Protein AF-0000000087189402 (afdb_homodimer)

Solvent-accessible surface area (backbone atoms only — not comparable to full-atom values): 21999 Å² total; per-residue (Å²): 135,84,79,73,78,76,74,74,74,78,78,78,78,77,74,70,71,68,73,74,71,81,68,75,75,51,53,47,55,53,36,47,57,57,47,69,74,46,87,52,44,74,29,71,68,47,44,51,51,18,17,53,48,29,49,52,46,42,52,52,40,40,77,72,75,40,62,74,81,38,75,30,37,55,31,40,39,52,18,22,41,45,44,48,47,46,58,25,44,47,44,85,64,70,46,48,69,68,56,44,48,52,43,51,49,48,27,51,51,42,30,42,74,71,70,48,48,75,36,88,49,64,51,89,78,36,55,20,30,48,49,42,92,94,29,58,53,33,70,95,82,49,66,23,20,41,23,38,35,62,54,47,63,41,34,38,33,38,30,50,41,44,82,87,50,72,75,36,47,36,33,28,54,95,43,70,71,23,26,44,45,51,28,50,52,50,54,26,31,34,65,61,75,32,84,61,85,81,63,128,135,82,80,75,78,76,74,75,74,81,81,75,80,77,72,70,70,68,72,76,69,82,69,75,76,49,52,47,54,53,36,48,57,58,47,70,75,46,86,53,44,72,28,71,66,47,43,50,50,17,18,52,47,30,50,53,45,41,53,52,41,40,76,72,75,37,60,74,81,39,76,31,38,56,32,40,39,51,18,23,41,45,43,47,48,47,58,25,45,47,43,88,65,68,47,49,68,67,56,47,49,51,42,50,49,47,27,50,51,42,32,42,74,71,69,46,48,74,37,89,49,58,52,88,80,36,55,20,30,48,48,43,92,94,29,58,52,33,69,95,81,50,67,23,20,41,23,38,35,63,52,48,63,40,34,37,33,39,28,49,42,44,86,86,50,70,75,36,46,36,32,30,55,95,44,68,69,22,26,45,44,51,28,50,51,51,53,27,31,34,66,61,76,34,84,61,88,82,64,128

pLDDT: mean 86.89, std 19.0, range [22.75, 98.81]

Radius of gyration: 32.33 Å; Cα contacts (8 Å, |Δi|>4): 629; chains: 2; bounding box: 41×106×124 Å

Sequence (400 aa):
MALGLMTMDPAHPDQEEAPMATTEPSSADRVRKVFAGYTGLYAPSVIAEAAQLLDALLDTAEQHGYGRQDEAAGWLVTAAAEAVSSKCRSTSGKRSYDEVNALTSTLTRELTARGLTLAPSAGRGAVAVEPVAGGPSWGLSGRAGLAVSLYTDGGWDITVNQLQSRVHAVHAPVTAEGAKEVADIVHGILHGMIADPFRRMALGLMTMDPAHPDQEEAPMATTEPSSADRVRKVFAGYTGLYAPSVIAEAAQLLDALLDTAEQHGYGRQDEAAGWLVTAAAEAVSSKCRSTSGKRSYDEVNALTSTLTRELTARGLTLAPSAGRGAVAVEPVAGGPSWGLSGRAGLAVSLYTDGGWDITVNQLQSRVHAVHAPVTAEGAKEVADIVHGILHGMIADPFRR

Foldseek 3Di:
DDPPPPPPPDDDPDPPPPPPPPPPDQLLRLLVVVCVPPLAAEFPVLSVQLSVQLVVVQVVVVVVPDHCPDPVSNVSSVVSNCVSLVVQWAQPQQADPVLQVVLQVLLLVLLVVLVWAWDDALDPAKTATWADVPFFADDPVSTWAKIWHDHRRTHIWMFTRDDDTDIHGYRFHSDSVRSNRVSVVSSCRSHVNDDPSRDD/DPPPPPPPPDDDPPPPPPPPPPPPDQLLRLLVVVCVPPLAAEFPVLSVQLSVQLVVVQVVVVVVPDHCPDPVSNVSSVVSNCVSLVVQWAQPQQADPVLQVVLQVLLLVLLVVLVWAWDDAQDPAKTATWADVPFFADDPVSTWAKIWHDHRRTHIWMFTRHPDTDIHGYRFHSDSVRSNRVSVVSSCRSHVNDDPSRDD

Organism: Streptomyces mobaraensis (NCBI:txid35621)

Structure (mmCIF, N/CA/C/O backbone):
data_AF-0000000087189402-model_v1
#
loop_
_entity.id
_entity.type
_entity.pdbx_description
1 polymer 'Uncharacterized protein'
#
loop_
_atom_site.group_PDB
_atom_site.id
_atom_site.type_symbol
_atom_site.label_atom_id
_atom_site.label_alt_id
_atom_site.label_comp_id
_atom_site.label_asym_id
_atom_site.label_entity_id
_atom_site.label_seq_id
_atom_site.pdbx_PDB_ins_code
_atom_site.Cartn_x
_atom_site.Cartn_y
_atom_site.Cartn_z
_atom_site.occupancy
_atom_site.B_iso_or_equiv
_atom_site.auth_seq_id
_atom_site.auth_comp_id
_atom_site.auth_asym_id
_atom_site.auth_atom_id
_atom_site.pdbx_PDB_model_num
ATOM 1 N N . MET A 1 1 ? 0.135 -53.594 62.844 1 28.19 1 MET A N 1
ATOM 2 C CA . MET A 1 1 ? 0.333 -53.438 61.406 1 28.19 1 MET A CA 1
ATOM 3 C C . MET A 1 1 ? 0.039 -52.031 60.938 1 28.19 1 MET A C 1
ATOM 5 O O . MET A 1 1 ? -1.084 -51.531 61.094 1 28.19 1 MET A O 1
ATOM 9 N N . ALA A 1 2 ? 1.068 -51.062 61.125 1 28.23 2 ALA A N 1
ATOM 10 C CA . ALA A 1 2 ? 1.154 -49.625 61.031 1 28.23 2 ALA A CA 1
ATOM 11 C C . ALA A 1 2 ? 0.812 -49.156 59.594 1 28.23 2 ALA A C 1
ATOM 13 O O . ALA A 1 2 ? 1.384 -49.625 58.625 1 28.23 2 ALA A O 1
ATOM 14 N N . LEU A 1 3 ? -0.455 -48.781 59.344 1 33.41 3 LEU A N 1
ATOM 15 C CA . LEU A 1 3 ? -1.047 -48.156 58.156 1 33.41 3 LEU A CA 1
ATOM 16 C C . LEU A 1 3 ? -0.261 -46.938 57.75 1 33.41 3 LEU A C 1
ATOM 18 O O . LEU A 1 3 ? -0.252 -45.938 58.469 1 33.41 3 LEU A O 1
ATOM 22 N N . GLY A 1 4 ? 0.983 -47.156 57.25 1 30.94 4 GLY A N 1
ATOM 23 C CA . GLY A 1 4 ? 1.806 -46.031 56.781 1 30.94 4 GLY A CA 1
ATOM 24 C C . GLY A 1 4 ? 1.097 -45.156 55.781 1 30.94 4 GLY A C 1
ATOM 25 O O . GLY A 1 4 ? 0.56 -45.625 54.781 1 30.94 4 GLY A O 1
ATOM 26 N N . LEU A 1 5 ? 0.485 -44.031 56.281 1 33.09 5 LEU A N 1
ATOM 27 C CA . LEU A 1 5 ? -0.165 -42.969 55.531 1 33.09 5 LEU A CA 1
ATOM 28 C C . LEU A 1 5 ? 0.751 -42.438 54.406 1 33.09 5 LEU A C 1
ATOM 30 O O . LEU A 1 5 ? 1.82 -41.906 54.688 1 33.09 5 LEU A O 1
ATOM 34 N N . MET A 1 6 ? 0.867 -43.188 53.312 1 33.69 6 MET A N 1
ATOM 35 C CA . MET A 1 6 ? 1.593 -42.688 52.156 1 33.69 6 MET A CA 1
ATOM 36 C C . MET A 1 6 ? 1.094 -41.312 51.75 1 33.69 6 MET A C 1
ATOM 38 O O . MET A 1 6 ? -0.103 -41.094 51.531 1 33.69 6 MET A O 1
ATOM 42 N N . THR A 1 7 ? 1.618 -40.25 52.438 1 34.56 7 THR A N 1
ATOM 43 C CA . THR A 1 7 ? 1.385 -38.844 52.062 1 34.56 7 THR A CA 1
ATOM 44 C C . THR A 1 7 ? 1.59 -38.656 50.562 1 34.56 7 THR A C 1
ATOM 46 O O . THR A 1 7 ? 2.641 -39 50.031 1 34.56 7 THR A O 1
ATOM 49 N N . MET A 1 8 ? 0.456 -38.719 49.812 1 33.03 8 MET A N 1
ATOM 50 C CA . MET A 1 8 ? 0.4 -38.375 48.406 1 33.03 8 MET A CA 1
ATOM 51 C C . MET A 1 8 ? 1.066 -37.031 48.125 1 33.03 8 MET A C 1
ATOM 53 O O . MET A 1 8 ? 0.733 -36.031 48.75 1 33.03 8 MET A O 1
ATOM 57 N N . ASP A 1 9 ? 2.365 -37.062 47.812 1 35.59 9 ASP A N 1
ATOM 58 C CA . ASP A 1 9 ? 3.074 -35.875 47.375 1 35.59 9 ASP A CA 1
ATOM 59 C C . ASP A 1 9 ? 2.26 -35.125 46.312 1 35.59 9 ASP A C 1
ATOM 61 O O . ASP A 1 9 ? 1.713 -35.75 45.406 1 35.59 9 ASP A O 1
ATOM 65 N N . PRO A 1 10 ? 1.638 -33.969 46.719 1 33.56 10 PRO A N 1
ATOM 66 C CA . PRO A 1 10 ? 0.857 -33.188 45.75 1 33.56 10 PRO A CA 1
ATOM 67 C C . PRO A 1 10 ? 1.509 -33.094 44.375 1 33.56 10 PRO A C 1
ATOM 69 O O . PRO A 1 10 ? 2.717 -33.312 44.25 1 33.56 10 PRO A O 1
ATOM 72 N N . ALA A 1 11 ? 0.591 -33.156 43.344 1 33.31 11 ALA A N 1
ATOM 73 C CA . ALA A 1 11 ? 0.676 -33.062 41.875 1 33.31 11 ALA A CA 1
ATOM 74 C C . ALA A 1 11 ? 1.735 -32.062 41.438 1 33.31 11 ALA A C 1
ATOM 76 O O . ALA A 1 11 ? 2.105 -31.172 42.219 1 33.31 11 ALA A O 1
ATOM 77 N N . HIS A 1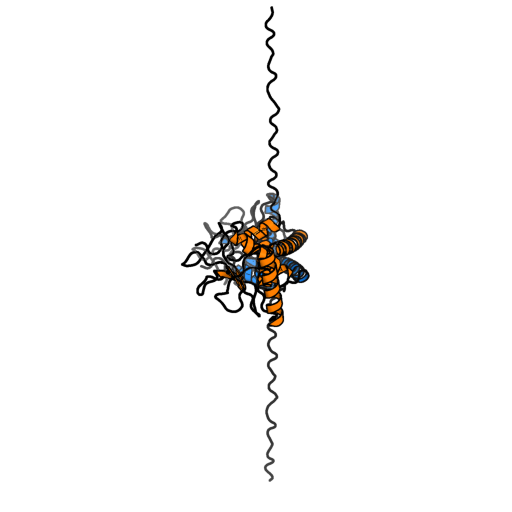 12 ? 2.457 -32.406 40.406 1 38.06 12 HIS A N 1
ATOM 78 C CA . HIS A 1 12 ? 3.438 -31.766 39.531 1 38.06 12 HIS A CA 1
ATOM 79 C C . HIS A 1 12 ? 3.096 -30.297 39.312 1 38.06 12 HIS A C 1
ATOM 81 O O . HIS A 1 12 ? 1.924 -29.938 39.156 1 38.06 12 HIS A O 1
ATOM 87 N N . PRO A 1 13 ? 3.998 -29.344 39.656 1 36.56 13 PRO A N 1
ATOM 88 C CA . PRO A 1 13 ? 3.814 -27.938 39.312 1 36.56 13 PRO A CA 1
ATOM 89 C C . PRO A 1 13 ? 3.176 -27.734 37.969 1 36.56 13 PRO A C 1
ATOM 91 O O . PRO A 1 13 ? 3.25 -28.625 37.094 1 36.56 13 PRO A O 1
ATOM 94 N N . ASP A 1 14 ? 2.082 -26.938 37.844 1 37.03 14 ASP A N 1
ATOM 95 C CA . ASP A 1 14 ? 1.449 -26.359 36.656 1 37.03 14 ASP A CA 1
ATOM 96 C C . ASP A 1 14 ? 2.488 -26.016 35.594 1 37.03 14 ASP A C 1
ATOM 98 O O . ASP A 1 14 ? 3.391 -25.219 35.812 1 37.03 14 ASP A O 1
ATOM 102 N N . GLN A 1 15 ? 2.996 -26.984 34.781 1 36.47 15 GLN A N 1
ATOM 103 C CA . GLN A 1 15 ? 3.693 -26.562 33.594 1 36.47 15 GLN A CA 1
ATOM 104 C C . GLN A 1 15 ? 3.066 -25.281 33.031 1 36.47 15 GLN A C 1
ATOM 106 O O . GLN A 1 15 ? 1.913 -25.297 32.594 1 36.47 15 GLN A O 1
ATOM 111 N N . GLU A 1 16 ? 3.338 -24.125 33.656 1 39.31 16 GLU A N 1
ATOM 112 C CA . GLU A 1 16 ? 2.975 -22.891 32.969 1 39.31 16 GLU A CA 1
ATOM 113 C C . GLU A 1 16 ? 3.029 -23.078 31.438 1 39.31 16 GLU A C 1
ATOM 115 O O . GLU A 1 16 ? 4.062 -23.469 30.891 1 39.31 16 GLU A O 1
ATOM 120 N N . GLU A 1 17 ? 1.955 -23.484 30.781 1 42.62 17 GLU A N 1
ATOM 121 C CA . GLU A 1 17 ? 1.866 -23.422 29.328 1 42.62 17 GLU A CA 1
ATOM 122 C C . GLU A 1 17 ? 2.717 -22.281 28.781 1 42.62 17 GLU A C 1
ATOM 124 O O . GLU A 1 17 ? 2.551 -21.125 29.172 1 42.62 17 GLU A O 1
ATOM 129 N N . ALA A 1 18 ? 3.965 -22.531 28.516 1 42.81 18 ALA A N 1
ATOM 130 C CA . ALA A 1 18 ? 4.738 -21.516 27.797 1 42.81 18 ALA A CA 1
ATOM 131 C C . ALA A 1 18 ? 3.852 -20.719 26.844 1 42.81 18 ALA A C 1
ATOM 133 O O . ALA A 1 18 ? 2.984 -21.266 26.172 1 42.81 18 ALA A O 1
ATOM 134 N N . PRO A 1 19 ? 3.492 -19.469 27.203 1 43.38 19 PRO A N 1
ATOM 135 C CA . PRO A 1 19 ? 2.672 -18.719 26.25 1 43.38 19 PRO A CA 1
ATOM 136 C C . PRO A 1 19 ? 2.99 -19.078 24.797 1 43.38 19 PRO A C 1
ATOM 138 O O . PRO A 1 19 ? 4.16 -19.25 24.438 1 43.38 19 PRO A O 1
ATOM 141 N N . MET A 1 20 ? 2.344 -19.969 24.141 1 42.5 20 MET A N 1
ATOM 142 C CA . MET A 1 20 ? 2.518 -20.109 22.703 1 42.5 20 MET A CA 1
ATOM 143 C C . MET A 1 20 ? 3.02 -18.812 22.078 1 42.5 20 MET A C 1
ATOM 145 O O . MET A 1 20 ? 2.391 -17.766 22.234 1 42.5 20 MET A O 1
ATOM 149 N N . ALA A 1 21 ? 4.203 -18.422 22.125 1 45.31 21 ALA A N 1
ATOM 150 C CA . ALA A 1 21 ? 4.828 -17.266 21.484 1 45.31 21 ALA A CA 1
ATOM 151 C C . ALA A 1 21 ? 4.148 -16.938 20.156 1 45.31 21 ALA A C 1
ATOM 153 O O . ALA A 1 21 ? 4.133 -17.766 19.234 1 45.31 21 ALA A O 1
ATOM 154 N N . THR A 1 22 ? 2.986 -16.453 20.109 1 54.69 22 THR A N 1
ATOM 155 C CA . THR A 1 22 ? 2.34 -15.984 18.891 1 54.69 22 THR A CA 1
ATOM 156 C C . THR A 1 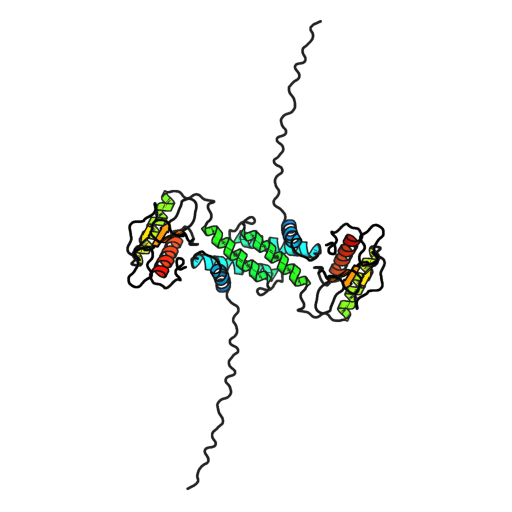22 ? 3.375 -15.477 17.891 1 54.69 22 THR A C 1
ATOM 158 O O . THR A 1 22 ? 3.969 -14.414 18.094 1 54.69 22 THR A O 1
ATOM 161 N N . THR A 1 23 ? 4.316 -16.297 17.375 1 68.69 23 THR A N 1
ATOM 162 C CA . THR A 1 23 ? 5.379 -15.977 16.422 1 68.69 23 THR A CA 1
ATOM 163 C C . THR A 1 23 ? 4.852 -15.086 15.305 1 68.69 23 THR A C 1
ATOM 165 O O . THR A 1 23 ? 3.771 -15.328 14.758 1 68.69 23 THR A O 1
ATOM 168 N N . GLU A 1 24 ? 5.223 -13.938 15.164 1 78.19 24 GLU A N 1
ATOM 169 C CA . GLU A 1 24 ? 4.891 -12.992 14.094 1 78.19 24 GLU A CA 1
ATOM 170 C C . GLU A 1 24 ? 4.922 -13.664 12.727 1 78.19 24 GLU A C 1
ATOM 172 O O . GLU A 1 24 ? 5.84 -14.43 12.43 1 78.19 24 GLU A O 1
ATOM 177 N N . PRO A 1 25 ? 3.889 -13.656 12.039 1 88.44 25 PRO A N 1
ATOM 178 C CA . PRO A 1 25 ? 3.854 -14.273 10.711 1 88.44 25 PRO A CA 1
ATOM 179 C C . PRO A 1 25 ? 5.051 -13.883 9.844 1 88.44 25 PRO A C 1
ATOM 181 O O . PRO A 1 25 ? 5.5 -12.734 9.891 1 88.44 25 PRO A O 1
ATOM 184 N N . SER A 1 26 ? 5.609 -14.844 9.164 1 93.44 26 SER A N 1
ATOM 185 C CA . SER A 1 26 ? 6.684 -14.578 8.211 1 93.44 26 SER A CA 1
ATOM 186 C C . SER A 1 26 ? 6.199 -13.719 7.051 1 93.44 26 SER A C 1
ATOM 188 O O . SER A 1 26 ? 4.992 -13.562 6.848 1 93.44 26 SER A O 1
ATOM 190 N N . SER A 1 27 ? 7.105 -13.133 6.309 1 95.81 27 SER A N 1
ATOM 191 C CA . SER A 1 27 ? 6.746 -12.359 5.125 1 95.81 27 SER A CA 1
ATOM 192 C C . SER A 1 27 ? 5.996 -13.211 4.109 1 95.81 27 SER A C 1
ATOM 194 O O . SER A 1 27 ? 5.055 -12.742 3.469 1 95.81 27 SER A O 1
ATOM 196 N N . ALA A 1 28 ? 6.406 -14.445 3.957 1 97.31 28 ALA A N 1
ATOM 197 C CA . ALA A 1 28 ? 5.723 -15.352 3.041 1 97.31 28 ALA A CA 1
ATOM 198 C C . ALA A 1 28 ? 4.277 -15.578 3.473 1 97.31 28 ALA A C 1
ATOM 200 O O . ALA A 1 28 ? 3.371 -15.617 2.635 1 97.31 28 ALA A O 1
ATOM 201 N N . ASP A 1 29 ? 4.086 -15.734 4.781 1 96.56 29 ASP A N 1
ATOM 202 C CA . ASP A 1 29 ? 2.736 -15.914 5.305 1 96.56 29 ASP A CA 1
ATOM 203 C C . ASP A 1 29 ? 1.868 -14.688 5.012 1 96.56 29 ASP A C 1
ATOM 205 O O . ASP A 1 29 ? 0.706 -14.828 4.625 1 96.56 29 ASP A O 1
ATOM 209 N N . ARG A 1 30 ? 2.432 -13.531 5.195 1 96.19 30 ARG A N 1
ATOM 210 C CA . ARG A 1 30 ? 1.704 -12.289 4.941 1 96.19 30 ARG A CA 1
ATOM 211 C C . ARG A 1 30 ? 1.326 -12.164 3.471 1 96.19 30 ARG A C 1
ATOM 213 O O . ARG A 1 30 ? 0.205 -11.773 3.143 1 96.19 30 ARG A O 1
ATOM 220 N N . VAL A 1 31 ? 2.223 -12.547 2.609 1 97.38 31 VAL A N 1
ATOM 221 C CA . VAL A 1 31 ? 1.983 -12.484 1.171 1 97.38 31 VAL A CA 1
ATOM 222 C C . VAL A 1 31 ? 0.897 -13.484 0.783 1 97.38 31 VAL A C 1
ATOM 224 O O . VAL A 1 31 ? -0.01 -13.156 0.015 1 97.38 31 VAL A O 1
ATOM 227 N N . ARG A 1 32 ? 0.965 -14.656 1.379 1 97.25 32 ARG A N 1
ATOM 228 C CA . ARG A 1 32 ? -0.038 -15.68 1.094 1 97.25 32 ARG A CA 1
ATOM 229 C C . ARG A 1 32 ? -1.433 -15.195 1.479 1 97.25 32 ARG A C 1
ATOM 231 O O . ARG A 1 32 ? -2.404 -15.461 0.766 1 97.25 32 ARG A O 1
ATOM 238 N N . LYS A 1 33 ? -1.461 -14.555 2.566 1 95.94 33 LYS A N 1
ATOM 239 C CA . LYS A 1 33 ? -2.752 -14.047 3.021 1 95.94 33 LYS A CA 1
ATOM 240 C C . LYS A 1 33 ? -3.338 -13.055 2.02 1 95.94 33 LYS A C 1
ATOM 242 O O . LYS A 1 33 ? -4.543 -13.078 1.749 1 95.94 33 LYS A O 1
ATOM 247 N N . VAL A 1 34 ? -2.539 -12.195 1.463 1 96.19 34 VAL A N 1
ATOM 248 C CA . VAL A 1 34 ? -2.992 -11.234 0.462 1 96.19 34 VAL A CA 1
ATOM 249 C C . VAL A 1 34 ? -3.486 -11.977 -0.779 1 96.19 34 VAL A C 1
ATOM 251 O O . VAL A 1 34 ? -4.582 -11.711 -1.274 1 96.19 34 VAL A O 1
ATOM 254 N N . PHE A 1 35 ? -2.742 -12.914 -1.236 1 96.31 35 PHE A N 1
ATOM 255 C CA . PHE A 1 35 ? -3.076 -13.641 -2.457 1 96.31 35 PHE A CA 1
ATOM 256 C C . PHE A 1 35 ? -4.336 -14.477 -2.266 1 96.31 35 PHE A C 1
ATOM 258 O O . PHE A 1 35 ? -5.086 -14.703 -3.217 1 96.31 35 PHE A O 1
ATOM 265 N N . ALA A 1 36 ? -4.531 -14.938 -1.068 1 94.56 36 ALA A N 1
ATOM 266 C CA . ALA A 1 36 ? -5.73 -15.719 -0.772 1 94.56 36 ALA A CA 1
ATOM 267 C C . ALA A 1 36 ? -6.996 -14.914 -1.054 1 94.56 36 ALA A C 1
ATOM 269 O O . ALA A 1 36 ? -8.062 -15.484 -1.29 1 94.56 36 ALA A O 1
ATOM 270 N N . GLY A 1 37 ? -6.832 -13.633 -1.003 1 92.38 37 GLY A N 1
ATOM 271 C CA . GLY A 1 37 ? -7.977 -12.781 -1.287 1 92.38 37 GLY A CA 1
ATOM 272 C C . GLY A 1 37 ? -8.141 -12.469 -2.764 1 92.38 37 GLY A C 1
ATOM 273 O O . GLY A 1 37 ? -9.109 -11.828 -3.166 1 92.38 37 GLY A O 1
ATOM 274 N N . TYR A 1 38 ? -7.219 -12.922 -3.582 1 91.69 38 TYR A N 1
ATOM 275 C CA . TYR A 1 38 ? -7.254 -12.68 -5.02 1 91.69 38 TYR A CA 1
ATOM 276 C C . TYR A 1 38 ? -7.777 -13.898 -5.77 1 91.69 38 TYR A C 1
ATOM 278 O O . TYR A 1 38 ? -7.867 -14.984 -5.203 1 91.69 38 TYR A O 1
ATOM 286 N N . THR A 1 39 ? -8.156 -13.742 -6.977 1 89.12 39 THR A N 1
ATOM 287 C CA . THR A 1 39 ? -8.789 -14.812 -7.742 1 89.12 39 THR A CA 1
ATOM 288 C C . THR A 1 39 ? -7.738 -15.656 -8.469 1 89.12 39 THR A C 1
ATOM 290 O O . THR A 1 39 ? -8.008 -16.781 -8.859 1 89.12 39 THR A O 1
ATOM 293 N N . GLY A 1 40 ? -6.547 -15.32 -8.484 1 94.44 40 GLY A N 1
ATOM 294 C CA . GLY A 1 40 ? -5.543 -16.031 -9.25 1 94.44 40 GLY A CA 1
ATOM 295 C C . GLY A 1 40 ? -4.824 -17.094 -8.453 1 94.44 40 GLY A C 1
ATOM 296 O O . GLY A 1 40 ? -5.086 -17.266 -7.258 1 94.44 40 GLY A O 1
ATOM 297 N N . LEU A 1 41 ? -4.152 -17.969 -9.172 1 97.5 41 LEU A N 1
ATOM 298 C CA . LEU A 1 41 ? -3.258 -18.953 -8.57 1 97.5 41 LEU A CA 1
ATOM 299 C C . LEU A 1 41 ? -1.815 -18.453 -8.578 1 97.5 41 LEU A C 1
ATOM 301 O O . LEU A 1 41 ? -1.374 -17.828 -9.555 1 97.5 41 LEU A O 1
ATOM 305 N N . TYR A 1 42 ? -1.133 -18.75 -7.512 1 97.94 42 TYR A N 1
ATOM 306 C CA . TYR A 1 42 ? 0.195 -18.172 -7.359 1 97.94 42 TYR A CA 1
ATOM 307 C C . TYR A 1 42 ? 1.237 -19.25 -7.09 1 97.94 42 TYR A C 1
ATOM 309 O O . TYR A 1 42 ? 1.125 -20 -6.117 1 97.94 42 TYR A O 1
ATOM 317 N N . ALA A 1 43 ? 2.234 -19.25 -7.934 1 98.25 43 ALA A N 1
ATOM 318 C CA . ALA A 1 43 ? 3.326 -20.203 -7.789 1 98.25 43 ALA A CA 1
ATOM 319 C C . ALA A 1 43 ? 4.16 -19.906 -6.547 1 98.25 43 ALA A C 1
ATOM 321 O O . ALA A 1 43 ? 4.293 -18.75 -6.145 1 98.25 43 ALA A O 1
ATOM 322 N N . PRO A 1 44 ? 4.785 -20.953 -6 1 97.44 44 PRO A N 1
ATOM 323 C CA . PRO A 1 44 ? 5.625 -20.766 -4.816 1 97.44 44 PRO A CA 1
ATOM 324 C C . PRO A 1 44 ? 6.746 -19.75 -5.043 1 97.44 44 PRO A C 1
ATOM 326 O O . PRO A 1 44 ? 7.078 -18.969 -4.141 1 97.44 44 PRO A O 1
ATOM 329 N N . SER A 1 45 ? 7.305 -19.703 -6.219 1 98 45 SER A N 1
ATOM 330 C CA . SER A 1 45 ? 8.398 -18.766 -6.48 1 98 45 SER A CA 1
ATOM 331 C C . SER A 1 45 ? 7.918 -17.328 -6.457 1 98 45 SER A C 1
ATOM 333 O O . SER A 1 45 ? 8.672 -16.422 -6.098 1 98 45 SER A O 1
ATOM 335 N N . VAL A 1 46 ? 6.684 -17.109 -6.887 1 98 46 VAL A N 1
ATOM 336 C CA . VAL A 1 46 ? 6.102 -15.773 -6.855 1 98 46 VAL A CA 1
ATOM 337 C C . VAL A 1 46 ? 5.922 -15.32 -5.41 1 98 46 VAL A C 1
ATOM 339 O O . VAL A 1 46 ? 6.242 -14.18 -5.062 1 98 46 VAL A O 1
ATOM 342 N N . ILE A 1 47 ? 5.469 -16.219 -4.559 1 98.31 47 ILE A N 1
ATOM 343 C CA . ILE A 1 47 ? 5.293 -15.922 -3.139 1 98.31 47 ILE A CA 1
ATOM 344 C C . ILE A 1 47 ? 6.648 -15.625 -2.5 1 98.31 47 ILE A C 1
ATOM 346 O O . ILE A 1 47 ? 6.789 -14.664 -1.747 1 98.31 47 ILE A O 1
ATOM 350 N N . ALA A 1 48 ? 7.609 -16.391 -2.871 1 98.31 48 ALA A N 1
ATOM 351 C CA . ALA A 1 48 ? 8.945 -16.219 -2.316 1 98.31 48 ALA A CA 1
ATOM 352 C C . ALA A 1 48 ? 9.555 -14.891 -2.736 1 98.31 48 ALA A C 1
ATOM 354 O O . ALA A 1 48 ? 10.156 -14.188 -1.92 1 98.31 48 ALA A O 1
ATOM 355 N N . GLU A 1 49 ? 9.375 -14.594 -3.99 1 98.06 49 GLU A N 1
ATOM 356 C CA . GLU A 1 49 ? 9.922 -13.336 -4.484 1 98.06 49 GLU A CA 1
ATOM 357 C C . GLU A 1 49 ? 9.227 -12.141 -3.832 1 98.06 49 GLU A C 1
ATOM 359 O O . GLU A 1 49 ? 9.883 -11.172 -3.445 1 98.06 49 GLU A O 1
ATOM 364 N N . ALA A 1 50 ? 7.934 -12.211 -3.721 1 98.12 50 ALA A N 1
ATOM 365 C CA . ALA A 1 50 ? 7.184 -11.141 -3.064 1 98.12 50 ALA A CA 1
ATOM 366 C C . ALA A 1 50 ? 7.609 -10.984 -1.608 1 98.12 50 ALA A C 1
ATOM 368 O O . ALA A 1 50 ? 7.719 -9.867 -1.104 1 98.12 50 ALA A O 1
ATOM 369 N N . ALA A 1 51 ? 7.852 -12.102 -0.948 1 98.31 51 ALA A N 1
ATOM 370 C CA . ALA A 1 51 ? 8.297 -12.086 0.443 1 98.31 51 ALA A CA 1
ATOM 371 C C . ALA A 1 51 ? 9.656 -11.406 0.572 1 98.31 51 ALA A C 1
ATOM 373 O O . ALA A 1 51 ? 9.891 -10.633 1.504 1 98.31 51 ALA A O 1
ATOM 374 N N . GLN A 1 52 ? 10.523 -11.734 -0.356 1 98.31 52 GLN A N 1
ATOM 375 C CA . GLN A 1 52 ? 11.844 -11.117 -0.352 1 98.31 52 GLN A CA 1
ATOM 376 C C . GLN A 1 52 ? 11.75 -9.602 -0.543 1 98.31 52 GLN A C 1
ATOM 378 O O . GLN A 1 52 ? 12.422 -8.836 0.149 1 98.31 52 GLN A O 1
ATOM 383 N N . LEU A 1 53 ? 10.93 -9.219 -1.461 1 97.56 53 LEU A N 1
ATOM 384 C CA . LEU A 1 53 ? 10.711 -7.789 -1.678 1 97.56 53 LEU A CA 1
ATOM 385 C C . LEU A 1 53 ? 10.109 -7.137 -0.438 1 97.56 53 LEU A C 1
ATOM 387 O O . LEU A 1 53 ? 10.531 -6.047 -0.039 1 97.56 53 LEU A O 1
ATOM 391 N N . LEU A 1 54 ? 9.125 -7.809 0.153 1 97.38 54 LEU A N 1
ATOM 392 C CA . LEU A 1 54 ? 8.508 -7.293 1.367 1 97.38 54 LEU A CA 1
ATOM 393 C C . LEU A 1 54 ? 9.547 -7.098 2.467 1 97.38 54 LEU A C 1
ATOM 395 O O . LEU A 1 54 ? 9.57 -6.051 3.123 1 97.38 54 LEU A O 1
ATOM 399 N N . ASP A 1 55 ? 10.414 -8.07 2.637 1 97.25 55 ASP A N 1
ATOM 400 C CA . ASP A 1 55 ? 11.453 -7.957 3.652 1 97.25 55 ASP A CA 1
ATOM 401 C C . ASP A 1 55 ? 12.336 -6.734 3.406 1 97.25 55 ASP A C 1
ATOM 403 O O . ASP A 1 55 ? 12.648 -5.988 4.34 1 97.25 55 ASP A O 1
ATOM 407 N N . ALA A 1 56 ? 12.672 -6.562 2.195 1 97.69 56 ALA A N 1
ATOM 408 C CA . ALA A 1 56 ? 13.516 -5.422 1.848 1 97.69 56 ALA A CA 1
ATOM 409 C C . ALA A 1 56 ? 12.797 -4.105 2.119 1 97.69 56 ALA A C 1
ATOM 411 O O . ALA A 1 56 ? 13.391 -3.158 2.639 1 97.69 56 ALA A O 1
ATOM 412 N N . LEU A 1 57 ? 11.555 -4.039 1.798 1 97.12 57 LEU A N 1
ATOM 413 C CA . LEU A 1 57 ? 10.758 -2.838 2.021 1 97.12 57 LEU A CA 1
ATOM 414 C C . LEU A 1 57 ? 10.586 -2.57 3.514 1 97.12 57 LEU A C 1
ATOM 416 O O . LEU A 1 57 ? 10.688 -1.424 3.957 1 97.12 57 LEU A O 1
ATOM 420 N N . LEU A 1 58 ? 10.344 -3.629 4.234 1 96.62 58 LEU A N 1
ATOM 421 C CA . LEU A 1 58 ? 10.195 -3.5 5.68 1 96.62 58 LEU A CA 1
ATOM 422 C C . LEU A 1 58 ? 11.5 -3.039 6.32 1 96.62 58 LEU A C 1
ATOM 424 O O . LEU A 1 58 ? 11.484 -2.203 7.227 1 96.62 58 LEU A O 1
ATOM 428 N N . ASP A 1 59 ? 12.602 -3.617 5.883 1 96.88 59 ASP A N 1
ATOM 429 C CA . ASP A 1 59 ? 13.906 -3.184 6.375 1 96.88 59 ASP A CA 1
ATOM 430 C C . ASP A 1 59 ? 14.125 -1.696 6.113 1 96.88 59 ASP A C 1
ATOM 432 O O . ASP A 1 59 ? 14.625 -0.975 6.977 1 96.88 59 ASP A O 1
ATOM 436 N N . THR A 1 60 ? 13.758 -1.284 4.934 1 96.81 60 THR A N 1
ATOM 437 C CA . THR A 1 60 ? 13.891 0.119 4.562 1 96.81 60 THR A CA 1
ATOM 438 C C . THR A 1 60 ? 13.039 1.003 5.465 1 96.81 60 THR A C 1
ATOM 440 O O . THR A 1 60 ? 13.5 2.037 5.953 1 96.81 60 THR A O 1
ATOM 443 N N . ALA A 1 61 ? 11.781 0.638 5.68 1 96.5 61 ALA A N 1
ATOM 444 C CA . ALA A 1 61 ? 10.898 1.392 6.566 1 96.5 61 ALA A CA 1
ATOM 445 C C . ALA A 1 61 ? 11.477 1.471 7.977 1 96.5 61 ALA A C 1
ATOM 447 O O . ALA A 1 61 ? 11.461 2.533 8.602 1 96.5 61 ALA A O 1
ATOM 448 N N . GLU A 1 62 ? 12.016 0.345 8.43 1 95.12 62 GLU A N 1
ATOM 449 C CA . GLU A 1 62 ? 12.594 0.289 9.773 1 95.12 62 GLU A CA 1
ATOM 450 C C . GLU A 1 62 ? 13.781 1.233 9.898 1 95.12 62 GLU A C 1
ATOM 452 O O . GLU A 1 62 ? 13.961 1.883 10.93 1 95.12 62 GLU A O 1
ATOM 457 N N . GLN A 1 63 ? 14.586 1.262 8.906 1 96 63 GLN A N 1
ATOM 458 C CA . GLN A 1 63 ? 15.734 2.166 8.891 1 96 63 GLN A CA 1
ATOM 459 C C . GLN A 1 63 ? 15.289 3.621 8.992 1 96 63 GLN A C 1
ATOM 461 O O . GLN A 1 63 ? 16.062 4.48 9.43 1 96 63 GLN A O 1
ATOM 466 N N . HIS A 1 64 ? 14.062 3.826 8.641 1 95 64 HIS A N 1
ATOM 467 C CA . HIS A 1 64 ? 13.531 5.184 8.68 1 95 64 HIS A CA 1
ATOM 468 C C . HIS A 1 64 ? 12.648 5.395 9.906 1 95 64 HIS A C 1
ATOM 470 O O . HIS A 1 64 ? 11.938 6.402 10 1 95 64 HIS A O 1
ATOM 476 N N . GLY A 1 65 ? 12.578 4.391 10.836 1 91.62 65 GLY A N 1
ATOM 477 C CA . GLY A 1 65 ? 11.953 4.57 12.133 1 91.62 65 GLY A CA 1
ATOM 478 C C . GLY A 1 65 ? 10.547 4.004 12.211 1 91.62 65 GLY A C 1
ATOM 479 O O . GLY A 1 65 ? 9.797 4.301 13.141 1 91.62 65 GLY A O 1
ATOM 480 N N . TYR A 1 66 ? 10.156 3.191 11.219 1 91.94 66 TYR A N 1
ATOM 481 C CA . TYR A 1 66 ? 8.797 2.654 11.211 1 91.94 66 TYR A CA 1
ATOM 482 C C . TYR A 1 66 ? 8.805 1.145 11.422 1 91.94 66 TYR A C 1
ATOM 484 O O . TYR A 1 66 ? 9.562 0.425 10.766 1 91.94 66 TYR A O 1
ATOM 492 N N . GLY A 1 67 ? 7.949 0.745 12.305 1 85.44 67 GLY A N 1
ATOM 493 C CA . GLY A 1 67 ? 7.945 -0.642 12.742 1 85.44 67 GLY A CA 1
ATOM 494 C C . GLY A 1 67 ? 7.367 -1.594 11.719 1 85.44 67 GLY A C 1
ATOM 495 O O . GLY A 1 67 ? 6.469 -1.223 10.953 1 85.44 67 GLY A O 1
ATOM 496 N N . ARG A 1 68 ? 7.711 -2.803 11.781 1 83.12 68 ARG A N 1
ATOM 497 C CA . ARG A 1 68 ? 7.312 -3.854 10.852 1 83.12 68 ARG A CA 1
ATOM 498 C C . ARG A 1 68 ? 5.871 -4.285 11.094 1 83.12 68 ARG A C 1
ATOM 500 O O . ARG A 1 68 ? 5.258 -4.926 10.242 1 83.12 68 ARG A O 1
ATOM 507 N N . GLN A 1 69 ? 5.352 -3.916 12.281 1 78.06 69 GLN A N 1
ATOM 508 C CA . GLN A 1 69 ? 4.008 -4.355 12.641 1 78.06 69 GLN A CA 1
ATOM 509 C C . GLN A 1 69 ? 3.014 -3.197 12.57 1 78.06 69 GLN A C 1
ATOM 511 O O . GLN A 1 69 ? 1.827 -3.373 12.852 1 78.06 69 GLN A O 1
ATOM 516 N N . ASP A 1 70 ? 3.508 -2.148 12.07 1 78.62 70 ASP A N 1
ATOM 517 C CA . ASP A 1 70 ? 2.627 -0.991 11.938 1 78.62 70 ASP A CA 1
ATOM 518 C C . ASP A 1 70 ? 1.571 -1.225 10.859 1 78.62 70 ASP A C 1
ATOM 520 O O . ASP A 1 70 ? 1.753 -2.066 9.977 1 78.62 70 ASP A O 1
ATOM 524 N N . GLU A 1 71 ? 0.483 -0.621 10.969 1 75.25 71 GLU A N 1
ATOM 525 C CA . GLU A 1 71 ? -0.605 -0.716 10 1 75.25 71 GLU A CA 1
ATOM 526 C C . GLU A 1 71 ? -0.102 -0.481 8.578 1 75.25 71 GLU A C 1
ATOM 528 O O . GLU A 1 71 ? -0.555 -1.137 7.637 1 75.25 71 GLU A O 1
ATOM 533 N N . ALA A 1 72 ? 0.877 0.394 8.508 1 77.38 72 ALA A N 1
ATOM 534 C CA . ALA A 1 72 ? 1.46 0.729 7.215 1 77.38 72 ALA A CA 1
ATOM 535 C C . ALA A 1 72 ? 2.119 -0.492 6.578 1 77.38 72 ALA A C 1
ATOM 537 O O . ALA A 1 72 ? 2.176 -0.605 5.352 1 77.38 72 ALA A O 1
ATOM 538 N N . ALA A 1 73 ? 2.463 -1.411 7.395 1 86.38 73 ALA A N 1
ATOM 539 C CA . ALA A 1 73 ? 3.102 -2.629 6.898 1 86.38 73 ALA A CA 1
ATOM 540 C C . ALA A 1 73 ? 2.154 -3.416 6 1 86.38 73 ALA A C 1
ATOM 542 O O . ALA A 1 73 ? 2.594 -4.086 5.059 1 86.38 73 ALA A O 1
ATOM 543 N N . GLY A 1 74 ? 0.885 -3.213 6.281 1 91 74 GLY A N 1
ATOM 544 C CA . GLY A 1 74 ? -0.093 -3.879 5.438 1 91 74 GLY A CA 1
ATOM 545 C C . GLY A 1 74 ? -0.041 -3.426 3.99 1 91 74 GLY A C 1
ATOM 546 O O . GLY A 1 74 ? -0.173 -4.238 3.074 1 91 74 GLY A O 1
ATOM 547 N N . TRP A 1 75 ? 0.166 -2.18 3.793 1 94.38 75 TRP A N 1
ATOM 548 C CA . TRP A 1 75 ? 0.264 -1.631 2.445 1 94.38 75 TRP A CA 1
ATOM 549 C C . TRP A 1 75 ? 1.53 -2.121 1.749 1 94.38 75 TRP A C 1
ATOM 551 O O . TRP A 1 75 ? 1.537 -2.326 0.533 1 94.38 75 TRP A O 1
ATOM 561 N N . LEU A 1 76 ? 2.59 -2.312 2.514 1 96.88 76 LEU A N 1
ATOM 562 C CA . LEU A 1 76 ? 3.836 -2.805 1.936 1 96.88 76 LEU A CA 1
ATOM 563 C C . LEU A 1 76 ? 3.68 -4.242 1.452 1 96.88 76 LEU A C 1
ATOM 565 O O . LEU A 1 76 ? 4.25 -4.621 0.425 1 96.88 76 LEU A O 1
ATOM 569 N N . VAL A 1 77 ? 2.9 -5.039 2.205 1 96.88 77 VAL A N 1
ATOM 570 C CA . VAL A 1 77 ? 2.639 -6.414 1.796 1 96.88 77 VAL A CA 1
ATOM 571 C C . VAL A 1 77 ? 1.924 -6.426 0.447 1 96.88 77 VAL A C 1
ATOM 573 O O . VAL A 1 77 ? 2.328 -7.141 -0.471 1 96.88 77 VAL A O 1
ATOM 576 N N . THR A 1 78 ? 0.936 -5.574 0.373 1 96.25 78 THR A N 1
ATOM 577 C CA . THR A 1 78 ? 0.153 -5.488 -0.855 1 96.25 78 THR A CA 1
ATOM 578 C C . THR A 1 78 ? 1.019 -5.004 -2.016 1 96.25 78 THR A C 1
ATOM 580 O O . THR A 1 78 ? 0.936 -5.535 -3.123 1 96.25 78 THR A O 1
ATOM 583 N N . ALA A 1 79 ? 1.883 -4.047 -1.745 1 96 79 ALA A N 1
ATOM 584 C CA . ALA A 1 79 ? 2.77 -3.518 -2.779 1 96 79 ALA A CA 1
ATOM 585 C C . ALA A 1 79 ? 3.68 -4.613 -3.334 1 96 79 ALA A C 1
ATOM 587 O O . ALA A 1 79 ? 3.818 -4.754 -4.551 1 96 79 ALA A O 1
ATOM 588 N N . ALA A 1 80 ? 4.246 -5.348 -2.461 1 97.25 80 ALA A N 1
ATOM 589 C CA . ALA A 1 80 ? 5.152 -6.418 -2.871 1 97.25 80 ALA A CA 1
ATOM 590 C C . ALA A 1 80 ? 4.414 -7.488 -3.67 1 97.25 80 ALA A C 1
ATOM 592 O O . ALA A 1 80 ? 4.875 -7.91 -4.73 1 97.25 80 ALA A O 1
ATOM 593 N N . ALA A 1 81 ? 3.248 -7.879 -3.129 1 96.94 81 ALA A N 1
ATOM 594 C CA . ALA A 1 81 ? 2.449 -8.914 -3.781 1 96.94 81 ALA A CA 1
ATOM 595 C C . ALA A 1 81 ? 2.039 -8.484 -5.188 1 96.94 81 ALA A C 1
ATOM 597 O O . ALA A 1 81 ? 2.211 -9.234 -6.148 1 96.94 81 ALA A O 1
ATOM 598 N N . GLU A 1 82 ? 1.577 -7.289 -5.328 1 95.12 82 GLU A N 1
ATOM 599 C CA . GLU A 1 82 ? 1.092 -6.793 -6.609 1 95.12 82 GLU A CA 1
ATOM 600 C C . GLU A 1 82 ? 2.242 -6.574 -7.59 1 95.12 82 GLU A C 1
ATOM 602 O O . GLU A 1 82 ? 2.111 -6.859 -8.781 1 95.12 82 GLU A O 1
ATOM 607 N N . ALA A 1 83 ? 3.344 -6.074 -7.07 1 94.75 83 ALA A N 1
ATOM 608 C CA . ALA A 1 83 ? 4.496 -5.848 -7.941 1 94.75 83 ALA A CA 1
ATOM 609 C C . ALA A 1 83 ? 4.953 -7.145 -8.602 1 94.75 83 ALA A C 1
ATOM 611 O O . ALA A 1 83 ? 5.105 -7.207 -9.82 1 94.75 83 ALA A O 1
ATOM 612 N N . VAL A 1 84 ? 5.02 -8.156 -7.805 1 95.56 84 VAL A N 1
ATOM 613 C CA . VAL A 1 84 ? 5.594 -9.406 -8.297 1 95.56 84 VAL A CA 1
ATOM 614 C C . VAL A 1 84 ? 4.574 -10.133 -9.172 1 95.56 84 VAL A C 1
ATOM 616 O O . VAL A 1 84 ? 4.922 -10.664 -10.227 1 95.56 84 VAL A O 1
ATOM 619 N N . SER A 1 85 ? 3.346 -10.148 -8.719 1 94.12 85 SER A N 1
ATOM 620 C CA . SER A 1 85 ? 2.336 -10.859 -9.492 1 94.12 85 SER A CA 1
ATOM 621 C C . SER A 1 85 ? 2.094 -10.188 -10.836 1 94.12 85 SER A C 1
ATOM 623 O O . SER A 1 85 ? 1.885 -10.859 -11.844 1 94.12 85 SER A O 1
ATOM 625 N N . SER A 1 86 ? 2.199 -8.867 -10.883 1 91.31 86 SER A N 1
ATOM 626 C CA . SER A 1 86 ? 1.994 -8.148 -12.141 1 91.31 86 SER A CA 1
ATOM 627 C C . SER A 1 86 ? 3.115 -8.438 -13.133 1 91.31 86 SER A C 1
ATOM 629 O O . SER A 1 86 ? 2.889 -8.461 -14.344 1 91.31 86 SER A O 1
ATOM 631 N N . LYS A 1 87 ? 4.223 -8.602 -12.594 1 89.69 87 LYS A N 1
ATOM 632 C CA . LYS A 1 87 ? 5.367 -8.93 -13.438 1 89.69 87 LYS A CA 1
ATOM 633 C C . LYS A 1 87 ? 5.125 -10.219 -14.219 1 89.69 87 LYS A C 1
ATOM 635 O O . LYS A 1 87 ? 5.535 -10.344 -15.375 1 89.69 87 LYS A O 1
ATOM 640 N N . CYS A 1 88 ? 4.422 -11.094 -13.633 1 90.81 88 CYS A N 1
ATOM 641 C CA . CYS A 1 88 ? 4.152 -12.398 -14.242 1 90.81 88 CYS A CA 1
ATOM 642 C C . CYS A 1 88 ? 3.182 -12.258 -15.406 1 90.81 88 CYS A C 1
ATOM 644 O O . CYS A 1 88 ? 3.08 -13.164 -16.234 1 90.81 88 CYS A O 1
ATOM 646 N N . ARG A 1 89 ? 2.514 -11.148 -15.422 1 87.06 89 ARG A N 1
ATOM 647 C CA . ARG A 1 89 ? 1.488 -10.953 -16.438 1 87.06 89 ARG A CA 1
ATOM 648 C C . ARG A 1 89 ? 1.932 -9.922 -17.484 1 87.06 89 ARG A C 1
ATOM 650 O O . ARG A 1 89 ? 1.184 -9.609 -18.406 1 87.06 89 ARG A O 1
ATOM 657 N N . SER A 1 90 ? 3.127 -9.406 -17.203 1 78.75 90 SER A N 1
ATOM 658 C CA . SER A 1 90 ? 3.594 -8.305 -18.047 1 78.75 90 SER A CA 1
ATOM 659 C C . SER A 1 90 ? 3.645 -8.703 -19.516 1 78.75 90 SER A C 1
ATOM 661 O O . SER A 1 90 ? 4.078 -9.812 -19.844 1 78.75 90 SER A O 1
ATOM 663 N N . THR A 1 91 ? 3.121 -7.668 -20.312 1 68.88 91 THR A N 1
ATOM 664 C CA . THR A 1 91 ? 3.07 -7.871 -21.766 1 68.88 91 THR A CA 1
ATOM 665 C C . THR A 1 91 ? 4.195 -7.113 -22.453 1 68.88 91 THR A C 1
ATOM 667 O O . THR A 1 91 ? 4.242 -7.047 -23.688 1 68.88 91 THR A O 1
ATOM 670 N N . SER A 1 92 ? 4.922 -6.352 -21.672 1 64.94 92 SER A N 1
ATOM 671 C CA . SER A 1 92 ? 5.906 -5.445 -22.25 1 64.94 92 SER A CA 1
ATOM 672 C C . SER A 1 92 ? 6.812 -6.168 -23.25 1 64.94 92 SER A C 1
ATOM 674 O O . SER A 1 92 ? 7.258 -5.578 -24.234 1 64.94 92 SER A O 1
ATOM 676 N N . GLY A 1 93 ? 7.109 -7.344 -23.062 1 64.94 93 GLY A N 1
ATOM 677 C CA . GLY A 1 93 ? 7.938 -8.062 -24.016 1 64.94 93 GLY A CA 1
ATOM 678 C C . GLY A 1 93 ? 7.195 -9.172 -24.734 1 64.94 93 GLY A C 1
ATOM 679 O O . GLY A 1 93 ? 6.879 -10.203 -24.141 1 64.94 93 GLY A O 1
ATOM 680 N N . LYS A 1 94 ? 6.648 -8.719 -25.984 1 80.5 94 LYS A N 1
ATOM 681 C CA . LYS A 1 94 ? 5.996 -9.781 -26.75 1 80.5 94 LYS A CA 1
ATOM 682 C C . LYS A 1 94 ? 6.965 -10.93 -27.031 1 80.5 94 LYS A C 1
ATOM 684 O O . LYS A 1 94 ? 8.102 -10.703 -27.453 1 80.5 94 LYS A O 1
ATOM 689 N N . ARG A 1 95 ? 6.562 -12.062 -26.578 1 88.75 95 ARG A N 1
ATOM 690 C CA . ARG A 1 95 ? 7.309 -13.297 -26.828 1 88.75 95 ARG A CA 1
ATOM 691 C C . ARG A 1 95 ? 7.094 -13.797 -28.25 1 88.75 95 ARG A C 1
ATOM 693 O O . ARG A 1 95 ? 6.027 -13.586 -28.828 1 88.75 95 ARG A O 1
ATOM 700 N N . SER A 1 96 ? 8.133 -14.328 -28.781 1 93.12 96 SER A N 1
ATOM 701 C CA . SER A 1 96 ? 7.984 -14.953 -30.094 1 93.12 96 SER A CA 1
ATOM 702 C C . SER A 1 96 ? 7.172 -16.25 -30 1 93.12 96 SER A C 1
ATOM 704 O O . SER A 1 96 ? 7.07 -16.844 -28.922 1 93.12 96 SER A O 1
ATOM 706 N N . TYR A 1 97 ? 6.691 -16.578 -31.141 1 92.25 97 TYR A N 1
ATOM 707 C CA . TYR A 1 97 ? 5.957 -17.828 -31.203 1 92.25 97 TYR A CA 1
ATOM 708 C C . TYR A 1 97 ? 6.859 -19 -30.844 1 92.25 97 TYR A C 1
ATOM 710 O O . TYR A 1 97 ? 6.422 -19.953 -30.188 1 92.25 97 TYR A O 1
ATOM 718 N N . ASP A 1 98 ? 8.078 -18.875 -31.203 1 95.06 98 ASP A N 1
ATOM 719 C CA . ASP A 1 98 ? 9.031 -19.953 -30.906 1 95.06 98 ASP A CA 1
ATOM 720 C C . ASP A 1 98 ? 9.242 -20.078 -29.406 1 95.06 98 ASP A C 1
ATOM 722 O O . ASP A 1 98 ? 9.344 -21.203 -28.875 1 95.06 98 ASP A O 1
ATOM 726 N N . GLU A 1 99 ? 9.266 -18.984 -28.766 1 94.5 99 GLU A N 1
ATOM 727 C CA . GLU A 1 99 ? 9.422 -18.984 -27.312 1 94.5 99 GLU A CA 1
ATOM 728 C C . GLU A 1 99 ? 8.203 -19.594 -26.625 1 94.5 99 GLU A C 1
ATOM 730 O O . GLU A 1 99 ? 8.352 -20.406 -25.703 1 94.5 99 GLU A O 1
ATOM 735 N N . VAL A 1 100 ? 7.082 -19.25 -27.094 1 95.19 100 VAL A N 1
ATOM 736 C CA . VAL A 1 100 ? 5.844 -19.781 -26.531 1 95.19 100 VAL A CA 1
ATOM 737 C C . VAL A 1 100 ? 5.777 -21.281 -26.75 1 95.19 100 VAL A C 1
ATOM 739 O O . VAL A 1 100 ? 5.434 -22.047 -25.844 1 95.19 100 VAL A O 1
ATOM 742 N N . ASN A 1 101 ? 6.176 -21.672 -27.891 1 95.88 101 ASN A N 1
ATOM 743 C CA . ASN A 1 101 ? 6.172 -23.094 -28.219 1 95.88 101 ASN A CA 1
ATOM 744 C C . ASN A 1 101 ? 7.137 -23.875 -27.328 1 95.88 101 ASN A C 1
ATOM 746 O O . ASN A 1 101 ? 6.816 -24.984 -26.891 1 95.88 101 ASN A O 1
ATOM 750 N N . ALA A 1 102 ? 8.234 -23.281 -27.141 1 97.25 102 ALA A N 1
ATOM 751 C CA . ALA A 1 102 ? 9.219 -23.938 -26.297 1 97.25 102 ALA A CA 1
ATOM 752 C C . ALA A 1 102 ? 8.695 -24.109 -24.875 1 97.25 102 ALA A C 1
ATOM 754 O O . ALA A 1 102 ? 8.859 -25.172 -24.266 1 97.25 102 ALA A O 1
ATOM 755 N N . LEU A 1 103 ? 8.047 -23.094 -24.391 1 97.12 103 LEU A N 1
ATOM 756 C CA . LEU A 1 103 ? 7.523 -23.125 -23.031 1 97.12 103 LEU A CA 1
ATOM 757 C C . LEU A 1 103 ? 6.344 -24.094 -22.906 1 97.12 103 LEU A C 1
ATOM 759 O O . LEU A 1 103 ? 6.223 -24.812 -21.922 1 97.12 103 LEU A O 1
ATOM 763 N N . THR A 1 104 ? 5.562 -24.141 -23.906 1 97.12 104 THR A N 1
ATOM 764 C CA . THR A 1 104 ? 4.43 -25.062 -23.891 1 97.12 104 THR A CA 1
ATOM 765 C C . THR A 1 104 ? 4.91 -26.5 -24 1 97.12 104 THR A C 1
ATOM 767 O O . THR A 1 104 ? 4.32 -27.406 -23.406 1 97.12 104 THR A O 1
ATOM 770 N N . SER A 1 105 ? 5.945 -26.672 -24.75 1 97.88 105 SER A N 1
ATOM 771 C CA . SER A 1 105 ? 6.551 -28 -24.828 1 97.88 105 SER A CA 1
ATOM 772 C C . SER A 1 105 ? 7.105 -28.438 -23.469 1 97.88 105 SER A C 1
ATOM 774 O O . SER A 1 105 ? 6.961 -29.594 -23.078 1 97.88 105 SER A O 1
ATOM 776 N N . THR A 1 106 ? 7.754 -27.469 -22.844 1 98.56 106 THR A N 1
ATOM 777 C CA . THR A 1 106 ? 8.258 -27.766 -21.516 1 98.56 106 THR A CA 1
ATOM 778 C C . THR A 1 106 ? 7.109 -28.125 -20.562 1 98.56 106 THR A C 1
ATOM 780 O O . THR A 1 106 ? 7.203 -29.078 -19.812 1 98.56 106 THR A O 1
ATOM 783 N N . LEU A 1 107 ? 6.039 -27.375 -20.641 1 98.69 107 LEU A N 1
ATOM 784 C CA . LEU A 1 107 ? 4.863 -27.656 -19.828 1 98.69 107 LEU A CA 1
ATOM 785 C C . LEU A 1 107 ? 4.336 -29.062 -20.094 1 98.69 107 LEU A C 1
ATOM 787 O O . LEU A 1 107 ? 4.039 -29.812 -19.156 1 98.69 107 LEU A O 1
ATOM 791 N N . THR A 1 108 ? 4.289 -29.406 -21.328 1 98.69 108 THR A N 1
ATOM 792 C CA . THR A 1 108 ? 3.816 -30.734 -21.734 1 98.69 108 THR A CA 1
ATOM 793 C C . THR A 1 108 ? 4.672 -31.828 -21.109 1 98.69 108 THR A C 1
ATOM 795 O O . THR A 1 108 ? 4.148 -32.781 -20.531 1 98.69 108 THR A O 1
ATOM 798 N N . ARG A 1 109 ? 5.938 -31.625 -21.203 1 98.69 109 ARG A N 1
ATOM 799 C CA . ARG A 1 109 ? 6.875 -32.594 -20.641 1 98.69 109 ARG A CA 1
ATOM 800 C C . ARG A 1 109 ? 6.703 -32.719 -19.141 1 98.69 109 ARG A C 1
ATOM 802 O O . ARG A 1 109 ? 6.715 -33.812 -18.578 1 98.69 109 ARG A O 1
ATOM 809 N N . GLU A 1 110 ? 6.547 -31.609 -18.484 1 98.75 110 GLU A N 1
ATOM 810 C CA . GLU A 1 110 ? 6.438 -31.578 -17.031 1 98.75 110 GLU A CA 1
ATOM 811 C C . GLU A 1 110 ? 5.129 -32.219 -16.562 1 98.75 110 GLU A C 1
ATOM 813 O O . GLU A 1 110 ? 5.098 -32.906 -15.539 1 98.75 110 GLU A O 1
ATOM 818 N N . LEU A 1 111 ? 4.043 -31.984 -17.25 1 98.75 111 LEU A N 1
ATOM 819 C CA . LEU A 1 111 ? 2.766 -32.594 -16.922 1 98.75 111 LEU A CA 1
ATOM 820 C C . LEU A 1 111 ? 2.844 -34.125 -17.078 1 98.75 111 LEU A C 1
ATOM 822 O O . LEU A 1 111 ? 2.385 -34.844 -16.188 1 98.75 111 LEU A O 1
ATOM 826 N N . THR A 1 112 ? 3.461 -34.531 -18.141 1 98.56 112 THR A N 1
ATOM 827 C CA . THR A 1 112 ? 3.615 -35.938 -18.406 1 98.56 112 THR A CA 1
ATOM 828 C C . THR A 1 112 ? 4.508 -36.594 -17.359 1 98.56 112 THR A C 1
ATOM 830 O O . THR A 1 112 ? 4.219 -37.688 -16.891 1 98.56 112 THR A O 1
ATOM 833 N N . ALA A 1 113 ? 5.539 -35.938 -17 1 98.38 113 ALA A N 1
ATOM 834 C CA . ALA A 1 113 ? 6.469 -36.469 -16 1 98.38 113 ALA A CA 1
ATOM 835 C C . ALA A 1 113 ? 5.77 -36.656 -14.656 1 98.38 113 ALA A C 1
ATOM 837 O O . ALA A 1 113 ? 6.199 -37.469 -13.844 1 98.38 113 ALA A O 1
ATOM 838 N N . ARG A 1 114 ? 4.691 -36 -14.461 1 97.56 114 ARG A N 1
ATOM 839 C CA . ARG A 1 114 ? 3.945 -36.094 -13.203 1 97.56 114 ARG A CA 1
ATOM 840 C C . ARG A 1 114 ? 2.822 -37.094 -13.305 1 97.56 114 ARG A C 1
ATOM 842 O O . ARG A 1 114 ? 1.972 -37.188 -12.414 1 97.56 114 ARG A O 1
ATOM 849 N N . GLY A 1 115 ? 2.76 -37.781 -14.453 1 97.56 115 GLY A N 1
ATOM 850 C CA . GLY A 1 115 ? 1.833 -38.875 -14.609 1 97.56 115 GLY A CA 1
ATOM 851 C C . GLY A 1 115 ? 0.49 -38.469 -15.172 1 97.56 115 GLY A C 1
ATOM 852 O O . GLY A 1 115 ? -0.473 -39.219 -15.133 1 97.56 115 GLY A O 1
ATOM 853 N N . LEU A 1 116 ? 0.438 -37.188 -15.625 1 98.25 116 LEU A N 1
ATOM 854 C CA . LEU A 1 116 ? -0.832 -36.719 -16.188 1 98.25 116 LEU A CA 1
ATOM 855 C C . LEU A 1 116 ? -0.961 -37.125 -17.641 1 98.25 116 LEU A C 1
ATOM 857 O O . LEU A 1 116 ? 0.02 -37.094 -18.391 1 98.25 116 LEU A O 1
ATOM 861 N N . THR A 1 117 ? -2.15 -37.531 -18.047 1 98.06 117 THR A N 1
ATOM 862 C CA . THR A 1 117 ? -2.422 -37.938 -19.422 1 98.06 117 THR A CA 1
ATOM 863 C C . THR A 1 117 ? -2.869 -36.75 -20.25 1 98.06 117 THR A C 1
ATOM 865 O O . THR A 1 117 ? -3.816 -36.031 -19.891 1 98.06 117 THR A O 1
ATOM 868 N N . LEU A 1 118 ? -2.191 -36.5 -21.297 1 97.94 118 LEU A N 1
ATOM 869 C CA . LEU A 1 118 ? -2.543 -35.406 -22.188 1 97.94 118 LEU A CA 1
ATOM 870 C C . LEU A 1 118 ? -3.885 -35.656 -22.859 1 97.94 118 LEU A C 1
ATOM 872 O O . LEU A 1 118 ? -4.246 -36.812 -23.109 1 97.94 118 LEU A O 1
ATOM 876 N N . ALA A 1 119 ? -4.617 -34.562 -23.109 1 96.38 119 ALA A N 1
ATOM 877 C CA . ALA A 1 119 ? -5.879 -34.625 -23.828 1 96.38 119 ALA A CA 1
ATOM 878 C C . ALA A 1 119 ? -5.867 -33.656 -25.016 1 96.38 119 ALA A C 1
ATOM 880 O O . ALA A 1 119 ? -5.098 -32.688 -25.016 1 96.38 119 ALA A O 1
ATOM 881 N N . PRO A 1 120 ? -6.676 -34.031 -26.047 1 94.56 120 PRO A N 1
ATOM 882 C CA . PRO A 1 120 ? -6.875 -33 -27.062 1 94.56 120 PRO A CA 1
ATOM 883 C C . PRO A 1 120 ? -7.457 -31.703 -26.484 1 94.56 120 PRO A C 1
ATOM 885 O O . PRO A 1 120 ? -8.375 -31.766 -25.656 1 94.56 120 PRO A O 1
ATOM 888 N N . SER A 1 121 ? -6.895 -30.609 -26.859 1 94.19 121 SER A N 1
ATOM 889 C CA . SER A 1 121 ? -7.34 -29.328 -26.312 1 94.19 121 SER A CA 1
ATOM 890 C C . SER A 1 121 ? -8.609 -28.844 -27.016 1 94.19 121 SER A C 1
ATOM 892 O O . SER A 1 121 ? -8.742 -28.984 -28.234 1 94.19 121 SER A O 1
ATOM 894 N N . ALA A 1 122 ? -9.461 -28.281 -26.219 1 88.06 122 ALA A N 1
ATOM 895 C CA . ALA A 1 122 ? -10.672 -27.672 -26.766 1 88.06 122 ALA A CA 1
ATOM 896 C C . ALA A 1 122 ? -10.367 -26.312 -27.391 1 88.06 122 ALA A C 1
ATOM 898 O O . ALA A 1 122 ? -11.117 -25.828 -28.234 1 88.06 122 ALA A O 1
ATOM 899 N N . GLY A 1 123 ? -9.305 -25.625 -26.906 1 81.62 123 GLY A N 1
ATOM 900 C CA . GLY A 1 123 ? -8.914 -24.312 -27.422 1 81.62 123 GLY A CA 1
ATOM 901 C C . GLY A 1 123 ? -7.562 -24.328 -28.109 1 81.62 123 GLY A C 1
ATOM 902 O O . GLY A 1 123 ? -6.727 -25.188 -27.844 1 81.62 123 GLY A O 1
ATOM 903 N N . ARG A 1 124 ? -7.43 -23.391 -28.969 1 76.25 124 ARG A N 1
ATOM 904 C CA . ARG A 1 124 ? -6.195 -23.328 -29.75 1 76.25 124 ARG A CA 1
ATOM 905 C C . ARG A 1 124 ? -5.012 -22.969 -28.859 1 76.25 124 ARG A C 1
ATOM 907 O O . ARG A 1 124 ? -5.102 -22.047 -28.031 1 76.25 124 ARG A O 1
ATOM 914 N N . GLY A 1 125 ? -4.004 -23.844 -29 1 81.94 125 GLY A N 1
ATOM 915 C CA . GLY A 1 125 ? -2.709 -23.5 -28.438 1 81.94 125 GL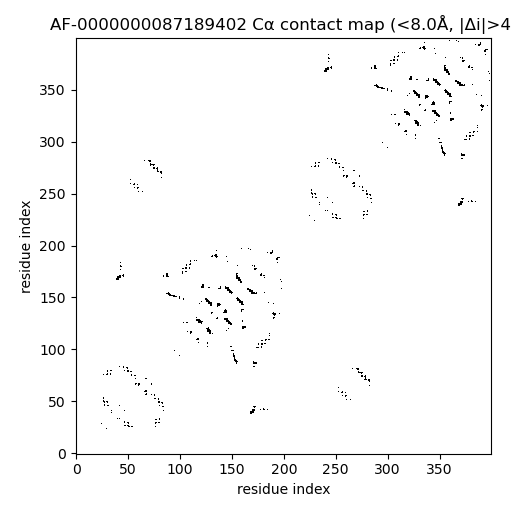Y A CA 1
ATOM 916 C C . GLY A 1 125 ? -2.59 -23.844 -26.953 1 81.94 125 GLY A C 1
ATOM 917 O O . GLY A 1 125 ? -1.601 -23.5 -26.312 1 81.94 125 GLY A O 1
ATOM 918 N N . ALA A 1 126 ? -3.609 -24.625 -26.469 1 94.81 126 ALA A N 1
ATOM 919 C CA . ALA A 1 126 ? -3.539 -24.984 -25.047 1 94.81 126 ALA A CA 1
ATOM 920 C C . ALA A 1 126 ? -3.01 -26.406 -24.859 1 94.81 126 ALA A C 1
ATOM 922 O O . ALA A 1 126 ? -3.088 -27.219 -25.781 1 94.81 126 ALA A O 1
ATOM 923 N N . VAL A 1 127 ? -2.383 -26.625 -23.75 1 98.06 127 VAL A N 1
ATOM 924 C CA . VAL A 1 127 ? -2.006 -27.969 -23.312 1 98.06 127 VAL A CA 1
ATOM 925 C C . VAL A 1 127 ? -3.064 -28.531 -22.359 1 98.06 127 VAL A C 1
ATOM 927 O O . VAL A 1 127 ? -3.299 -27.953 -21.297 1 98.06 127 VAL A O 1
ATOM 930 N N . ALA A 1 128 ? -3.674 -29.594 -22.75 1 98.06 128 ALA A N 1
ATOM 931 C CA . ALA A 1 128 ? -4.785 -30.109 -21.953 1 98.06 128 ALA A CA 1
ATOM 932 C C . ALA A 1 128 ? -4.453 -31.484 -21.359 1 98.06 128 ALA A C 1
ATOM 934 O O . ALA A 1 128 ? -3.688 -32.25 -21.953 1 98.06 128 ALA A O 1
ATOM 935 N N . VAL A 1 129 ? -5.008 -31.719 -20.25 1 98 129 VAL A N 1
ATOM 936 C CA . VAL A 1 129 ? -4.805 -33 -19.578 1 98 129 VAL A CA 1
ATOM 937 C C . VAL A 1 129 ? -6.152 -33.594 -19.188 1 98 129 VAL A C 1
ATOM 939 O O . VAL A 1 129 ? -7.121 -32.875 -18.953 1 98 129 VAL A O 1
ATOM 942 N N . GLU A 1 130 ? -6.18 -34.875 -19.109 1 96.69 130 GLU A N 1
ATOM 943 C CA . GLU A 1 130 ? -7.363 -35.594 -18.672 1 96.69 130 GLU A CA 1
ATOM 944 C C . GLU A 1 130 ? -7.555 -35.5 -17.156 1 96.69 130 GLU A C 1
ATOM 946 O O . GLU A 1 130 ? -6.605 -35.219 -16.422 1 96.69 130 GLU A O 1
ATOM 951 N N . PRO A 1 131 ? -8.797 -35.625 -16.719 1 95.94 131 PRO A N 1
ATOM 952 C CA . PRO A 1 131 ? -8.977 -35.781 -15.273 1 95.94 131 PRO A CA 1
ATOM 953 C C . PRO A 1 131 ? -8.266 -37 -14.711 1 95.94 131 PRO A C 1
ATOM 955 O O . PRO A 1 131 ? -7.875 -37.906 -15.469 1 95.94 131 PRO A O 1
ATOM 958 N N . VAL A 1 132 ? -7.984 -36.969 -13.453 1 96.12 132 VAL A N 1
ATOM 959 C CA . VAL A 1 132 ? -7.387 -38.125 -12.781 1 96.12 132 VAL A CA 1
ATOM 960 C C . VAL A 1 132 ? -8.461 -38.875 -12.008 1 96.12 132 VAL A C 1
ATOM 962 O O . VAL A 1 132 ? -9.422 -38.281 -11.516 1 96.12 132 VAL A O 1
ATOM 965 N N . ALA A 1 133 ? -8.242 -40.219 -11.938 1 92.44 133 ALA A N 1
ATOM 966 C CA . ALA A 1 133 ? -9.203 -41.031 -11.195 1 92.44 133 ALA A CA 1
ATOM 967 C C . ALA A 1 133 ? -9.289 -40.594 -9.742 1 92.44 133 ALA A C 1
ATOM 969 O O . ALA A 1 133 ? -8.266 -40.406 -9.07 1 92.44 133 ALA A O 1
ATOM 970 N N . GLY A 1 134 ? -10.508 -40.375 -9.312 1 90.75 134 GLY A N 1
ATOM 971 C CA . GLY A 1 134 ? -10.719 -40 -7.922 1 90.75 134 GLY A CA 1
ATOM 972 C C . GLY A 1 134 ? -10.586 -38.5 -7.676 1 90.75 134 GLY A C 1
ATOM 973 O O . GLY A 1 134 ? -10.805 -38.031 -6.562 1 90.75 134 GLY A O 1
ATOM 974 N N . GLY A 1 135 ? -10.086 -37.781 -8.719 1 92.06 135 GLY A N 1
ATOM 975 C CA . GLY A 1 135 ? -9.953 -36.312 -8.586 1 92.06 135 GLY A CA 1
ATOM 976 C C . GLY A 1 135 ? -11.148 -35.562 -9.133 1 92.06 135 GLY A C 1
ATOM 977 O O . GLY A 1 135 ? -12.133 -36.188 -9.57 1 92.06 135 GLY A O 1
ATOM 978 N N . PRO A 1 136 ? -11.039 -34.25 -8.953 1 91.25 136 PRO A N 1
ATOM 979 C CA . PRO A 1 136 ? -12.117 -33.438 -9.516 1 91.25 136 PRO A CA 1
ATOM 980 C C . PRO A 1 136 ? -12.227 -33.562 -11.031 1 91.25 136 PRO A C 1
ATOM 982 O O . PRO A 1 136 ? -11.234 -33.875 -11.703 1 91.25 136 PRO A O 1
ATOM 985 N N . SER A 1 137 ? -13.406 -33.438 -11.57 1 89.19 137 SER A N 1
ATOM 986 C CA . SER A 1 137 ? -13.695 -33.344 -13 1 89.19 137 SER A CA 1
ATOM 987 C C . SER A 1 137 ? -14.766 -32.312 -13.289 1 89.19 137 SER A C 1
ATOM 989 O O . SER A 1 137 ? -15.492 -31.891 -12.391 1 89.19 137 SER A O 1
ATOM 991 N N . TRP A 1 138 ? -14.664 -31.828 -14.406 1 93.25 138 TRP A N 1
ATOM 992 C CA . TRP A 1 138 ? -15.484 -30.656 -14.75 1 93.25 138 TRP A CA 1
ATOM 993 C C . TRP A 1 138 ? -16.281 -30.906 -16.016 1 93.25 138 TRP A C 1
ATOM 995 O O . TRP A 1 138 ? -16.266 -32.031 -16.578 1 93.25 138 TRP A O 1
ATOM 1005 N N . GLY A 1 139 ? -16.906 -29.891 -16.391 1 83.25 139 GLY A N 1
ATOM 1006 C CA . GLY A 1 139 ? -17.672 -29.969 -17.625 1 83.25 139 GLY A CA 1
ATOM 1007 C C . GLY A 1 139 ? -19.031 -30.641 -17.453 1 83.25 139 GLY A C 1
ATOM 1008 O O . GLY A 1 139 ? -19.344 -31.141 -16.375 1 83.25 139 GLY A O 1
ATOM 1009 N N . LEU A 1 140 ? -19.734 -30.672 -18.547 1 78.25 140 LEU A N 1
ATOM 1010 C CA . LEU A 1 140 ? -21.109 -31.203 -18.531 1 78.25 140 LEU A CA 1
ATOM 1011 C C . LEU A 1 140 ? -21.109 -32.719 -18.312 1 78.25 140 LEU A C 1
ATOM 1013 O O . LEU A 1 140 ? -22 -33.25 -17.641 1 78.25 140 LEU A O 1
ATOM 1017 N N . SER A 1 141 ? -20.125 -33.375 -18.844 1 78.69 141 SER A N 1
ATOM 1018 C CA . SER A 1 141 ? -20.078 -34.812 -18.75 1 78.69 141 SER A CA 1
ATOM 1019 C C . SER A 1 141 ? -19.25 -35.281 -17.547 1 78.69 141 SER A C 1
ATOM 1021 O O . SER A 1 141 ? -19.203 -36.469 -17.234 1 78.69 141 SER A O 1
ATOM 1023 N N . GLY A 1 142 ? -18.672 -34.25 -16.75 1 82.25 142 GLY A N 1
ATOM 1024 C CA . GLY A 1 142 ? -17.797 -34.594 -15.656 1 82.25 142 GLY A CA 1
ATOM 1025 C C . GLY A 1 142 ? -16.531 -35.312 -16.109 1 82.25 142 GLY A C 1
ATOM 1026 O O . GLY A 1 142 ? -15.961 -36.094 -15.367 1 82.25 142 GLY A O 1
ATOM 1027 N N . ARG A 1 143 ? -16.156 -35.094 -17.312 1 87.94 143 ARG A N 1
ATOM 1028 C CA . ARG A 1 143 ? -15.023 -35.812 -17.859 1 87.94 143 ARG A CA 1
ATOM 1029 C C . ARG A 1 143 ? -13.961 -34.875 -18.375 1 87.94 143 ARG A C 1
ATOM 1031 O O . ARG A 1 143 ? -13.008 -35.281 -19.047 1 87.94 143 ARG A O 1
ATOM 1038 N N . ALA A 1 144 ? -14.211 -33.594 -18.141 1 94.31 144 ALA A N 1
ATOM 1039 C CA . ALA A 1 144 ? -13.25 -32.594 -18.656 1 94.31 144 ALA A CA 1
ATOM 1040 C C . ALA A 1 144 ? -12.102 -32.406 -17.656 1 94.31 144 ALA A C 1
ATOM 1042 O O . ALA A 1 144 ? -12.328 -32.312 -16.453 1 94.31 144 ALA A O 1
ATOM 1043 N N . GLY A 1 145 ? -10.938 -32.406 -18.188 1 96.62 145 GLY A N 1
ATOM 1044 C CA . GLY A 1 145 ? -9.781 -32.031 -17.391 1 96.62 145 GLY A CA 1
ATOM 1045 C C . GLY A 1 145 ? -9.477 -30.547 -17.469 1 96.62 145 GLY A C 1
ATOM 1046 O O . GLY A 1 145 ? -10.398 -29.719 -17.5 1 96.62 145 GLY A O 1
ATOM 1047 N N . LEU A 1 146 ? -8.242 -30.266 -17.344 1 97.38 146 LEU A N 1
ATOM 1048 C CA . LEU A 1 146 ? -7.809 -28.875 -17.344 1 97.38 146 LEU A CA 1
ATOM 1049 C C . LEU A 1 146 ? -6.957 -28.562 -18.562 1 97.38 146 LEU A C 1
ATOM 1051 O O . LEU A 1 146 ? -6.387 -29.484 -19.172 1 97.38 146 LEU A O 1
ATOM 1055 N N . ALA A 1 147 ? -6.965 -27.344 -18.938 1 97.69 147 ALA A N 1
ATOM 1056 C CA . ALA A 1 147 ? -6.113 -26.859 -20.016 1 97.69 147 ALA A CA 1
ATOM 1057 C C . ALA A 1 147 ? -5.352 -25.609 -19.594 1 97.69 147 ALA A C 1
ATOM 1059 O O . ALA A 1 147 ? -5.883 -24.766 -18.859 1 97.69 147 ALA A O 1
ATOM 1060 N N . VAL A 1 148 ? -4.105 -25.531 -19.984 1 98.31 148 VAL A N 1
ATOM 1061 C CA . VAL A 1 148 ? -3.258 -24.375 -19.703 1 98.31 148 VAL A CA 1
ATOM 1062 C C . VAL A 1 148 ? -2.818 -23.719 -21 1 98.31 148 VAL A C 1
ATOM 1064 O O . VAL A 1 148 ? -2.436 -24.406 -21.953 1 98.31 148 VAL A O 1
ATOM 1067 N N . SER A 1 149 ? -2.912 -22.422 -21.016 1 96.31 149 SER A N 1
ATOM 1068 C CA . SER A 1 149 ? -2.492 -21.703 -22.219 1 96.31 149 SER A CA 1
ATOM 1069 C C . SER A 1 149 ? -1.471 -20.625 -21.875 1 96.31 149 SER A C 1
ATOM 1071 O O . SER A 1 149 ? -1.4 -20.156 -20.734 1 96.31 149 SER A O 1
ATOM 1073 N N . LEU A 1 150 ? -0.659 -20.297 -22.797 1 95.31 150 LEU A N 1
ATOM 1074 C CA . LEU A 1 150 ? 0.299 -19.203 -22.781 1 95.31 150 LEU A CA 1
ATOM 1075 C C . LEU A 1 150 ? 0.28 -18.453 -24.109 1 95.31 150 LEU A C 1
ATOM 1077 O O . LEU A 1 150 ? 0.432 -19.062 -25.172 1 95.31 150 LEU A O 1
ATOM 1081 N N . TYR A 1 151 ? 0.023 -17.156 -24.031 1 90.75 151 TYR A N 1
ATOM 1082 C CA . TYR A 1 151 ? 0.003 -16.344 -25.25 1 90.75 151 TYR A CA 1
ATOM 1083 C C . TYR A 1 151 ? 1.25 -15.477 -25.344 1 90.75 151 TYR A C 1
ATOM 1085 O O . TYR A 1 151 ? 2.01 -15.367 -24.375 1 90.75 151 TYR A O 1
ATOM 1093 N N . THR A 1 152 ? 1.434 -14.898 -26.516 1 90.94 152 THR A N 1
ATOM 1094 C CA . THR A 1 152 ? 2.631 -14.109 -26.781 1 90.94 152 THR A CA 1
ATOM 1095 C C . THR A 1 152 ? 2.639 -12.836 -25.938 1 90.94 152 THR A C 1
ATOM 1097 O O . THR A 1 152 ? 3.699 -12.273 -25.656 1 90.94 152 THR A O 1
ATOM 1100 N N . ASP A 1 153 ? 1.473 -12.445 -25.531 1 89.06 153 ASP A N 1
ATOM 1101 C CA . ASP A 1 153 ? 1.388 -11.188 -24.797 1 89.06 153 ASP A CA 1
ATOM 1102 C C . ASP A 1 153 ? 0.686 -11.375 -23.469 1 89.06 153 ASP A C 1
ATOM 1104 O O . ASP A 1 153 ? -0.13 -10.547 -23.062 1 89.06 153 ASP A O 1
ATOM 1108 N N . GLY A 1 154 ? 1.092 -12.453 -22.75 1 90.31 154 GLY A N 1
ATOM 1109 C CA . GLY A 1 154 ? 0.45 -12.68 -21.453 1 90.31 154 GLY A CA 1
ATOM 1110 C C . GLY A 1 154 ? 1.165 -13.719 -20.609 1 90.31 154 GLY A C 1
ATOM 1111 O O . GLY A 1 154 ? 2.34 -14.016 -20.844 1 90.31 154 GLY A O 1
ATOM 1112 N N . GLY A 1 155 ? 0.534 -14.094 -19.531 1 94.31 155 GLY A N 1
ATOM 1113 C CA . GLY A 1 155 ? 1.018 -15.141 -18.641 1 94.31 155 GLY A CA 1
ATOM 1114 C C . GLY A 1 155 ? 0.255 -16.438 -18.781 1 94.31 155 GLY A C 1
ATOM 1115 O O . GLY A 1 155 ? -0.353 -16.703 -19.828 1 94.31 155 GLY A O 1
ATOM 1116 N N . TRP A 1 156 ? 0.411 -17.203 -17.844 1 96.5 156 TRP A N 1
ATOM 1117 C CA . TRP A 1 156 ? -0.239 -18.516 -17.844 1 96.5 156 TRP A CA 1
ATOM 1118 C C . TRP A 1 156 ? -1.713 -18.391 -17.469 1 96.5 156 TRP A C 1
ATOM 1120 O O . TRP A 1 156 ? -2.068 -17.641 -16.562 1 96.5 156 TRP A O 1
ATOM 1130 N N . ASP A 1 157 ? -2.539 -19.141 -18.188 1 96.31 157 ASP A N 1
ATOM 1131 C CA . ASP A 1 157 ? -3.965 -19.234 -17.891 1 96.31 157 ASP A CA 1
ATOM 1132 C C . ASP A 1 157 ? -4.406 -20.688 -17.766 1 96.31 157 ASP A C 1
ATOM 1134 O O . ASP A 1 157 ? -3.898 -21.547 -18.469 1 96.31 157 ASP A O 1
ATOM 1138 N N . ILE A 1 158 ? -5.289 -20.891 -16.891 1 97.19 158 ILE A N 1
ATOM 1139 C CA . ILE A 1 158 ? -5.836 -22.234 -16.719 1 97.19 158 ILE A CA 1
ATOM 1140 C C . ILE A 1 158 ? -7.348 -22.203 -16.922 1 97.19 158 ILE A C 1
ATOM 1142 O O . ILE A 1 158 ? -8.016 -21.25 -16.5 1 97.19 158 ILE A O 1
ATOM 1146 N N . THR A 1 159 ? -7.848 -23.172 -17.578 1 96.25 159 THR A N 1
ATOM 1147 C CA . THR A 1 159 ? -9.273 -23.344 -17.844 1 96.25 159 THR A CA 1
ATOM 1148 C C . THR A 1 159 ? -9.672 -24.812 -17.703 1 96.25 159 THR A C 1
ATOM 1150 O O . THR A 1 159 ? -8.812 -25.688 -17.625 1 96.25 159 THR A O 1
ATOM 1153 N N . VAL A 1 160 ? -10.961 -25.016 -17.578 1 95.94 160 VAL A N 1
ATOM 1154 C CA . VAL A 1 160 ? -11.477 -26.344 -17.859 1 95.94 160 VAL A CA 1
ATOM 1155 C C . VAL A 1 160 ? -11.383 -26.625 -19.359 1 95.94 160 VAL A C 1
ATOM 1157 O O . VAL A 1 160 ? -11.641 -25.75 -20.188 1 95.94 160 VAL A O 1
ATOM 1160 N N . ASN A 1 161 ? -10.93 -27.844 -19.688 1 95.75 161 ASN A N 1
ATOM 1161 C CA . ASN A 1 161 ? -10.781 -28.203 -21.094 1 95.75 161 ASN A CA 1
ATOM 1162 C C . ASN A 1 161 ? -12.133 -28.422 -21.766 1 95.75 161 ASN A C 1
ATOM 1164 O O . ASN A 1 161 ? -12.477 -29.547 -22.141 1 95.75 161 ASN A O 1
ATOM 1168 N N . GLN A 1 162 ? -12.852 -27.391 -21.969 1 92.25 162 GLN A N 1
ATOM 1169 C CA . GLN A 1 162 ? -14.133 -27.344 -22.656 1 92.25 162 GLN A CA 1
ATOM 1170 C C . GLN A 1 162 ? -14.344 -26 -23.344 1 92.25 162 GLN A C 1
ATOM 1172 O O . GLN A 1 162 ? -13.586 -25.047 -23.109 1 92.25 162 GLN A O 1
ATOM 1177 N N . LEU A 1 163 ? -15.508 -26.109 -24.156 1 83.81 163 LEU A N 1
ATOM 1178 C CA . LEU A 1 163 ? -15.828 -24.844 -24.812 1 83.81 163 LEU A CA 1
ATOM 1179 C C . LEU A 1 163 ? -16.375 -23.844 -23.812 1 83.81 163 LEU A C 1
ATOM 1181 O O . LEU A 1 163 ? -17.125 -24.203 -22.891 1 83.81 163 LEU A O 1
ATOM 1185 N N . GLN A 1 164 ? -15.938 -22.703 -23.719 1 84.62 164 GLN A N 1
ATOM 1186 C CA . GLN A 1 164 ? -16.359 -21.594 -22.844 1 84.62 164 GLN A CA 1
ATOM 1187 C C . GLN A 1 164 ? -16.047 -21.906 -21.391 1 84.62 164 GLN A C 1
ATOM 1189 O O . GLN A 1 164 ? -16.812 -22.578 -20.703 1 84.62 164 GLN A O 1
ATOM 1194 N N . SER A 1 165 ? -15.094 -21.719 -20.828 1 89 165 SER A N 1
ATOM 1195 C CA . SER A 1 165 ? -14.641 -21.906 -19.453 1 89 165 SER A CA 1
ATOM 1196 C C . SER A 1 165 ? -14.133 -20.609 -18.859 1 89 165 SER A C 1
ATOM 1198 O O . SER A 1 165 ? -13.555 -19.781 -19.578 1 89 165 SER A O 1
ATOM 1200 N N . ARG A 1 166 ? -14.508 -20.484 -17.578 1 91.94 166 ARG A N 1
ATOM 1201 C CA . ARG A 1 166 ? -13.859 -19.391 -16.859 1 91.94 166 ARG A CA 1
ATOM 1202 C C . ARG A 1 166 ? -12.344 -19.516 -16.922 1 91.94 166 ARG A C 1
ATOM 1204 O O . ARG A 1 166 ? -11.797 -20.609 -16.891 1 91.94 166 ARG A O 1
ATOM 1211 N N . VAL A 1 167 ? -11.719 -18.391 -17.062 1 95 167 VAL A N 1
ATOM 1212 C CA . VAL A 1 167 ? -10.258 -18.328 -17.141 1 95 167 VAL A CA 1
ATOM 1213 C C . VAL A 1 167 ? -9.688 -17.844 -15.805 1 95 167 VAL A C 1
ATOM 1215 O O . VAL A 1 167 ? -10.164 -16.844 -15.25 1 95 167 VAL A O 1
ATOM 1218 N N . HIS A 1 168 ? -8.742 -18.562 -15.242 1 96 168 HIS A N 1
ATOM 1219 C CA . HIS A 1 168 ? -7.996 -18.109 -14.078 1 96 168 HIS A CA 1
ATOM 1220 C C . HIS A 1 168 ? -6.527 -17.875 -14.414 1 96 168 HIS A C 1
ATOM 1222 O O . HIS A 1 168 ? -5.91 -18.703 -15.102 1 96 168 HIS A O 1
ATOM 1228 N N . ALA A 1 169 ? -6.023 -16.812 -13.961 1 96.69 169 ALA A N 1
ATOM 1229 C CA . ALA A 1 169 ? -4.602 -16.531 -14.141 1 96.69 169 ALA A CA 1
ATOM 1230 C C . ALA A 1 169 ? -3.756 -17.391 -13.203 1 96.69 169 ALA A C 1
ATOM 1232 O O . ALA A 1 169 ? -4.109 -17.578 -12.039 1 96.69 169 ALA A O 1
ATOM 1233 N N . VAL A 1 170 ? -2.748 -17.922 -13.727 1 97.81 170 VAL A N 1
ATOM 1234 C CA . VAL A 1 170 ? -1.697 -18.531 -12.914 1 97.81 170 VAL A CA 1
ATOM 1235 C C . VAL A 1 170 ? -0.468 -17.625 -12.898 1 97.81 170 VAL A C 1
ATOM 1237 O O . VAL A 1 170 ? 0.23 -17.5 -13.906 1 97.81 170 VAL A O 1
ATOM 1240 N N . HIS A 1 171 ? -0.235 -17.078 -11.781 1 97.69 171 HIS A N 1
ATOM 1241 C CA . HIS A 1 171 ? 0.934 -16.219 -11.641 1 97.69 171 HIS A CA 1
ATOM 1242 C C . HIS A 1 171 ? 2.193 -17.031 -11.375 1 97.69 171 HIS A C 1
ATOM 1244 O O . HIS A 1 171 ? 2.445 -17.438 -10.242 1 97.69 171 HIS A O 1
ATOM 1250 N N . ALA A 1 172 ? 2.918 -17.188 -12.438 1 97.75 172 ALA A N 1
ATOM 1251 C CA . ALA A 1 172 ? 4.203 -17.891 -12.477 1 97.75 172 ALA A CA 1
ATOM 1252 C C . ALA A 1 172 ? 5.133 -17.266 -13.516 1 97.75 172 ALA A C 1
ATOM 1254 O O . ALA A 1 172 ? 4.672 -16.734 -14.531 1 97.75 172 ALA A O 1
ATOM 1255 N N . PRO A 1 173 ? 6.496 -17.312 -13.219 1 95.69 173 PRO A N 1
ATOM 1256 C CA . PRO A 1 173 ? 7.406 -16.812 -14.25 1 95.69 173 PRO A CA 1
ATOM 1257 C C . PRO A 1 173 ? 7.199 -17.5 -15.594 1 95.69 173 PRO A C 1
ATOM 1259 O O . PRO A 1 173 ? 6.934 -18.703 -15.641 1 95.69 173 PRO A O 1
ATOM 1262 N N . VAL A 1 174 ? 7.312 -16.734 -16.641 1 95 174 VAL A N 1
ATOM 1263 C CA . VAL A 1 174 ? 7.191 -17.312 -17.969 1 95 174 VAL A CA 1
ATOM 1264 C C . VAL A 1 174 ? 8.547 -17.844 -18.438 1 95 174 VAL A C 1
ATOM 1266 O O . VAL A 1 174 ? 9.148 -17.312 -19.375 1 95 174 VAL A O 1
ATOM 1269 N N . THR A 1 175 ? 9.016 -18.781 -17.719 1 95.44 175 THR A N 1
ATOM 1270 C CA . THR A 1 175 ? 10.281 -19.484 -17.922 1 95.44 175 THR A CA 1
ATOM 1271 C C . THR A 1 175 ? 10.086 -21 -17.797 1 95.44 175 THR A C 1
ATOM 1273 O O . THR A 1 175 ? 8.984 -21.469 -17.484 1 95.44 175 THR A O 1
ATOM 1276 N N . ALA A 1 176 ? 11.094 -21.766 -18.109 1 97.19 176 ALA A N 1
ATOM 1277 C CA . ALA A 1 176 ? 11.031 -23.219 -17.969 1 97.19 176 ALA A CA 1
ATOM 1278 C C . ALA A 1 176 ? 10.727 -23.609 -16.516 1 97.19 176 ALA A C 1
ATOM 1280 O O . ALA A 1 176 ? 9.945 -24.531 -16.281 1 97.19 176 ALA A O 1
ATOM 1281 N N . GLU A 1 177 ? 11.352 -22.891 -15.602 1 97.69 177 GLU A N 1
ATOM 1282 C CA . GLU A 1 177 ? 11.102 -23.156 -14.195 1 97.69 177 GLU A CA 1
ATOM 1283 C C . GLU A 1 177 ? 9.656 -22.828 -13.82 1 97.69 177 GLU A C 1
ATOM 1285 O O . GLU A 1 177 ? 9.039 -23.531 -13.016 1 97.69 177 GLU A O 1
ATOM 1290 N N . GLY A 1 178 ? 9.148 -21.766 -14.398 1 97.75 178 GLY A N 1
ATOM 1291 C CA . GLY A 1 178 ? 7.754 -21.406 -14.195 1 97.75 178 GLY A CA 1
ATOM 1292 C C . GLY A 1 178 ? 6.793 -22.453 -14.742 1 97.75 178 GLY A C 1
ATOM 1293 O O . GLY A 1 178 ? 5.77 -22.75 -14.125 1 97.75 178 GLY A O 1
ATOM 1294 N N . ALA A 1 179 ? 7.164 -23 -15.898 1 98.19 179 ALA A N 1
ATOM 1295 C CA . ALA A 1 179 ? 6.348 -24.062 -16.484 1 98.19 179 ALA A CA 1
ATOM 1296 C C . ALA A 1 179 ? 6.258 -25.266 -15.555 1 98.19 179 ALA A C 1
ATOM 1298 O O . ALA A 1 179 ? 5.207 -25.906 -15.445 1 98.19 179 ALA A O 1
ATOM 1299 N N . LYS A 1 180 ? 7.336 -25.562 -14.93 1 98.56 180 LYS A N 1
ATOM 1300 C CA . LYS A 1 180 ? 7.352 -26.656 -13.953 1 98.56 180 LYS A CA 1
ATOM 1301 C C . LYS A 1 180 ? 6.391 -26.375 -12.805 1 98.56 180 LYS A C 1
ATOM 1303 O O . LYS A 1 180 ? 5.648 -27.266 -12.375 1 98.56 180 LYS A O 1
ATOM 1308 N N . GLU A 1 181 ? 6.398 -25.109 -12.305 1 98.62 181 GLU A N 1
ATOM 1309 C CA . GLU A 1 181 ? 5.512 -24.75 -11.203 1 98.62 181 GLU A CA 1
ATOM 1310 C C . GLU A 1 181 ? 4.047 -24.781 -11.641 1 98.62 181 GLU A C 1
ATOM 1312 O O . GLU A 1 181 ? 3.174 -25.172 -10.859 1 98.62 181 GLU A O 1
ATOM 1317 N N . VAL A 1 182 ? 3.807 -24.391 -12.867 1 98.69 182 VAL A N 1
ATOM 1318 C CA . VAL A 1 182 ? 2.447 -24.453 -13.398 1 98.69 182 VAL A CA 1
ATOM 1319 C C . VAL A 1 182 ? 1.987 -25.906 -13.438 1 98.69 182 VAL A C 1
ATOM 1321 O O . VAL A 1 182 ? 0.86 -26.219 -13.047 1 98.69 182 VAL A O 1
ATOM 1324 N N . ALA A 1 183 ? 2.896 -26.797 -13.883 1 98.81 183 ALA A N 1
ATOM 1325 C CA . ALA A 1 183 ? 2.574 -28.219 -13.914 1 98.81 183 ALA A CA 1
ATOM 1326 C C . ALA A 1 183 ? 2.248 -28.734 -12.516 1 98.81 183 ALA A C 1
ATOM 1328 O O . ALA A 1 183 ? 1.318 -29.531 -12.336 1 98.81 183 ALA A O 1
ATOM 1329 N N . ASP A 1 184 ? 3 -28.281 -11.539 1 98.56 184 ASP A N 1
ATOM 1330 C CA . ASP A 1 184 ? 2.748 -28.656 -10.156 1 98.56 184 ASP A CA 1
ATOM 1331 C C . ASP A 1 184 ? 1.365 -28.203 -9.703 1 98.56 184 ASP A C 1
ATOM 1333 O O . ASP A 1 184 ? 0.666 -28.922 -8.992 1 98.56 184 ASP A O 1
ATOM 1337 N N . ILE A 1 185 ? 0.981 -27 -10.07 1 98.38 185 ILE A N 1
ATOM 1338 C CA . ILE A 1 185 ? -0.314 -26.438 -9.695 1 98.38 185 ILE A CA 1
ATOM 1339 C C . ILE A 1 185 ? -1.433 -27.266 -10.336 1 98.38 185 ILE A C 1
ATOM 1341 O O . ILE A 1 185 ? -2.404 -27.625 -9.664 1 98.38 185 ILE A O 1
ATOM 1345 N N . VAL A 1 186 ? -1.278 -27.625 -11.617 1 98.44 186 VAL A N 1
ATOM 1346 C CA . VAL A 1 186 ? -2.266 -28.438 -12.32 1 98.44 186 VAL A CA 1
ATOM 1347 C C . VAL A 1 186 ? -2.391 -29.797 -11.641 1 98.44 186 VAL A C 1
ATOM 1349 O O . VAL A 1 186 ? -3.498 -30.25 -11.352 1 98.44 186 VAL A O 1
ATOM 1352 N N . HIS A 1 187 ? -1.202 -30.406 -11.414 1 98.38 187 HIS A N 1
ATOM 1353 C CA . HIS A 1 187 ? -1.166 -31.688 -10.727 1 98.38 187 HIS A CA 1
ATOM 1354 C C . HIS A 1 187 ? -1.884 -31.609 -9.383 1 98.38 187 HIS A C 1
ATOM 1356 O O . HIS A 1 187 ? -2.691 -32.5 -9.062 1 98.38 187 HIS A O 1
ATOM 1362 N N . GLY A 1 188 ? -1.661 -30.531 -8.656 1 97.62 188 GLY A N 1
ATOM 1363 C CA . GLY A 1 188 ? -2.273 -30.359 -7.348 1 97.62 188 GLY A CA 1
ATOM 1364 C C . GLY A 1 188 ? -3.781 -30.203 -7.41 1 97.62 188 GLY A C 1
ATOM 1365 O O . GLY A 1 188 ? -4.5 -30.734 -6.566 1 97.62 188 GLY A O 1
ATOM 1366 N N . ILE A 1 189 ? -4.23 -29.484 -8.367 1 97.31 189 ILE A N 1
ATOM 1367 C CA . ILE A 1 189 ? -5.672 -29.281 -8.508 1 97.31 189 ILE A CA 1
ATOM 1368 C C . ILE A 1 189 ? -6.344 -30.609 -8.867 1 97.31 189 ILE A C 1
ATOM 1370 O O . ILE A 1 189 ? -7.344 -30.984 -8.25 1 97.31 189 ILE A O 1
ATOM 1374 N N . LEU A 1 190 ? -5.766 -31.344 -9.805 1 97.44 190 LEU A N 1
ATOM 1375 C CA . LEU A 1 190 ? -6.352 -32.562 -10.32 1 97.44 190 LEU A CA 1
ATOM 1376 C C . LEU A 1 190 ? -6.398 -33.656 -9.234 1 97.44 190 LEU A C 1
ATOM 1378 O O . LEU A 1 190 ? -7.285 -34.5 -9.227 1 97.44 190 LEU A O 1
ATOM 1382 N N . HIS A 1 191 ? -5.516 -33.594 -8.273 1 96.81 191 HIS A N 1
ATOM 1383 C CA . HIS A 1 191 ? -5.457 -34.594 -7.219 1 96.81 191 HIS A CA 1
ATOM 1384 C C . HIS A 1 191 ? -6.105 -34.094 -5.938 1 96.81 191 HIS A C 1
ATOM 1386 O O . HIS A 1 191 ? -6.051 -34.75 -4.898 1 96.81 191 HIS A O 1
ATOM 1392 N N . GLY A 1 192 ? -6.586 -32.875 -5.945 1 94.75 192 GLY A N 1
ATOM 1393 C CA . GLY A 1 192 ? -7.328 -32.344 -4.824 1 94.75 192 GLY A CA 1
ATOM 1394 C C . GLY A 1 192 ? -6.434 -31.766 -3.736 1 94.75 192 GLY A C 1
ATOM 1395 O O . GLY A 1 192 ? -6.887 -31.531 -2.615 1 94.75 192 GLY A O 1
ATOM 1396 N N . MET A 1 193 ? -5.164 -31.547 -4.039 1 94.94 193 MET A N 1
ATOM 1397 C CA . MET A 1 193 ? -4.215 -31 -3.072 1 94.94 193 MET A CA 1
ATOM 1398 C C . MET A 1 193 ? -4.297 -29.484 -3.021 1 94.94 193 MET A C 1
ATOM 1400 O O . MET A 1 193 ? -3.865 -28.859 -2.047 1 94.94 193 MET A O 1
ATOM 1404 N N . ILE A 1 194 ? -4.719 -28.875 -4.09 1 94.5 194 ILE A N 1
ATOM 1405 C CA . ILE A 1 194 ? -4.984 -27.438 -4.223 1 94.5 194 ILE A CA 1
ATOM 1406 C C . ILE A 1 194 ? -6.477 -27.219 -4.461 1 94.5 194 ILE A C 1
ATOM 1408 O O . ILE A 1 194 ? -7.117 -27.969 -5.188 1 94.5 194 ILE A O 1
ATOM 1412 N N . ALA A 1 195 ? -7.004 -26.188 -3.826 1 92.56 195 ALA A N 1
ATOM 1413 C CA . ALA A 1 195 ? -8.43 -25.891 -3.967 1 92.56 195 ALA A CA 1
ATOM 1414 C C . ALA A 1 195 ? -8.805 -25.672 -5.43 1 92.56 195 ALA A C 1
ATOM 1416 O O . ALA A 1 195 ? -8.055 -25.047 -6.184 1 92.56 195 ALA A O 1
ATOM 1417 N N . ASP A 1 196 ? -9.945 -26.219 -5.844 1 93.5 196 ASP A N 1
ATOM 1418 C CA . ASP A 1 196 ? -10.469 -26.125 -7.203 1 93.5 196 ASP A CA 1
ATOM 1419 C C . ASP A 1 196 ? -10.922 -24.703 -7.508 1 93.5 196 ASP A C 1
ATOM 1421 O O . ASP A 1 196 ? -11.938 -24.234 -6.98 1 93.5 196 ASP A O 1
ATOM 1425 N N . PRO A 1 197 ? -10.234 -24.016 -8.375 1 93.62 197 PRO A N 1
ATOM 1426 C CA . PRO A 1 197 ? -10.625 -22.641 -8.656 1 93.62 197 PRO A CA 1
ATOM 1427 C C . PRO A 1 197 ? -11.914 -22.547 -9.477 1 93.62 197 PRO A C 1
ATOM 1429 O O . PRO A 1 197 ? -12.492 -21.469 -9.609 1 93.62 197 PRO A O 1
ATOM 1432 N N . PHE A 1 198 ? -12.383 -23.641 -9.961 1 92.75 198 PHE A N 1
ATOM 1433 C CA . PHE A 1 198 ? -13.539 -23.641 -10.844 1 92.75 198 PHE A CA 1
ATOM 1434 C C . PHE A 1 198 ? -14.797 -24.062 -10.086 1 92.75 198 PHE A C 1
ATOM 1436 O O . PHE A 1 198 ? -15.875 -24.156 -10.672 1 92.75 198 PHE A O 1
ATOM 1443 N N . ARG A 1 199 ? -14.555 -24.266 -8.773 1 81.94 199 ARG A N 1
ATOM 1444 C CA . ARG A 1 199 ? -15.711 -24.641 -7.973 1 81.94 199 ARG A CA 1
ATOM 1445 C C . ARG A 1 199 ? -16.516 -23.406 -7.57 1 81.94 199 ARG A C 1
ATOM 1447 O O . ARG A 1 199 ? -15.953 -22.391 -7.16 1 81.94 199 ARG A O 1
ATOM 1454 N N . ARG A 1 200 ? -17.797 -23.234 -8.023 1 61.66 200 ARG A N 1
ATOM 1455 C CA . ARG A 1 200 ? -18.734 -22.219 -7.559 1 61.66 200 ARG A CA 1
ATOM 1456 C C . ARG A 1 200 ? -19.203 -22.516 -6.137 1 61.66 200 ARG A C 1
ATOM 1458 O O . ARG A 1 200 ? -19.25 -23.672 -5.723 1 61.66 200 ARG A O 1
ATOM 1465 N N . MET B 1 1 ? 8.391 52.25 -63.594 1 22.75 1 MET B N 1
ATOM 1466 C CA . MET B 1 1 ? 8.672 52.125 -62.156 1 22.75 1 MET B CA 1
ATOM 1467 C C . MET B 1 1 ? 8.141 50.812 -61.594 1 22.75 1 MET B C 1
ATOM 1469 O O . MET B 1 1 ? 6.934 50.562 -61.625 1 22.75 1 MET B O 1
ATOM 1473 N N . ALA B 1 2 ? 8.969 49.688 -61.906 1 27.12 2 ALA B N 1
ATOM 1474 C CA . ALA B 1 2 ? 8.766 48.25 -61.75 1 27.12 2 ALA B CA 1
ATOM 1475 C C . ALA B 1 2 ? 8.5 47.906 -60.281 1 27.12 2 ALA B C 1
ATOM 1477 O O . ALA B 1 2 ? 9.273 48.281 -59.406 1 27.12 2 ALA B O 1
ATOM 1478 N N . LEU B 1 3 ? 7.168 47.75 -59.875 1 29.62 3 LEU B N 1
ATOM 1479 C CA . LEU B 1 3 ? 6.602 47.375 -58.594 1 29.62 3 LEU B CA 1
ATOM 1480 C C . LEU B 1 3 ? 7.23 46.062 -58.125 1 29.62 3 LEU B C 1
ATOM 1482 O O . LEU B 1 3 ? 7.105 45.031 -58.75 1 29.62 3 LEU B O 1
ATOM 1486 N N . GLY B 1 4 ? 8.461 46.156 -57.594 1 29.58 4 GLY B N 1
ATOM 1487 C CA . GLY B 1 4 ? 9.172 45.031 -57.031 1 29.58 4 GLY B CA 1
ATOM 1488 C C . GLY B 1 4 ? 8.352 44.25 -56.031 1 29.58 4 GLY B C 1
ATOM 1489 O O . GLY B 1 4 ? 7.852 44.812 -55.062 1 29.58 4 GLY B O 1
ATOM 1490 N N . LEU B 1 5 ? 7.57 43.219 -56.5 1 33.25 5 LEU B N 1
ATOM 1491 C CA . LEU B 1 5 ? 6.793 42.25 -55.719 1 33.25 5 LEU B CA 1
ATOM 1492 C C . LEU B 1 5 ? 7.637 41.656 -54.594 1 33.25 5 LEU B C 1
ATOM 1494 O O . LEU B 1 5 ? 8.641 41 -54.875 1 33.25 5 LEU B O 1
ATOM 1498 N N . MET B 1 6 ? 7.793 42.375 -53.5 1 32.56 6 MET B N 1
ATOM 1499 C CA . MET B 1 6 ? 8.438 41.844 -52.312 1 32.56 6 MET B CA 1
ATOM 1500 C C . MET B 1 6 ? 7.816 40.531 -51.906 1 32.56 6 MET B C 1
ATOM 1502 O O . MET B 1 6 ? 6.602 40.406 -51.719 1 32.56 6 MET B O 1
ATOM 1506 N N . THR B 1 7 ? 8.25 39.406 -52.562 1 35 7 THR B N 1
ATOM 1507 C CA . THR B 1 7 ? 7.879 38.062 -52.156 1 35 7 THR B CA 1
ATOM 1508 C C . THR B 1 7 ? 8.062 37.875 -50.656 1 35 7 THR B C 1
ATOM 1510 O O . THR B 1 7 ? 9.156 38.094 -50.125 1 35 7 THR B O 1
ATOM 1513 N N . MET B 1 8 ? 6.98 38.156 -49.875 1 32.62 8 MET B N 1
ATOM 1514 C CA . MET B 1 8 ? 6.926 37.844 -48.469 1 32.62 8 MET B CA 1
ATOM 1515 C C . MET B 1 8 ? 7.406 36.438 -48.188 1 32.62 8 MET B C 1
ATOM 1517 O O . MET B 1 8 ? 6.949 35.5 -48.812 1 32.62 8 MET B O 1
ATOM 1521 N N . ASP B 1 9 ? 8.695 36.312 -47.844 1 35.53 9 ASP B N 1
ATOM 1522 C CA . ASP B 1 9 ? 9.258 35.062 -47.344 1 35.53 9 ASP B CA 1
ATOM 1523 C C . ASP B 1 9 ? 8.359 34.438 -46.25 1 35.53 9 ASP B C 1
ATOM 1525 O O . ASP B 1 9 ? 7.914 35.156 -45.344 1 35.53 9 ASP B O 1
ATOM 1529 N N . PRO B 1 10 ? 7.547 33.406 -46.656 1 33.88 10 PRO B N 1
ATOM 1530 C CA . PRO B 1 10 ? 6.688 32.75 -45.656 1 33.88 10 PRO B CA 1
ATOM 1531 C C . PRO B 1 10 ? 7.363 32.594 -44.281 1 33.88 10 PRO B C 1
ATOM 1533 O O . PRO B 1 10 ? 8.594 32.594 -44.219 1 33.88 10 PRO B O 1
ATOM 1536 N N . ALA B 1 11 ? 6.551 32.938 -43.219 1 32.5 11 ALA B N 1
ATOM 1537 C CA . ALA B 1 11 ? 6.621 32.969 -41.75 1 32.5 11 ALA B CA 1
ATOM 1538 C C . ALA B 1 11 ? 7.477 31.828 -41.25 1 32.5 11 ALA B C 1
ATOM 1540 O O . ALA B 1 11 ? 7.742 30.859 -41.969 1 32.5 11 ALA B O 1
ATOM 1541 N N . HIS B 1 12 ? 7.836 31.906 -39.938 1 37.06 12 HIS B N 1
ATOM 1542 C CA . HIS B 1 12 ? 8.641 31.359 -38.875 1 37.06 12 HIS B CA 1
ATOM 1543 C C . HIS B 1 12 ? 8.43 29.844 -38.75 1 37.06 12 HIS B C 1
ATOM 1545 O O . HIS B 1 12 ? 7.309 29.359 -38.875 1 37.06 12 HIS B O 1
ATOM 1551 N N . PRO B 1 13 ? 9.508 29.047 -38.844 1 36.84 13 PRO B N 1
ATOM 1552 C CA . PRO B 1 13 ? 9.461 27.625 -38.531 1 36.84 13 PRO B CA 1
ATOM 1553 C C . PRO B 1 13 ? 8.562 27.328 -37.312 1 36.84 13 PRO B C 1
ATOM 1555 O O . PRO B 1 13 ? 8.352 28.203 -36.469 1 36.84 13 PRO B O 1
ATOM 1558 N N . ASP B 1 14 ? 7.484 26.516 -37.469 1 37 14 ASP B N 1
ATOM 1559 C CA . ASP B 1 14 ? 6.695 25.859 -36.438 1 37 14 ASP B CA 1
ATOM 1560 C C . ASP B 1 14 ? 7.555 25.516 -35.219 1 37 14 ASP B C 1
ATOM 1562 O O . ASP B 1 14 ? 8.5 24.719 -35.344 1 37 14 ASP B O 1
ATOM 1566 N N . GLN B 1 15 ? 7.949 26.516 -34.344 1 35.19 15 GLN B N 1
ATOM 1567 C CA . GLN B 1 15 ? 8.453 26.047 -33.062 1 35.19 15 GLN B CA 1
ATOM 1568 C C . GLN B 1 15 ? 7.711 24.797 -32.594 1 35.19 15 GLN B C 1
ATOM 1570 O O . GLN B 1 15 ? 6.508 24.844 -32.344 1 35.19 15 GLN B O 1
ATOM 1575 N N . GLU B 1 16 ? 8.031 23.625 -33.156 1 39.16 16 GLU B N 1
ATOM 1576 C CA . GLU B 1 16 ? 7.551 22.406 -32.5 1 39.16 16 GLU B CA 1
ATOM 1577 C C . GLU B 1 16 ? 7.395 22.594 -31 1 39.16 16 GLU B C 1
ATOM 1579 O O . GLU B 1 16 ? 8.352 22.969 -30.312 1 39.16 16 GLU B O 1
ATOM 1584 N N . GLU B 1 17 ? 6.266 23.062 -30.5 1 41.66 17 GLU B N 1
ATOM 1585 C CA . GLU B 1 17 ? 5.988 23.016 -29.078 1 41.66 17 GLU B CA 1
ATOM 1586 C C . GLU B 1 17 ? 6.715 21.844 -28.406 1 41.66 17 GLU B C 1
ATOM 1588 O O . GLU B 1 17 ? 6.566 20.703 -28.828 1 41.66 17 GLU B O 1
ATOM 1593 N N . ALA B 1 18 ? 7.918 22.062 -27.969 1 42.56 18 ALA B N 1
ATOM 1594 C CA . ALA B 1 18 ? 8.555 21.047 -27.156 1 42.56 18 ALA B CA 1
ATOM 1595 C C . ALA B 1 18 ? 7.523 20.266 -26.344 1 42.56 18 ALA B C 1
ATOM 1597 O O . ALA B 1 18 ? 6.594 20.859 -25.781 1 42.56 18 ALA B O 1
ATOM 1598 N N . PRO B 1 19 ? 7.164 19.047 -26.719 1 42.59 19 PRO B N 1
ATOM 1599 C CA . PRO B 1 19 ? 6.203 18.312 -25.891 1 42.59 19 PRO B CA 1
ATOM 1600 C C . PRO B 1 19 ? 6.324 18.641 -24.406 1 42.59 19 PRO B C 1
ATOM 1602 O O . PRO B 1 19 ? 7.438 18.812 -23.906 1 42.59 19 PRO B O 1
ATOM 1605 N N . MET B 1 20 ? 5.598 19.531 -23.844 1 42.19 20 MET B N 1
ATOM 1606 C CA . MET B 1 20 ? 5.574 19.688 -22.391 1 42.19 20 MET B CA 1
ATOM 1607 C C . MET B 1 20 ? 5.977 18.391 -21.703 1 42.19 20 MET B C 1
ATOM 1609 O O . MET B 1 20 ? 5.375 17.344 -21.953 1 42.19 20 MET B O 1
ATOM 1613 N N . ALA B 1 21 ? 7.145 18.016 -21.547 1 45.72 21 ALA B N 1
ATOM 1614 C CA . ALA B 1 21 ? 7.664 16.844 -20.828 1 45.72 21 ALA B CA 1
ATOM 1615 C C . ALA B 1 21 ? 6.797 16.516 -19.625 1 45.72 21 ALA B C 1
ATOM 1617 O O . ALA B 1 21 ? 6.629 17.344 -18.719 1 45.72 21 ALA B O 1
ATOM 1618 N N . THR B 1 22 ? 5.637 16.016 -19.766 1 55.16 22 THR B N 1
ATOM 1619 C CA . THR B 1 22 ? 4.824 15.539 -18.656 1 55.16 22 THR B CA 1
ATOM 1620 C C . THR B 1 22 ? 5.711 15.055 -17.5 1 55.16 22 THR B C 1
ATOM 1622 O O . THR B 1 22 ? 6.355 14.008 -17.609 1 55.16 22 THR B O 1
ATOM 1625 N N . THR B 1 23 ? 6.547 15.914 -16.844 1 68.81 23 THR B N 1
ATOM 1626 C CA . THR B 1 23 ? 7.461 15.617 -15.758 1 68.81 23 THR B CA 1
ATOM 1627 C C . THR B 1 23 ? 6.797 14.703 -14.734 1 68.81 23 THR B C 1
ATOM 1629 O O . THR B 1 23 ? 5.637 14.906 -14.367 1 68.81 23 THR B O 1
ATOM 1632 N N . GLU B 1 24 ? 7.172 13.555 -14.523 1 78.12 24 GLU B N 1
ATOM 1633 C CA . GLU B 1 24 ? 6.715 12.594 -13.523 1 78.12 24 GLU B CA 1
ATOM 1634 C C . GLU B 1 24 ? 6.523 13.266 -12.164 1 78.12 24 GLU B C 1
ATOM 1636 O O . GLU B 1 24 ? 7.371 14.047 -11.727 1 78.12 24 GLU B O 1
ATOM 1641 N N . PRO B 1 25 ? 5.387 13.234 -11.641 1 88.56 25 PRO B N 1
ATOM 1642 C CA . PRO B 1 25 ? 5.141 13.836 -10.328 1 88.56 25 PRO B CA 1
ATOM 1643 C C . PRO B 1 25 ? 6.203 13.461 -9.297 1 88.56 25 PRO B C 1
ATOM 1645 O O . PRO B 1 25 ? 6.676 12.32 -9.281 1 88.56 25 PRO B O 1
ATOM 1648 N N . SER B 1 26 ? 6.637 14.43 -8.531 1 93.56 26 SER B N 1
ATOM 1649 C CA . SER B 1 26 ? 7.566 14.18 -7.434 1 93.56 26 SER B CA 1
ATOM 1650 C C . SER B 1 26 ? 6.93 13.305 -6.359 1 93.56 26 SER B C 1
ATOM 1652 O O . SER B 1 26 ? 5.711 13.133 -6.336 1 93.56 26 SER B O 1
ATOM 1654 N N . SER B 1 27 ? 7.727 12.742 -5.492 1 95.94 27 SER B N 1
ATOM 1655 C CA . SER B 1 27 ? 7.211 11.961 -4.375 1 95.94 27 SER B CA 1
ATOM 1656 C C . SER B 1 27 ? 6.305 12.797 -3.48 1 95.94 27 SER B C 1
ATOM 1658 O O . SER B 1 27 ? 5.289 12.312 -2.982 1 95.94 27 SER B O 1
ATOM 1660 N N . ALA B 1 28 ? 6.664 14.039 -3.273 1 97.38 28 ALA B N 1
ATOM 1661 C CA . ALA B 1 28 ? 5.84 14.938 -2.469 1 97.38 28 ALA B CA 1
ATOM 1662 C C . ALA B 1 28 ? 4.465 15.141 -3.105 1 97.38 28 ALA B C 1
ATOM 1664 O O . ALA B 1 28 ? 3.449 15.156 -2.41 1 97.38 28 ALA B O 1
ATOM 1665 N N . ASP B 1 29 ? 4.477 15.289 -4.43 1 96.62 29 ASP B N 1
ATOM 1666 C CA . ASP B 1 29 ? 3.213 15.445 -5.145 1 96.62 29 ASP B CA 1
ATOM 1667 C C . ASP B 1 29 ? 2.332 14.203 -4.977 1 96.62 29 ASP B C 1
ATOM 1669 O O . ASP B 1 29 ? 1.124 14.328 -4.762 1 96.62 29 ASP B O 1
ATOM 1673 N N . ARG B 1 30 ? 2.939 13.047 -5.066 1 96.31 30 ARG B N 1
ATOM 1674 C CA . ARG B 1 30 ? 2.203 11.797 -4.926 1 96.31 30 ARG B CA 1
ATOM 1675 C C . ARG B 1 30 ? 1.621 11.664 -3.521 1 96.31 30 ARG B C 1
ATOM 1677 O O . ARG B 1 30 ? 0.473 11.242 -3.359 1 96.31 30 ARG B O 1
ATOM 1684 N N . VAL B 1 31 ? 2.365 12.07 -2.533 1 97.38 31 VAL B N 1
ATOM 1685 C CA . VAL B 1 31 ? 1.925 12 -1.144 1 97.38 31 VAL B CA 1
ATOM 1686 C C . VAL B 1 31 ? 0.775 12.977 -0.917 1 97.38 31 VAL B C 1
ATOM 1688 O O . VAL B 1 31 ? -0.226 12.633 -0.285 1 97.38 31 VAL B O 1
ATOM 1691 N N . ARG B 1 32 ? 0.902 14.148 -1.508 1 97.25 32 ARG B N 1
ATOM 1692 C CA . ARG B 1 32 ? -0.152 15.148 -1.372 1 97.25 32 ARG B CA 1
ATOM 1693 C C . ARG B 1 32 ? -1.467 14.641 -1.953 1 97.25 32 ARG B C 1
ATOM 1695 O O . ARG B 1 32 ? -2.537 14.883 -1.39 1 97.25 32 ARG B O 1
ATOM 1702 N N . LYS B 1 33 ? -1.323 13.992 -3.029 1 96.06 33 LYS B N 1
ATOM 1703 C CA . LYS B 1 33 ? -2.525 13.461 -3.666 1 96.06 33 LYS B CA 1
ATOM 1704 C C . LYS B 1 33 ? -3.232 12.461 -2.758 1 96.06 33 LYS B C 1
ATOM 1706 O O . LYS B 1 33 ? -4.461 12.453 -2.668 1 96.06 33 LYS B O 1
ATOM 1711 N N . VAL B 1 34 ? -2.51 11.617 -2.086 1 96 34 VAL B N 1
ATOM 1712 C CA . VAL B 1 34 ? -3.084 10.648 -1.157 1 96 34 VAL B CA 1
ATOM 1713 C C . VAL B 1 34 ? -3.768 11.383 -0.004 1 96 34 VAL B C 1
ATOM 1715 O O . VAL B 1 34 ? -4.918 11.094 0.326 1 96 34 VAL B O 1
ATOM 1718 N N . PHE B 1 35 ? -3.127 12.344 0.549 1 96.25 35 PHE B N 1
ATOM 1719 C CA . PHE B 1 35 ? -3.643 13.062 1.708 1 96.25 35 PHE B CA 1
ATOM 1720 C C . PHE B 1 35 ? -4.879 13.867 1.337 1 96.25 35 PHE B C 1
ATOM 1722 O O . PHE B 1 35 ? -5.762 14.086 2.172 1 96.25 35 PHE B O 1
ATOM 1729 N N . ALA B 1 36 ? -4.906 14.328 0.13 1 94.56 36 ALA B N 1
ATOM 1730 C CA . ALA B 1 36 ? -6.062 15.094 -0.334 1 94.56 36 ALA B CA 1
ATOM 1731 C C . ALA B 1 36 ? -7.344 14.266 -0.226 1 94.56 36 ALA B C 1
ATOM 1733 O O . ALA B 1 36 ? -8.438 14.82 -0.145 1 94.56 36 ALA B O 1
ATOM 1734 N N . GLY B 1 37 ? -7.156 12.984 -0.232 1 92.12 37 GLY B N 1
ATOM 1735 C CA . GLY B 1 37 ? -8.312 12.117 -0.108 1 92.12 37 GLY B CA 1
ATOM 1736 C C . GLY B 1 37 ? -8.68 11.805 1.332 1 92.12 37 GLY B C 1
ATOM 1737 O O . GLY B 1 37 ? -9.695 11.164 1.598 1 92.12 37 GLY B O 1
ATOM 1738 N N . TYR B 1 38 ? -7.883 12.281 2.262 1 91.38 38 TYR B N 1
ATOM 1739 C CA . TYR B 1 38 ? -8.109 12.039 3.684 1 91.38 38 TYR B CA 1
ATOM 1740 C C . TYR B 1 38 ? -8.758 13.242 4.344 1 91.38 38 TYR B C 1
ATOM 1742 O O . TYR B 1 38 ? -8.781 14.336 3.77 1 91.3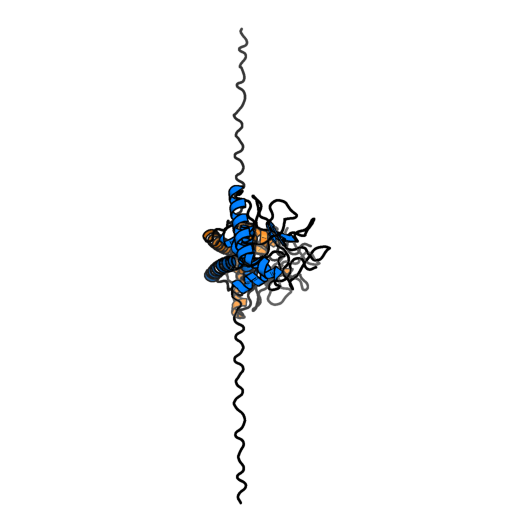8 38 TYR B O 1
ATOM 1750 N N . THR B 1 39 ? -9.305 13.078 5.477 1 88.81 39 THR B N 1
ATOM 1751 C CA . THR B 1 39 ? -10.055 14.133 6.148 1 88.81 39 THR B CA 1
ATOM 1752 C C . THR B 1 39 ? -9.133 14.992 7.008 1 88.81 39 THR B C 1
ATOM 1754 O O . THR B 1 39 ? -9.469 16.125 7.355 1 88.81 39 THR B O 1
ATOM 1757 N N . GLY B 1 40 ? -7.953 14.664 7.199 1 94.38 40 GLY B N 1
ATOM 1758 C CA . GLY B 1 40 ? -7.078 15.398 8.102 1 94.38 40 GLY B CA 1
ATOM 1759 C C . GLY B 1 40 ? -6.277 16.484 7.398 1 94.38 40 GLY B C 1
ATOM 1760 O O . GLY B 1 40 ? -6.375 16.641 6.18 1 94.38 40 GLY B O 1
ATOM 1761 N N . LEU B 1 41 ? -5.73 17.359 8.203 1 97.44 41 LEU B N 1
ATOM 1762 C CA . LEU B 1 41 ? -4.781 18.359 7.73 1 97.44 41 LEU B CA 1
ATOM 1763 C C . LEU B 1 41 ? -3.346 17.891 7.945 1 97.44 41 LEU B C 1
ATOM 1765 O O . LEU B 1 41 ? -3.037 17.281 8.977 1 97.44 41 LEU B O 1
ATOM 1769 N N . TYR B 1 42 ? -2.512 18.203 6.98 1 97.94 42 TYR B N 1
ATOM 1770 C CA . TYR B 1 42 ? -1.165 17.656 7.02 1 97.94 42 TYR B CA 1
ATOM 1771 C C . TYR B 1 42 ? -0.115 18.75 6.898 1 97.94 42 TYR B C 1
ATOM 1773 O O . TYR B 1 42 ? -0.1 19.5 5.918 1 97.94 42 TYR B O 1
ATOM 1781 N N . ALA B 1 43 ? 0.748 18.766 7.871 1 98.25 43 ALA B N 1
ATOM 1782 C CA . ALA B 1 43 ? 1.832 19.75 7.883 1 98.25 43 ALA B CA 1
ATOM 1783 C C . ALA B 1 43 ? 2.84 19.453 6.773 1 98.25 43 ALA B C 1
ATOM 1785 O O . ALA B 1 43 ? 3.047 18.297 6.395 1 98.25 43 ALA B O 1
ATOM 1786 N N . PRO B 1 44 ? 3.518 20.516 6.316 1 97.38 44 PRO B N 1
ATOM 1787 C CA . PRO B 1 44 ? 4.523 20.328 5.262 1 97.38 44 PRO B CA 1
ATOM 1788 C C . PRO B 1 44 ? 5.613 19.344 5.652 1 97.38 44 PRO B C 1
ATOM 1790 O O . PRO B 1 44 ? 6.086 18.578 4.805 1 97.38 44 PRO B O 1
ATOM 1793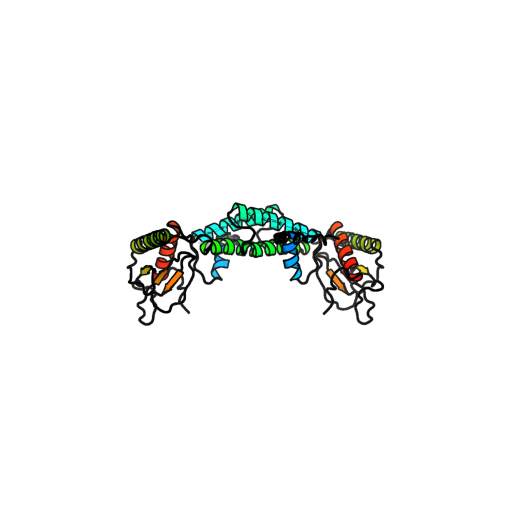 N N . SER B 1 45 ? 6.004 19.297 6.895 1 98 45 SER B N 1
ATOM 1794 C CA . SER B 1 45 ? 7.066 18.391 7.309 1 98 45 SER B CA 1
ATOM 1795 C C . SER B 1 45 ? 6.617 16.938 7.223 1 98 45 SER B C 1
ATOM 1797 O O . SER B 1 45 ? 7.43 16.047 6.977 1 98 45 SER B O 1
ATOM 1799 N N . VAL B 1 46 ? 5.336 16.703 7.477 1 98 46 VAL B N 1
ATOM 1800 C CA . VAL B 1 46 ? 4.789 15.352 7.367 1 98 46 VAL B CA 1
ATOM 1801 C C . VAL B 1 46 ? 4.824 14.898 5.91 1 98 46 VAL B C 1
ATOM 1803 O O . VAL B 1 46 ? 5.215 13.766 5.617 1 98 46 VAL B O 1
ATOM 1806 N N . ILE B 1 47 ? 4.488 15.789 5 1 98.31 47 ILE B N 1
ATOM 1807 C CA . ILE B 1 47 ? 4.52 15.492 3.57 1 98.31 47 ILE B CA 1
ATOM 1808 C C . ILE B 1 47 ? 5.957 15.219 3.135 1 98.31 47 ILE B C 1
ATOM 1810 O O . ILE B 1 47 ? 6.219 14.25 2.412 1 98.31 47 ILE B O 1
ATOM 1814 N N . ALA B 1 48 ? 6.844 16.016 3.633 1 98.31 48 ALA B N 1
ATOM 1815 C CA . ALA B 1 48 ? 8.25 15.867 3.273 1 98.31 48 ALA B CA 1
ATOM 1816 C C . ALA B 1 48 ? 8.812 14.539 3.779 1 98.31 48 ALA B C 1
ATOM 1818 O O . ALA B 1 48 ? 9.539 13.852 3.059 1 98.31 48 ALA B O 1
ATOM 1819 N N . GLU B 1 49 ? 8.469 14.25 5.008 1 98.12 49 GLU B N 1
ATOM 1820 C CA . GLU B 1 49 ? 8.953 12.992 5.578 1 98.12 49 GLU B CA 1
ATOM 1821 C C . GLU B 1 49 ? 8.383 11.789 4.836 1 98.12 49 GLU B C 1
ATOM 1823 O O . GLU B 1 49 ? 9.102 10.836 4.547 1 98.12 49 GLU B O 1
ATOM 1828 N N . ALA B 1 50 ? 7.125 11.82 4.547 1 98.06 50 ALA B N 1
ATOM 1829 C CA . ALA B 1 50 ? 6.492 10.742 3.795 1 98.06 50 ALA B CA 1
ATOM 1830 C C . ALA B 1 50 ? 7.121 10.594 2.414 1 98.06 50 ALA B C 1
ATOM 1832 O O . ALA B 1 50 ? 7.328 9.477 1.935 1 98.06 5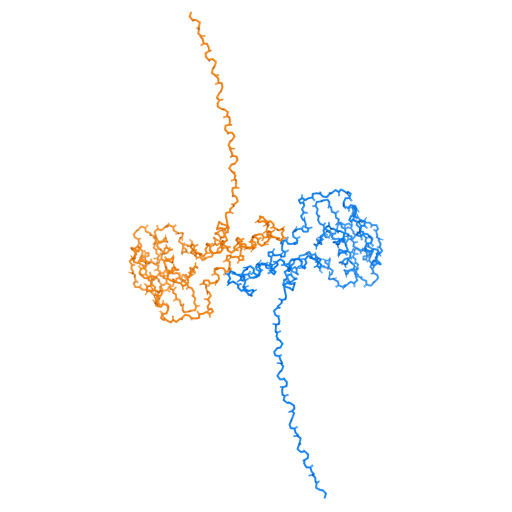0 ALA B O 1
ATOM 1833 N N . ALA B 1 51 ? 7.422 11.727 1.789 1 98.31 51 ALA B N 1
ATOM 1834 C CA . ALA B 1 51 ? 8.062 11.719 0.475 1 98.31 51 ALA B CA 1
ATOM 1835 C C . ALA B 1 51 ? 9.438 11.062 0.541 1 98.31 51 ALA B C 1
ATOM 1837 O O . ALA B 1 51 ? 9.812 10.289 -0.346 1 98.31 51 ALA B O 1
ATOM 1838 N N . GLN B 1 52 ? 10.164 11.406 1.575 1 98.31 52 GLN B N 1
ATOM 1839 C CA . GLN B 1 52 ? 11.484 10.812 1.76 1 98.31 52 GLN B CA 1
ATOM 1840 C C . GLN B 1 52 ? 11.383 9.297 1.939 1 98.31 52 GLN B C 1
ATOM 1842 O O . GLN B 1 52 ? 12.164 8.547 1.352 1 98.31 52 GLN B O 1
ATOM 1847 N N . LEU B 1 53 ? 10.461 8.898 2.74 1 97.56 53 LEU B N 1
ATOM 1848 C CA . LEU B 1 53 ? 10.242 7.469 2.926 1 97.56 53 LEU B CA 1
ATOM 1849 C C . LEU B 1 53 ? 9.836 6.805 1.615 1 97.56 53 LEU B C 1
ATOM 1851 O O . LEU B 1 53 ? 10.328 5.727 1.282 1 97.56 53 LEU B O 1
ATOM 1855 N N . LEU B 1 54 ? 8.93 7.461 0.883 1 97.44 54 LEU B N 1
ATOM 1856 C CA . LEU B 1 54 ? 8.5 6.934 -0.406 1 97.44 54 LEU B CA 1
ATOM 1857 C C . LEU B 1 54 ? 9.688 6.754 -1.346 1 97.44 54 LEU B C 1
ATOM 1859 O O . LEU B 1 54 ? 9.828 5.711 -1.985 1 97.44 54 LEU B O 1
ATOM 1863 N N . ASP B 1 55 ? 10.555 7.75 -1.386 1 97.31 55 ASP B N 1
ATOM 1864 C CA . ASP B 1 55 ? 11.727 7.656 -2.244 1 97.31 55 ASP B CA 1
ATOM 1865 C C . ASP B 1 55 ? 12.586 6.445 -1.874 1 97.31 55 ASP B C 1
ATOM 1867 O O . ASP B 1 55 ? 13.039 5.707 -2.752 1 97.31 55 ASP B O 1
ATOM 1871 N N . ALA B 1 56 ? 12.758 6.281 -0.624 1 97.69 56 ALA B N 1
ATOM 1872 C CA . ALA B 1 56 ? 13.562 5.156 -0.158 1 97.69 56 ALA B CA 1
ATOM 1873 C C . ALA B 1 56 ? 12.914 3.826 -0.528 1 97.69 56 ALA B C 1
ATOM 1875 O O . ALA B 1 56 ? 13.594 2.891 -0.954 1 97.69 56 ALA B O 1
ATOM 1876 N N . LEU B 1 57 ? 11.648 3.727 -0.385 1 97.12 57 LEU B N 1
ATOM 1877 C CA . LEU B 1 57 ? 10.914 2.51 -0.721 1 97.12 57 LEU B CA 1
ATOM 1878 C C . LEU B 1 57 ? 10.961 2.24 -2.221 1 97.12 57 LEU B C 1
ATOM 1880 O O . LEU B 1 57 ? 11.156 1.098 -2.645 1 97.12 57 LEU B O 1
ATOM 1884 N N . LEU B 1 58 ? 10.797 3.303 -2.965 1 96.75 58 LEU B N 1
ATOM 1885 C CA . LEU B 1 58 ? 10.852 3.176 -4.418 1 96.75 58 LEU B CA 1
ATOM 1886 C C . LEU B 1 58 ? 12.242 2.742 -4.867 1 96.75 58 LEU B C 1
ATOM 1888 O O . LEU B 1 58 ? 12.383 1.907 -5.766 1 96.75 58 LEU B O 1
ATOM 1892 N N . ASP B 1 59 ? 13.273 3.34 -4.273 1 97 59 ASP B N 1
ATOM 1893 C CA . ASP B 1 59 ? 14.641 2.934 -4.574 1 97 59 ASP B CA 1
ATOM 1894 C C . ASP B 1 59 ? 14.852 1.449 -4.285 1 97 59 ASP B C 1
ATOM 1896 O O . ASP B 1 59 ? 15.477 0.74 -5.07 1 97 59 ASP B O 1
ATOM 1900 N N . THR B 1 60 ? 14.312 1.027 -3.178 1 97 60 THR B N 1
ATOM 1901 C CA . THR B 1 60 ? 14.422 -0.376 -2.791 1 97 60 THR B CA 1
ATOM 1902 C C . THR B 1 60 ? 13.719 -1.272 -3.807 1 97 60 THR B C 1
ATOM 1904 O O . THR B 1 60 ? 14.266 -2.293 -4.227 1 97 60 THR B O 1
ATOM 1907 N N . ALA B 1 61 ? 12.5 -0.936 -4.195 1 96.56 61 ALA B N 1
ATOM 1908 C CA . ALA B 1 61 ? 11.766 -1.704 -5.199 1 96.56 61 ALA B CA 1
ATOM 1909 C C . ALA B 1 61 ? 12.539 -1.769 -6.512 1 96.56 61 ALA B C 1
ATOM 1911 O O . ALA B 1 61 ? 12.633 -2.83 -7.133 1 96.56 61 ALA B O 1
ATOM 1912 N N . GLU B 1 62 ? 13.117 -0.624 -6.883 1 95.19 62 GLU B N 1
ATOM 1913 C CA . GLU B 1 62 ? 13.883 -0.553 -8.125 1 95.19 62 GLU B CA 1
ATOM 1914 C C . GLU B 1 62 ? 15.094 -1.476 -8.086 1 95.19 62 GLU B C 1
ATOM 1916 O O . GLU B 1 62 ? 15.43 -2.121 -9.078 1 95.19 62 GLU B O 1
ATOM 1921 N N . GLN B 1 63 ? 15.758 -1.499 -6.996 1 96.06 63 GLN B N 1
ATOM 1922 C CA . GLN B 1 63 ? 16.906 -2.379 -6.812 1 96.06 63 GLN B CA 1
ATOM 1923 C C . GLN B 1 63 ? 16.5 -3.844 -6.977 1 96.06 63 GLN B C 1
ATOM 1925 O O . GLN B 1 63 ? 17.344 -4.688 -7.297 1 96.06 63 GLN B O 1
ATOM 1930 N N . HIS B 1 64 ? 15.25 -4.078 -6.805 1 95.12 64 HIS B N 1
ATOM 1931 C CA . HIS B 1 64 ? 14.758 -5.445 -6.918 1 95.12 64 HIS B CA 1
ATOM 1932 C C . HIS B 1 64 ? 14.062 -5.672 -8.258 1 95.12 64 HIS B C 1
ATOM 1934 O O . HIS B 1 64 ? 13.406 -6.695 -8.453 1 95.12 64 HIS B O 1
ATOM 1940 N N . GLY B 1 65 ? 14.086 -4.66 -9.188 1 91.69 65 GLY B N 1
ATOM 1941 C CA . GLY B 1 65 ? 13.664 -4.855 -10.562 1 91.69 65 GLY B CA 1
ATOM 1942 C C . GLY B 1 65 ? 12.273 -4.312 -10.836 1 91.69 65 GLY B C 1
ATOM 1943 O O . GLY B 1 65 ? 11.672 -4.621 -11.867 1 91.69 65 GLY B O 1
ATOM 1944 N N . TYR B 1 66 ? 11.734 -3.504 -9.906 1 91.94 66 TYR B N 1
ATOM 1945 C CA . TYR B 1 66 ? 10.383 -2.996 -10.086 1 91.94 66 TYR B CA 1
ATOM 1946 C C . TYR B 1 66 ? 10.391 -1.486 -10.305 1 91.94 66 TYR B C 1
ATOM 1948 O O . TYR B 1 66 ? 11.039 -0.752 -9.555 1 91.94 66 TYR B O 1
ATOM 1956 N N . GLY B 1 67 ? 9.648 -1.107 -11.297 1 85.56 67 GLY B N 1
ATOM 1957 C CA . GLY B 1 67 ? 9.672 0.277 -11.734 1 85.56 67 GLY B CA 1
ATOM 1958 C C . GLY B 1 67 ? 8.953 1.22 -10.789 1 85.56 67 GLY B C 1
ATOM 1959 O O . GLY B 1 67 ? 7.961 0.843 -10.172 1 85.56 67 GLY B O 1
ATOM 1960 N N . ARG B 1 68 ? 9.305 2.416 -10.805 1 83.81 68 ARG B N 1
ATOM 1961 C CA . ARG B 1 68 ? 8.773 3.461 -9.938 1 83.81 68 ARG B CA 1
ATOM 1962 C C . ARG B 1 68 ? 7.379 3.885 -10.375 1 83.81 68 ARG B C 1
ATOM 1964 O O . ARG B 1 68 ? 6.645 4.512 -9.602 1 83.81 68 ARG B O 1
ATOM 1971 N N . GLN B 1 69 ? 7.039 3.531 -11.609 1 77.94 69 GLN B N 1
ATOM 1972 C CA . GLN B 1 69 ? 5.758 3.963 -12.156 1 77.94 69 GLN B CA 1
ATOM 1973 C C . GLN B 1 69 ? 4.785 2.793 -12.266 1 77.94 69 GLN B C 1
ATOM 1975 O O . GLN B 1 69 ? 3.658 2.957 -12.734 1 77.94 69 GLN B O 1
ATOM 1980 N N . ASP B 1 70 ? 5.23 1.729 -11.719 1 79.5 70 ASP B N 1
ATOM 1981 C CA . ASP B 1 70 ? 4.355 0.561 -11.75 1 79.5 70 ASP B CA 1
ATOM 1982 C C . ASP B 1 70 ? 3.123 0.776 -10.867 1 79.5 70 ASP B C 1
ATOM 1984 O O . ASP B 1 70 ? 3.143 1.603 -9.953 1 79.5 70 ASP B O 1
ATOM 1988 N N . GLU B 1 71 ? 2.086 0.156 -11.156 1 76 71 GLU B N 1
ATOM 1989 C CA . GLU B 1 71 ? 0.841 0.244 -10.398 1 76 71 GLU B CA 1
ATOM 1990 C C . GLU B 1 71 ? 1.079 -0.014 -8.914 1 76 71 GLU B C 1
ATOM 1992 O O . GLU B 1 71 ? 0.482 0.645 -8.062 1 76 71 GLU B O 1
ATOM 1997 N N . ALA B 1 72 ? 2.021 -0.888 -8.688 1 77.81 72 ALA B N 1
ATOM 1998 C CA . ALA B 1 72 ? 2.342 -1.261 -7.312 1 77.81 72 ALA B CA 1
ATOM 1999 C C . ALA B 1 72 ? 2.93 -0.079 -6.547 1 77.81 72 ALA B C 1
ATOM 2001 O O . ALA B 1 72 ? 2.812 -0.006 -5.32 1 77.81 72 ALA B O 1
ATOM 2002 N N . ALA B 1 73 ? 3.406 0.868 -7.273 1 86.88 73 ALA B N 1
ATOM 2003 C CA . ALA B 1 73 ? 3.998 2.049 -6.652 1 86.88 73 ALA B CA 1
ATOM 2004 C C . ALA B 1 73 ? 2.949 2.846 -5.883 1 86.88 73 ALA B C 1
ATOM 2006 O O . ALA B 1 73 ? 3.264 3.502 -4.887 1 86.88 73 ALA B O 1
ATOM 2007 N N . GLY B 1 74 ? 1.728 2.688 -6.336 1 91.31 74 GLY B N 1
ATOM 2008 C CA . GLY B 1 74 ? 0.65 3.361 -5.629 1 91.31 74 GLY B CA 1
ATOM 2009 C C . GLY B 1 74 ? 0.503 2.902 -4.188 1 91.31 74 GLY B C 1
ATOM 2010 O O . GLY B 1 74 ? 0.23 3.711 -3.299 1 91.31 74 GLY B O 1
ATOM 2011 N N . TRP B 1 75 ? 0.704 1.651 -3.971 1 94.5 75 TRP B N 1
ATOM 2012 C CA . TRP B 1 75 ? 0.615 1.103 -2.621 1 94.5 75 TRP B CA 1
ATOM 2013 C C . TRP B 1 75 ? 1.758 1.611 -1.749 1 94.5 75 TRP B C 1
ATOM 2015 O O . TRP B 1 75 ? 1.591 1.796 -0.541 1 94.5 75 TRP B O 1
ATOM 2025 N N . LEU B 1 76 ? 2.902 1.828 -2.365 1 96.94 76 LEU B N 1
ATOM 2026 C CA . LEU B 1 76 ? 4.043 2.344 -1.614 1 96.94 76 LEU B CA 1
ATOM 2027 C C . LEU B 1 76 ? 3.791 3.777 -1.162 1 96.94 76 LEU B C 1
ATOM 2029 O O . LEU B 1 76 ? 4.203 4.168 -0.067 1 96.94 76 LEU B O 1
ATOM 2033 N N . VAL B 1 77 ? 3.117 4.555 -2.02 1 96.81 77 VAL B N 1
ATOM 2034 C CA . VAL B 1 77 ? 2.773 5.926 -1.657 1 96.81 77 VAL B CA 1
ATOM 2035 C C . VAL B 1 77 ? 1.87 5.926 -0.426 1 96.81 77 VAL B C 1
ATOM 2037 O O . VAL B 1 77 ? 2.125 6.648 0.54 1 96.81 77 VAL B O 1
ATOM 2040 N N . THR B 1 78 ? 0.898 5.059 -0.483 1 96.12 78 THR B N 1
ATOM 2041 C CA . THR B 1 78 ? -0.051 4.953 0.619 1 96.12 78 THR B CA 1
ATOM 2042 C C . THR B 1 78 ? 0.648 4.484 1.892 1 96.12 78 THR B C 1
ATOM 2044 O O . THR B 1 78 ? 0.394 5.016 2.977 1 96.12 78 THR B O 1
ATOM 2047 N N . ALA B 1 79 ? 1.548 3.551 1.746 1 95.94 79 ALA B N 1
ATOM 2048 C CA . ALA B 1 79 ? 2.285 3.039 2.898 1 95.94 79 ALA B CA 1
ATOM 2049 C C . ALA B 1 79 ? 3.086 4.148 3.574 1 95.94 79 ALA B C 1
ATOM 2051 O O . ALA B 1 79 ? 3.043 4.297 4.797 1 95.94 79 ALA B O 1
ATOM 2052 N N . ALA B 1 80 ? 3.764 4.898 2.787 1 97.19 80 ALA B N 1
ATOM 2053 C CA . ALA B 1 80 ? 4.582 5.984 3.32 1 97.19 80 ALA B CA 1
ATOM 2054 C C . ALA B 1 80 ? 3.717 7.043 4 1 97.19 80 ALA B C 1
ATOM 2056 O O . ALA B 1 80 ? 4.02 7.477 5.117 1 97.19 80 ALA B O 1
ATOM 2057 N N . ALA B 1 81 ? 2.635 7.414 3.299 1 96.81 81 ALA B N 1
ATOM 2058 C CA . ALA B 1 81 ? 1.728 8.43 3.826 1 96.81 81 ALA B CA 1
ATOM 2059 C C . ALA B 1 81 ? 1.129 7.992 5.16 1 96.81 81 ALA B C 1
ATOM 2061 O O . ALA B 1 81 ? 1.146 8.75 6.133 1 96.81 81 ALA B O 1
ATOM 2062 N N . GLU B 1 82 ? 0.68 6.797 5.242 1 94.88 82 GLU B N 1
ATOM 2063 C CA . GLU B 1 82 ? 0.028 6.285 6.445 1 94.88 82 GLU B CA 1
ATOM 2064 C C . GLU B 1 82 ? 1.031 6.098 7.578 1 94.88 82 GLU B C 1
ATOM 2066 O O . GLU B 1 82 ? 0.728 6.387 8.734 1 94.88 82 GLU B O 1
ATOM 2071 N N . ALA B 1 83 ? 2.201 5.609 7.211 1 94.69 83 ALA B N 1
ATOM 2072 C CA . ALA B 1 83 ? 3.223 5.402 8.234 1 94.69 83 ALA B CA 1
ATOM 2073 C C . ALA B 1 83 ? 3.559 6.711 8.945 1 94.69 83 ALA B C 1
ATOM 2075 O O . ALA B 1 83 ? 3.537 6.777 10.18 1 94.69 83 ALA B O 1
ATOM 2076 N N . VAL B 1 84 ? 3.717 7.73 8.172 1 95.44 84 VAL B N 1
ATOM 2077 C CA . VAL B 1 84 ? 4.191 8.992 8.727 1 95.44 84 VAL B CA 1
ATOM 2078 C C . VAL B 1 84 ? 3.047 9.703 9.445 1 95.44 84 VAL B C 1
ATOM 2080 O O . VAL B 1 84 ? 3.232 10.242 10.539 1 95.44 84 VAL B O 1
ATOM 2083 N N . SER B 1 85 ? 1.893 9.68 8.812 1 93.94 85 SER B N 1
ATOM 2084 C CA . SER B 1 85 ? 0.769 10.367 9.438 1 93.94 85 SER B CA 1
ATOM 2085 C C . SER B 1 85 ? 0.355 9.688 10.742 1 93.94 85 SER B C 1
ATOM 2087 O O . SER B 1 85 ? -0.006 10.359 11.711 1 93.94 85 SER B O 1
ATOM 2089 N N . SER B 1 86 ? 0.47 8.383 10.805 1 91.19 86 SER B N 1
ATOM 2090 C CA . SER B 1 86 ? 0.106 7.656 12.016 1 91.19 86 SER B CA 1
ATOM 2091 C C . SER B 1 86 ? 1.071 7.965 13.156 1 91.19 86 SER B C 1
ATOM 2093 O O . SER B 1 86 ? 0.676 7.98 14.328 1 91.19 86 SER B O 1
ATOM 2095 N N . LYS B 1 87 ? 2.236 8.148 12.781 1 89.75 87 LYS B N 1
ATOM 2096 C CA . LYS B 1 87 ? 3.246 8.5 13.781 1 89.75 87 LYS B CA 1
ATOM 2097 C C . LYS B 1 87 ? 2.873 9.781 14.508 1 89.75 87 LYS B C 1
ATOM 2099 O O . LYS B 1 87 ? 3.111 9.906 15.711 1 89.75 87 LYS B O 1
ATOM 2104 N N . CYS B 1 88 ? 2.246 10.641 13.828 1 91 88 CYS B N 1
ATOM 2105 C CA . CYS B 1 88 ? 1.868 11.938 14.391 1 91 88 CYS B CA 1
ATOM 2106 C C . CYS B 1 88 ? 0.743 11.781 15.406 1 91 88 CYS B C 1
ATOM 2108 O O . CYS B 1 88 ? 0.507 12.68 16.219 1 91 88 CYS B O 1
ATOM 2110 N N . ARG B 1 89 ? 0.098 10.664 15.344 1 87.19 89 ARG B N 1
ATOM 2111 C CA . ARG B 1 89 ? -1.057 10.445 16.203 1 87.19 89 ARG B CA 1
ATOM 2112 C C . ARG B 1 89 ? -0.741 9.422 17.297 1 87.19 89 ARG B C 1
ATOM 2114 O O . ARG B 1 89 ? -1.602 9.094 18.109 1 87.19 89 ARG B O 1
ATOM 2121 N N . SER B 1 90 ? 0.498 8.93 17.188 1 79.25 90 SER B N 1
ATOM 2122 C CA . SER B 1 90 ? 0.864 7.836 18.078 1 79.25 90 SER B CA 1
ATOM 2123 C C . SER B 1 90 ? 0.696 8.234 19.547 1 79.25 90 SER B C 1
ATOM 2125 O O . SER B 1 90 ? 1.049 9.352 19.938 1 79.25 90 SER B O 1
ATOM 2127 N N . THR B 1 91 ? 0.094 7.176 20.266 1 69.06 91 THR B N 1
ATOM 2128 C CA . THR B 1 91 ? -0.16 7.375 21.688 1 69.06 91 THR B CA 1
ATOM 2129 C C . THR B 1 91 ? 0.871 6.633 22.531 1 69.06 91 THR B C 1
ATOM 2131 O O . THR B 1 91 ? 0.747 6.566 23.75 1 69.06 91 THR B O 1
ATOM 2134 N N . SER B 1 92 ? 1.711 5.902 21.859 1 65.62 92 SER B N 1
ATOM 2135 C CA . SER B 1 92 ? 2.629 5.016 22.562 1 65.62 92 SER B CA 1
ATOM 2136 C C . SER B 1 92 ? 3.379 5.762 23.672 1 65.62 92 SER B C 1
ATOM 2138 O O . SER B 1 92 ? 3.699 5.184 24.703 1 65.62 92 SER B O 1
ATOM 2140 N N . GLY B 1 93 ? 3.66 6.945 23.531 1 65.81 93 GLY B N 1
ATOM 2141 C CA . GLY B 1 93 ? 4.34 7.688 24.578 1 65.81 93 GLY B CA 1
ATOM 2142 C C . GLY B 1 93 ? 3.484 8.781 25.188 1 65.81 93 GLY B C 1
ATOM 2143 O O . GLY B 1 93 ? 3.27 9.828 24.562 1 65.81 93 GLY B O 1
ATOM 2144 N N . LYS B 1 94 ? 2.785 8.328 26.328 1 80.88 94 LYS B N 1
ATOM 2145 C CA . LYS B 1 94 ? 2.01 9.375 26.984 1 80.88 94 LYS B CA 1
ATOM 2146 C C . LYS B 1 94 ? 2.904 10.539 27.406 1 80.88 94 LYS B C 1
ATOM 2148 O O . LYS B 1 94 ? 3.975 10.328 27.984 1 80.88 94 LYS B O 1
ATOM 2153 N N . ARG B 1 95 ? 2.549 11.656 26.938 1 89.19 95 ARG B N 1
ATOM 2154 C CA . ARG B 1 95 ? 3.23 12.898 27.281 1 89.19 95 ARG B CA 1
ATOM 2155 C C . ARG B 1 95 ? 2.811 13.391 28.656 1 89.19 95 ARG B C 1
ATOM 2157 O O . ARG B 1 95 ? 1.677 13.156 29.094 1 89.19 95 ARG B O 1
ATOM 2164 N N . SER B 1 96 ? 3.746 13.938 29.344 1 93.31 96 SER B N 1
ATOM 2165 C CA . SER B 1 96 ? 3.406 14.555 30.609 1 93.31 96 SER B CA 1
ATOM 2166 C C . SER B 1 96 ? 2.594 15.828 30.406 1 93.31 96 SER B C 1
ATOM 2168 O O . SER B 1 96 ? 2.631 16.438 29.328 1 93.31 96 SER B O 1
ATOM 2170 N N . TYR B 1 97 ? 1.953 16.156 31.469 1 92.38 97 TYR B N 1
ATOM 2171 C CA . TYR B 1 97 ? 1.194 17.406 31.438 1 92.38 97 TYR B CA 1
ATOM 2172 C C . TYR B 1 97 ? 2.115 18.594 31.203 1 92.38 97 TYR B C 1
ATOM 2174 O O . TYR B 1 97 ? 1.761 19.531 30.484 1 92.38 97 TYR B O 1
ATOM 2182 N N . ASP B 1 98 ? 3.27 18.5 31.719 1 95.12 98 ASP B N 1
ATOM 2183 C CA . ASP B 1 98 ? 4.238 19.578 31.547 1 95.12 98 ASP B CA 1
ATOM 2184 C C . ASP B 1 98 ? 4.656 19.719 30.078 1 95.12 98 ASP B C 1
ATOM 2186 O O . ASP B 1 98 ? 4.805 20.828 29.578 1 95.12 98 ASP B O 1
ATOM 2190 N N . GLU B 1 99 ? 4.797 18.609 29.453 1 94.56 99 GLU B N 1
ATOM 2191 C CA . GLU B 1 99 ? 5.156 18.609 28.047 1 94.56 99 GLU B CA 1
ATOM 2192 C C . GLU B 1 99 ? 4.035 19.203 27.188 1 94.56 99 GLU B C 1
ATOM 2194 O O . GLU B 1 99 ? 4.289 20.016 26.297 1 94.56 99 GLU B O 1
ATOM 2199 N N . VAL B 1 100 ? 2.861 18.844 27.5 1 95.25 100 VAL B N 1
ATOM 2200 C CA . VAL B 1 100 ? 1.701 19.344 26.781 1 95.25 100 VAL B CA 1
ATOM 2201 C C . VAL B 1 100 ? 1.572 20.844 26.984 1 95.25 100 VAL B C 1
ATOM 2203 O O . VAL B 1 100 ? 1.349 21.594 26.031 1 95.25 100 VAL B O 1
ATOM 2206 N N . ASN B 1 101 ? 1.784 21.25 28.172 1 95.81 101 ASN B N 1
ATOM 2207 C CA . ASN B 1 101 ? 1.704 22.672 28.484 1 95.81 101 ASN B CA 1
ATOM 2208 C C . ASN B 1 101 ? 2.77 23.484 27.75 1 95.81 101 ASN B C 1
ATOM 2210 O O . ASN B 1 101 ? 2.496 24.578 27.25 1 95.81 101 ASN B O 1
ATOM 2214 N N . ALA B 1 102 ? 3.908 22.906 27.719 1 97.25 102 ALA B N 1
ATOM 2215 C CA . ALA B 1 102 ? 4.992 23.578 27 1 97.25 102 ALA B CA 1
ATOM 2216 C C . ALA B 1 102 ? 4.668 23.734 25.516 1 97.25 102 ALA B C 1
ATOM 2218 O O . ALA B 1 102 ? 4.887 24.797 24.938 1 97.25 102 ALA B O 1
ATOM 2219 N N . LEU B 1 103 ? 4.105 22.703 24.953 1 97.19 103 LEU B N 1
ATOM 2220 C CA . LEU B 1 103 ? 3.783 22.719 23.531 1 97.19 103 LEU B CA 1
ATOM 2221 C C . LEU B 1 103 ? 2.613 23.672 23.25 1 97.19 103 LEU B C 1
ATOM 2223 O O . LEU B 1 103 ? 2.617 24.391 22.25 1 97.19 103 LEU B O 1
ATOM 2227 N N . THR B 1 104 ? 1.693 23.703 24.125 1 97.19 104 THR B N 1
ATOM 2228 C CA . THR B 1 104 ? 0.556 24.609 23.953 1 97.19 104 THR B CA 1
ATOM 2229 C C . THR B 1 104 ? 0.987 26.062 24.125 1 97.19 104 THR B C 1
ATOM 2231 O O . THR B 1 104 ? 0.47 26.953 23.453 1 97.19 104 THR B O 1
ATOM 2234 N N . SER B 1 105 ? 1.917 26.234 25 1 97.88 105 SER B N 1
ATOM 2235 C CA . SER B 1 105 ? 2.48 27.578 25.172 1 97.88 105 SER B CA 1
ATOM 2236 C C . SER B 1 105 ? 3.211 28.031 23.906 1 97.88 105 SER B C 1
ATOM 2238 O O . SER B 1 105 ? 3.096 29.188 23.5 1 97.88 105 SER B O 1
ATOM 2240 N N . THR B 1 106 ? 3.957 27.078 23.391 1 98.56 106 THR B N 1
ATOM 2241 C CA . THR B 1 106 ? 4.633 27.375 22.125 1 98.56 106 THR B CA 1
ATOM 2242 C C . THR B 1 106 ? 3.621 27.719 21.031 1 98.56 106 THR B C 1
ATOM 2244 O O . THR B 1 106 ? 3.803 28.688 20.297 1 98.56 106 THR B O 1
ATOM 2247 N N . LEU B 1 107 ? 2.568 26.938 20.969 1 98.69 107 LEU B N 1
ATOM 2248 C CA . LEU B 1 107 ? 1.514 27.188 20 1 98.69 107 LEU B CA 1
ATOM 2249 C C . LEU B 1 107 ? 0.926 28.594 20.188 1 98.69 107 LEU B C 1
ATOM 2251 O O . LEU B 1 107 ? 0.75 29.328 19.219 1 98.69 107 LEU B O 1
ATOM 2255 N N . THR B 1 108 ? 0.694 28.953 21.391 1 98.69 108 THR B N 1
ATOM 2256 C CA . THR B 1 108 ? 0.143 30.266 21.734 1 98.69 108 THR B CA 1
ATOM 2257 C C . THR B 1 108 ? 1.057 31.375 21.234 1 98.69 108 THR B C 1
ATOM 2259 O O . THR B 1 108 ? 0.596 32.312 20.594 1 98.69 108 THR B O 1
ATOM 2262 N N . ARG B 1 109 ? 2.305 31.203 21.5 1 98.69 109 ARG B N 1
ATOM 2263 C CA . ARG B 1 109 ? 3.289 32.188 21.078 1 98.69 109 ARG B CA 1
ATOM 2264 C C . ARG B 1 109 ? 3.33 32.312 19.547 1 98.69 109 ARG B C 1
ATOM 2266 O O . ARG B 1 109 ? 3.389 33.406 19 1 98.69 109 ARG B O 1
ATOM 2273 N N . GLU B 1 110 ? 3.279 31.203 18.891 1 98.75 110 GLU B N 1
ATOM 2274 C CA . GLU B 1 110 ? 3.373 31.172 17.438 1 98.75 110 GLU B CA 1
ATOM 2275 C C . GLU B 1 110 ? 2.131 31.781 16.781 1 98.75 110 GLU B C 1
ATOM 2277 O O . GLU B 1 110 ? 2.229 32.469 15.773 1 98.75 110 GLU B O 1
ATOM 2282 N N . LEU B 1 111 ? 0.973 31.531 17.328 1 98.75 111 LEU B N 1
ATOM 2283 C CA . LEU B 1 111 ? -0.261 32.125 16.828 1 98.75 111 LEU B CA 1
ATOM 2284 C C . LEU B 1 111 ? -0.233 33.656 16.984 1 98.75 111 LEU B C 1
ATOM 2286 O O . LEU B 1 111 ? -0.581 34.375 16.047 1 98.75 111 LEU B O 1
ATOM 2290 N N . THR B 1 112 ? 0.228 34.062 18.125 1 98.56 112 THR B N 1
ATOM 2291 C CA . THR B 1 112 ? 0.319 35.469 18.406 1 98.56 112 THR B CA 1
ATOM 2292 C C . THR B 1 112 ? 1.336 36.156 17.484 1 98.56 112 THR B C 1
ATOM 2294 O O . THR B 1 112 ? 1.094 37.25 16.969 1 98.56 112 THR B O 1
ATOM 2297 N N . ALA B 1 113 ? 2.418 35.531 17.281 1 98.38 113 ALA B N 1
ATOM 2298 C CA . ALA B 1 113 ? 3.469 36.031 16.406 1 98.38 113 ALA B CA 1
ATOM 2299 C C . ALA B 1 113 ? 2.959 36.219 14.984 1 98.38 113 ALA B C 1
ATOM 2301 O O . ALA B 1 113 ? 3.48 37.062 14.242 1 98.38 113 ALA B O 1
ATOM 2302 N N . ARG B 1 114 ? 1.926 35.531 14.641 1 97.62 114 ARG B N 1
ATOM 2303 C CA . ARG B 1 114 ? 1.36 35.625 13.297 1 97.62 114 ARG B CA 1
ATOM 2304 C C . ARG B 1 114 ? 0.214 36.625 13.242 1 97.62 114 ARG B C 1
ATOM 2306 O O . ARG B 1 114 ? -0.514 36.688 12.25 1 97.62 114 ARG B O 1
ATOM 2313 N N . GLY B 1 115 ? -0.02 37.281 14.359 1 97.56 115 GLY B N 1
ATOM 2314 C CA . GLY B 1 115 ? -0.981 38.375 14.383 1 97.56 115 GLY B CA 1
ATOM 2315 C C . GLY B 1 115 ? -2.381 37.938 14.758 1 97.56 115 GLY B C 1
ATOM 2316 O O . GLY B 1 115 ? -3.346 38.656 14.578 1 97.56 115 GLY B O 1
ATOM 2317 N N . LEU B 1 116 ? -2.469 36.656 15.203 1 98.31 116 LEU B N 1
ATOM 2318 C CA . LEU B 1 116 ? -3.795 36.188 15.578 1 98.31 116 LEU B CA 1
ATOM 2319 C C . LEU B 1 116 ? -4.129 36.562 17.016 1 98.31 116 LEU B C 1
ATOM 2321 O O . LEU B 1 116 ? -3.26 36.531 17.891 1 98.31 116 LEU B O 1
ATOM 2325 N N . THR B 1 117 ? -5.363 36.938 17.234 1 98.06 117 THR B N 1
ATOM 2326 C CA . THR B 1 117 ? -5.828 37.344 18.562 1 98.06 117 THR B CA 1
ATOM 2327 C C . THR B 1 117 ? -6.363 36.125 19.328 1 98.06 117 THR B C 1
ATOM 2329 O O . THR B 1 117 ? -7.238 35.406 18.844 1 98.06 117 THR B O 1
ATOM 2332 N N . LEU B 1 118 ? -5.844 35.906 20.453 1 97.94 118 LEU B N 1
ATOM 2333 C CA . LEU B 1 118 ? -6.297 34.781 21.297 1 97.94 118 LEU B CA 1
ATOM 2334 C C . LEU B 1 118 ? -7.727 35.031 21.781 1 97.94 118 LEU B C 1
ATOM 2336 O O . LEU B 1 118 ? -8.133 36.156 21.984 1 97.94 118 LEU B O 1
ATOM 2340 N N . ALA B 1 119 ? -8.461 33.906 21.906 1 96.31 119 ALA B N 1
ATOM 2341 C CA . ALA B 1 119 ? -9.82 33.938 22.453 1 96.31 119 ALA B CA 1
ATOM 2342 C C . ALA B 1 119 ? -9.945 32.969 23.625 1 96.31 119 ALA B C 1
ATOM 2344 O O . ALA B 1 119 ? -9.172 32.031 23.734 1 96.31 119 ALA B O 1
ATOM 2345 N N . PRO B 1 120 ? -10.914 33.344 24.547 1 94.5 120 PRO B N 1
ATOM 2346 C CA . PRO B 1 120 ? -11.234 32.312 25.516 1 94.5 120 PRO B CA 1
ATOM 2347 C C . PRO B 1 120 ? -11.703 31 24.859 1 94.5 120 PRO B C 1
ATOM 2349 O O . PRO B 1 120 ? -12.5 31.047 23.922 1 94.5 120 PRO B O 1
ATOM 2352 N N . SER B 1 121 ? -11.18 29.906 25.312 1 94.12 121 SER B N 1
ATOM 2353 C CA . SER B 1 121 ? -11.523 28.625 24.719 1 94.12 121 SER B CA 1
ATOM 2354 C C . SER B 1 121 ? -12.867 28.109 25.234 1 94.12 121 SER B C 1
ATOM 2356 O O . SER B 1 121 ? -13.172 28.25 26.422 1 94.12 121 SER B O 1
ATOM 2358 N N . ALA B 1 122 ? -13.594 27.516 24.344 1 87.75 122 ALA B N 1
ATOM 2359 C CA . ALA B 1 122 ? -14.852 26.891 24.719 1 87.75 122 ALA B CA 1
ATOM 2360 C C . ALA B 1 122 ? -14.609 25.531 25.375 1 87.75 122 ALA B C 1
ATOM 2362 O O . ALA B 1 122 ? -15.453 25.047 26.125 1 87.75 122 ALA B O 1
ATOM 2363 N N . GLY B 1 123 ? -13.484 24.875 25.047 1 81.25 123 GLY B N 1
ATOM 2364 C CA . GLY B 1 123 ? -13.133 23.562 25.609 1 81.25 123 GLY B CA 1
ATOM 2365 C C . GLY B 1 123 ? -11.891 23.609 26.469 1 81.25 123 GLY B C 1
ATOM 2366 O O . GLY B 1 123 ? -11.047 24.484 26.312 1 81.25 123 GLY B O 1
ATOM 2367 N N . ARG B 1 124 ? -11.859 22.703 27.344 1 76.12 124 ARG B N 1
ATOM 2368 C CA . ARG B 1 124 ? -10.734 22.656 28.266 1 76.12 124 ARG B CA 1
ATOM 2369 C C . ARG B 1 124 ? -9.438 22.328 27.547 1 76.12 124 ARG B C 1
ATOM 2371 O O . ARG B 1 124 ? -9.398 21.406 26.719 1 76.12 124 ARG B O 1
ATOM 2378 N N . GLY B 1 125 ? -8.469 23.203 27.844 1 82.19 125 GLY B N 1
ATOM 2379 C CA . GLY B 1 125 ? -7.105 22.891 27.453 1 82.19 125 GLY B CA 1
ATOM 2380 C C . GLY B 1 125 ? -6.789 23.25 26.016 1 82.19 125 GLY B C 1
ATOM 2381 O O . GLY B 1 125 ? -5.711 22.922 25.516 1 82.19 125 GLY B O 1
ATOM 2382 N N . ALA B 1 126 ? -7.746 24 25.375 1 94.81 126 ALA B N 1
ATOM 2383 C CA . ALA B 1 126 ? -7.488 24.359 23.984 1 94.81 126 ALA B CA 1
ATOM 2384 C C . ALA B 1 126 ? -6.969 25.781 23.875 1 94.81 126 ALA B C 1
ATOM 2386 O O . ALA B 1 126 ? -7.188 26.609 24.766 1 94.81 126 ALA B O 1
ATOM 2387 N N . VAL B 1 127 ? -6.199 26.031 22.875 1 98.06 127 VAL B N 1
ATOM 2388 C CA . VAL B 1 127 ? -5.789 27.375 22.5 1 98.06 127 VAL B CA 1
ATOM 2389 C C . VAL B 1 127 ? -6.711 27.906 21.406 1 98.06 127 VAL B C 1
ATOM 2391 O O . VAL B 1 127 ? -6.777 27.344 20.312 1 98.06 127 VAL B O 1
ATOM 2394 N N . ALA B 1 128 ? -7.391 28.953 21.688 1 98.06 128 ALA B N 1
ATOM 2395 C CA . ALA B 1 128 ? -8.391 29.453 20.75 1 98.06 128 ALA B CA 1
ATOM 2396 C C . ALA B 1 128 ? -8 30.828 20.203 1 98.06 128 ALA B C 1
ATOM 2398 O O . ALA B 1 128 ? -7.34 31.609 20.906 1 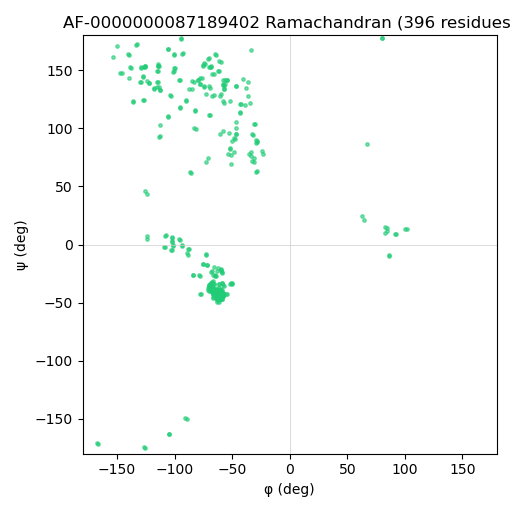98.06 128 ALA B O 1
ATOM 2399 N N . VAL B 1 129 ? -8.398 31.078 19.031 1 98.06 129 VAL B N 1
ATOM 2400 C CA . VAL B 1 129 ? -8.133 32.344 18.391 1 98.06 129 VAL B CA 1
ATOM 2401 C C . VAL B 1 129 ? -9.422 32.938 17.812 1 98.06 129 VAL B C 1
ATOM 2403 O O . VAL B 1 129 ? -10.328 32.188 17.453 1 98.06 129 VAL B O 1
ATOM 2406 N N . GLU B 1 130 ? -9.469 34.188 17.734 1 96.75 130 GLU B N 1
ATOM 2407 C CA . GLU B 1 130 ? -10.586 34.906 17.141 1 96.75 130 GLU B CA 1
ATOM 2408 C C . GLU B 1 130 ? -10.562 34.812 15.617 1 96.75 130 GLU B C 1
ATOM 2410 O O . GLU B 1 130 ? -9.516 34.531 15.023 1 96.75 130 GLU B O 1
ATOM 2415 N N . PRO B 1 131 ? -11.734 34.938 14.984 1 96 131 PRO B N 1
ATOM 2416 C CA . PRO B 1 131 ? -11.703 35.062 13.531 1 96 131 PRO B CA 1
ATOM 2417 C C . PRO B 1 131 ? -10.945 36.312 13.078 1 96 131 PRO B C 1
ATOM 2419 O O . PRO B 1 131 ? -10.688 37.219 13.883 1 96 131 PRO B O 1
ATOM 2422 N N . VAL B 1 132 ? -10.492 36.281 11.883 1 96.12 132 VAL B N 1
ATOM 2423 C CA . VAL B 1 132 ? -9.828 37.438 11.305 1 96.12 132 VAL B CA 1
ATOM 2424 C C . VAL B 1 132 ? -10.789 38.188 10.383 1 96.12 132 VAL B C 1
ATOM 2426 O O . VAL B 1 132 ? -11.664 37.562 9.766 1 96.12 132 VAL B O 1
ATOM 2429 N N . ALA B 1 133 ? -10.57 39.5 10.328 1 92.5 133 ALA B N 1
ATOM 2430 C CA . ALA B 1 133 ? -11.43 40.312 9.461 1 92.5 133 ALA B CA 1
ATOM 2431 C C . ALA B 1 133 ? -11.312 39.875 8.008 1 92.5 133 ALA B C 1
ATOM 2433 O O . ALA B 1 133 ? -10.203 39.719 7.484 1 92.5 133 ALA B O 1
ATOM 2434 N N . GLY B 1 134 ? -12.453 39.625 7.426 1 90.81 134 GLY B N 1
ATOM 2435 C CA . GLY B 1 134 ? -12.461 39.25 6.023 1 90.81 134 GLY B CA 1
ATOM 2436 C C . GLY B 1 134 ? -12.273 37.781 5.801 1 90.81 134 GLY B C 1
ATOM 2437 O O . GLY B 1 134 ? -12.336 37.281 4.668 1 90.81 134 GLY B O 1
ATOM 2438 N N . GLY B 1 135 ? -11.922 37.031 6.91 1 92.12 135 GLY B N 1
ATOM 2439 C CA . GLY B 1 135 ? -11.75 35.594 6.805 1 92.12 135 GLY B CA 1
ATOM 2440 C C . GLY B 1 135 ? -12.992 34.812 7.176 1 92.12 135 GLY B C 1
ATOM 2441 O O . GLY B 1 135 ? -14.039 35.406 7.469 1 92.12 135 GLY B O 1
ATOM 2442 N N . PRO B 1 136 ? -12.828 33.5 7.023 1 91.31 136 PRO B N 1
ATOM 2443 C CA . PRO B 1 136 ? -13.961 32.656 7.43 1 91.31 136 PRO B CA 1
ATOM 2444 C C . PRO B 1 136 ? -14.281 32.781 8.914 1 91.31 136 PRO B C 1
ATOM 2446 O O . PRO B 1 136 ? -13.414 33.125 9.711 1 91.31 136 PRO B O 1
ATOM 2449 N N . SER B 1 137 ? -15.531 32.625 9.281 1 89.19 137 SER B N 1
ATOM 2450 C CA . SER B 1 137 ? -16.016 32.562 10.648 1 89.19 137 SER B CA 1
ATOM 2451 C C . SER B 1 137 ? -17.078 31.469 10.797 1 89.19 137 SER B C 1
ATOM 2453 O O . SER B 1 137 ? -17.672 31.031 9.797 1 89.19 137 SER B O 1
ATOM 2455 N N . TRP B 1 138 ? -17.141 30.984 11.914 1 93.31 138 TRP B N 1
ATOM 2456 C CA . TRP B 1 138 ? -17.969 29.812 12.133 1 93.31 138 TRP B CA 1
ATOM 2457 C C . TRP B 1 138 ? -18.953 30.031 13.281 1 93.31 138 TRP B C 1
ATOM 2459 O O . TRP B 1 138 ? -19.031 31.141 13.828 1 93.31 138 TRP B O 1
ATOM 2469 N N . GLY B 1 139 ? -19.594 29 13.562 1 83.31 139 GLY B N 1
ATOM 2470 C CA . GLY B 1 139 ? -20.516 29.047 14.688 1 83.31 139 GLY B CA 1
ATOM 2471 C C . GLY B 1 139 ? -21.844 29.688 14.336 1 83.31 139 GLY B C 1
ATOM 2472 O O . GLY B 1 139 ? -22.031 30.188 13.219 1 83.31 139 GLY B O 1
ATOM 2473 N N . LEU B 1 140 ? -22.719 29.703 15.305 1 78.5 140 LEU B N 1
ATOM 2474 C CA . LEU B 1 140 ? -24.078 30.188 15.109 1 78.5 140 LEU B CA 1
ATOM 2475 C C . LEU B 1 140 ? -24.094 31.703 14.891 1 78.5 140 LEU B C 1
ATOM 2477 O O . LEU B 1 140 ? -24.891 32.219 14.102 1 78.5 140 LEU B O 1
ATOM 2481 N N . SER B 1 141 ? -23.188 32.375 15.547 1 78.75 141 SER B N 1
ATOM 2482 C CA . SER B 1 141 ? -23.156 33.844 15.469 1 78.75 141 SER B CA 1
ATOM 2483 C C . SER B 1 141 ? -22.203 34.312 14.383 1 78.75 141 SER B C 1
ATOM 2485 O O . SER B 1 141 ? -22.156 35.531 14.078 1 78.75 141 SER B O 1
ATOM 2487 N N . GLY B 1 142 ? -21.5 33.281 13.672 1 82.25 142 GLY B N 1
ATOM 2488 C CA . GLY B 1 142 ? -20.5 33.688 12.695 1 82.25 142 GLY B CA 1
ATOM 2489 C C . GLY B 1 142 ? -19.328 34.406 13.312 1 82.25 142 GLY B C 1
ATOM 2490 O O . GLY B 1 142 ? -18.688 35.219 12.648 1 82.25 142 GLY B O 1
ATOM 2491 N N . ARG B 1 143 ? -19.109 34.219 14.555 1 87.69 143 ARG B N 1
ATOM 2492 C CA . ARG B 1 143 ? -18.078 34.969 15.242 1 87.69 143 ARG B CA 1
ATOM 2493 C C . ARG B 1 143 ? -17.078 34.031 15.922 1 87.69 143 ARG B C 1
ATOM 2495 O O . ARG B 1 143 ? -16.25 34.469 16.719 1 87.69 143 ARG B O 1
ATOM 2502 N N . ALA B 1 144 ? -17.25 32.75 15.641 1 94.38 144 ALA B N 1
ATOM 2503 C CA . ALA B 1 144 ? -16.359 31.797 16.297 1 94.38 144 ALA B CA 1
ATOM 2504 C C . ALA B 1 144 ? -15.078 31.609 15.477 1 94.38 144 ALA B C 1
ATOM 2506 O O . ALA B 1 144 ? -15.125 31.531 14.242 1 94.38 144 ALA B O 1
ATOM 2507 N N . GLY B 1 145 ? -14 31.656 16.156 1 96.62 145 GLY B N 1
ATOM 2508 C CA . GLY B 1 145 ? -12.734 31.281 15.531 1 96.62 145 GLY B CA 1
ATOM 2509 C C . GLY B 1 145 ? -12.422 29.812 15.656 1 96.62 145 GLY B C 1
ATOM 2510 O O . GLY B 1 145 ? -13.32 28.969 15.562 1 96.62 145 GLY B O 1
ATOM 2511 N N . LEU B 1 146 ? -11.172 29.547 15.688 1 97.38 146 LEU B N 1
ATOM 2512 C CA . LEU B 1 146 ? -10.719 28.172 15.75 1 97.38 146 LEU B CA 1
ATOM 2513 C C . LEU B 1 146 ? -10.039 27.875 17.078 1 97.38 146 LEU B C 1
ATOM 2515 O O . LEU B 1 146 ? -9.578 28.797 17.766 1 97.38 146 LEU B O 1
ATOM 2519 N N . ALA B 1 147 ? -10.07 26.672 17.453 1 97.75 147 ALA B N 1
ATOM 2520 C CA . ALA B 1 147 ? -9.367 26.188 18.641 1 97.75 147 ALA B CA 1
ATOM 2521 C C . ALA B 1 147 ? -8.523 24.953 18.328 1 97.75 147 ALA B C 1
ATOM 2523 O O . ALA B 1 147 ? -8.938 24.109 17.531 1 97.75 147 ALA B O 1
ATOM 2524 N N . VAL B 1 148 ? -7.344 24.891 18.891 1 98.31 148 VAL B N 1
ATOM 2525 C CA . VAL B 1 148 ? -6.445 23.75 18.734 1 98.31 148 VAL B CA 1
ATOM 2526 C C . VAL B 1 148 ? -6.184 23.094 20.094 1 98.31 148 VAL B C 1
ATOM 2528 O O . VAL B 1 148 ? -5.949 23.797 21.078 1 98.31 148 VAL B O 1
ATOM 2531 N N . SER B 1 149 ? -6.27 21.828 20.094 1 96.38 149 SER B N 1
ATOM 2532 C CA . SER B 1 149 ? -6.008 21.109 21.344 1 96.38 149 SER B CA 1
ATOM 2533 C C . SER B 1 149 ? -4.926 20.047 21.141 1 96.38 149 SER B C 1
ATOM 2535 O O . SER B 1 149 ? -4.688 19.594 20.016 1 96.38 149 SER B O 1
ATOM 2537 N N . LEU B 1 150 ? -4.258 19.734 22.156 1 95.31 150 LEU B N 1
ATOM 2538 C CA . LEU B 1 150 ? -3.283 18.656 22.281 1 95.31 150 LEU B CA 1
ATOM 2539 C C . LEU B 1 150 ? -3.477 17.891 23.594 1 95.31 150 LEU B C 1
ATOM 2541 O O . LEU B 1 150 ? -3.5 18.5 24.672 1 95.31 150 LEU B O 1
ATOM 2545 N N . TYR B 1 151 ? -3.678 16.625 23.484 1 90.81 151 TYR B N 1
ATOM 2546 C CA . TYR B 1 151 ? -3.852 15.797 24.688 1 90.81 151 TYR B CA 1
ATOM 2547 C C . TYR B 1 151 ? -2.609 14.961 24.953 1 90.81 151 TYR B C 1
ATOM 2549 O O . TYR B 1 151 ? -1.719 14.867 24.109 1 90.81 151 TYR B O 1
ATOM 2557 N N . THR B 1 152 ? -2.578 14.367 26.141 1 91.12 152 THR B N 1
ATOM 2558 C CA . THR B 1 152 ? -1.411 13.609 26.562 1 91.12 152 THR B CA 1
ATOM 2559 C C . THR B 1 152 ? -1.258 12.336 25.719 1 91.12 152 THR B C 1
ATOM 2561 O O . THR B 1 152 ? -0.156 11.797 25.609 1 91.12 152 THR B O 1
ATOM 2564 N N . ASP B 1 153 ? -2.344 11.922 25.188 1 89.44 153 ASP B N 1
ATOM 2565 C CA . ASP B 1 153 ? -2.299 10.656 24.453 1 89.44 153 ASP B CA 1
ATOM 2566 C C . ASP B 1 153 ? -2.805 10.828 23.016 1 89.44 153 ASP B C 1
ATOM 2568 O O . ASP B 1 153 ? -3.531 9.977 22.5 1 89.44 153 ASP B O 1
ATOM 2572 N N . GLY B 1 154 ? -2.35 11.93 22.375 1 90.5 154 GLY B N 1
ATOM 2573 C CA . GLY B 1 154 ? -2.809 12.148 21.016 1 90.5 154 GLY B CA 1
ATOM 2574 C C . GLY B 1 154 ? -2.006 13.203 20.281 1 90.5 154 GLY B C 1
ATOM 2575 O O . GLY B 1 154 ? -0.893 13.547 20.688 1 90.5 154 GLY B O 1
ATOM 2576 N N . GLY B 1 155 ? -2.48 13.57 19.109 1 94.38 155 GLY B N 1
ATOM 2577 C CA . GLY B 1 155 ? -1.896 14.625 18.297 1 94.38 155 GLY B CA 1
ATOM 2578 C C . GLY B 1 155 ? -2.699 15.906 18.328 1 94.38 155 GLY B C 1
ATOM 2579 O O . GLY B 1 155 ? -3.463 16.156 19.266 1 94.38 155 GLY B O 1
ATOM 2580 N N . TRP B 1 156 ? -2.432 16.688 17.422 1 96.5 156 TRP B N 1
ATOM 2581 C CA . TRP B 1 156 ? -3.1 17.984 17.328 1 96.5 156 TRP B CA 1
ATOM 2582 C C . TRP B 1 156 ? -4.504 17.828 16.75 1 96.5 156 TRP B C 1
ATOM 2584 O O . TRP B 1 156 ? -4.711 17.078 15.797 1 96.5 156 TRP B O 1
ATOM 2594 N N . ASP B 1 157 ? -5.441 18.547 17.344 1 96.38 157 ASP B N 1
ATOM 2595 C CA . ASP B 1 157 ? -6.809 18.609 16.828 1 96.38 157 ASP B CA 1
ATOM 2596 C C . ASP B 1 157 ? -7.258 20.062 16.656 1 96.38 157 ASP B C 1
ATOM 2598 O O . ASP B 1 157 ? -6.871 20.938 17.422 1 96.38 157 ASP B O 1
ATOM 2602 N N . ILE B 1 158 ? -8.008 20.25 15.68 1 97.19 158 ILE B N 1
ATOM 2603 C CA . ILE B 1 158 ? -8.547 21.578 15.43 1 97.19 158 ILE B CA 1
ATOM 2604 C C . ILE B 1 158 ? -10.078 21.516 15.414 1 97.19 158 ILE B C 1
ATOM 2606 O O . ILE B 1 158 ? -10.656 20.562 14.906 1 97.19 158 ILE B O 1
ATOM 2610 N N . THR B 1 159 ? -10.688 22.469 15.992 1 96.25 159 THR B N 1
ATOM 2611 C CA . THR B 1 159 ? -12.133 22.609 16.047 1 96.25 159 THR B CA 1
ATOM 2612 C C . THR B 1 159 ? -12.547 24.062 15.867 1 96.25 159 THR B C 1
ATOM 2614 O O . THR B 1 159 ? -11.695 24.953 15.898 1 96.25 159 THR B O 1
ATOM 2617 N N . VAL B 1 160 ? -13.812 24.25 15.57 1 96.06 160 VAL B N 1
ATOM 2618 C CA . VAL B 1 160 ? -14.391 25.562 15.781 1 96.06 160 VAL B CA 1
ATOM 2619 C C . VAL B 1 160 ? -14.5 25.859 17.281 1 96.06 160 VAL B C 1
ATOM 2621 O O . VAL B 1 160 ? -14.859 24.969 18.062 1 96.06 160 VAL B O 1
ATOM 2624 N N . ASN B 1 161 ? -14.117 27.047 17.688 1 95.88 161 ASN B N 1
ATOM 2625 C CA . ASN B 1 161 ? -14.172 27.406 19.094 1 95.88 161 ASN B CA 1
ATOM 2626 C C . ASN B 1 161 ? -15.602 27.594 19.578 1 95.88 161 ASN B C 1
ATOM 2628 O O . ASN B 1 161 ? -16.031 28.703 19.891 1 95.88 161 ASN B O 1
ATOM 2632 N N . GLN B 1 162 ? -16.25 26.422 19.734 1 92.56 162 GLN B N 1
ATOM 2633 C CA . GLN B 1 162 ? -17.609 26.312 20.25 1 92.56 162 GLN B CA 1
ATOM 2634 C C . GLN B 1 162 ? -17.844 24.953 20.906 1 92.56 162 GLN B C 1
ATOM 2636 O O . GLN B 1 162 ? -17.016 24.047 20.781 1 92.56 162 GLN B O 1
ATOM 2641 N N . LEU B 1 163 ? -18.828 24.75 21.734 1 83.38 163 LEU B N 1
ATOM 2642 C CA . LEU B 1 163 ? -19.062 23.562 22.547 1 83.38 163 LEU B CA 1
ATOM 2643 C C . LEU B 1 163 ? -19.219 22.328 21.656 1 83.38 163 LEU B C 1
ATOM 2645 O O . LEU B 1 163 ? -18.641 21.266 21.938 1 83.38 163 LEU B O 1
ATOM 2649 N N . GLN B 1 164 ? -20.047 22.406 20.562 1 85.81 164 GLN B N 1
ATOM 2650 C CA . GLN B 1 164 ? -20.234 21.281 19.656 1 85.81 164 GLN B CA 1
ATOM 2651 C C . GLN B 1 164 ? -19.641 21.578 18.281 1 85.81 164 GLN B C 1
ATOM 2653 O O . GLN B 1 164 ? -20.109 22.469 17.562 1 85.81 164 GLN B O 1
ATOM 2658 N N . SER B 1 165 ? -18.438 20.922 18.125 1 89.62 165 SER B N 1
ATOM 2659 C CA . SER B 1 165 ? -17.766 21.109 16.844 1 89.62 165 SER B CA 1
ATOM 2660 C C . SER B 1 165 ? -17.156 19.812 16.3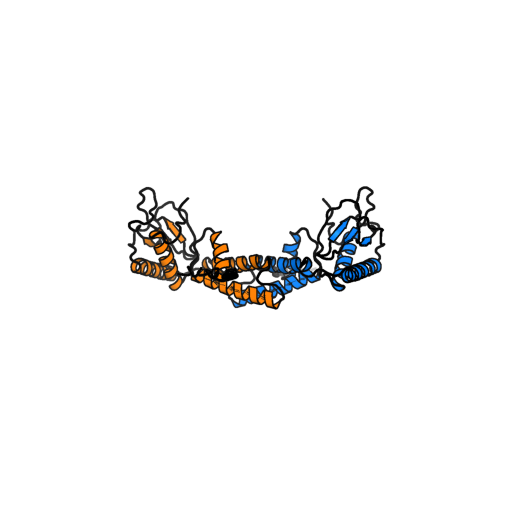44 1 89.62 165 SER B C 1
ATOM 2662 O O . SER B 1 165 ? -16.688 18.984 17.125 1 89.62 165 SER B O 1
ATOM 2664 N N . ARG B 1 166 ? -17.234 19.656 15.031 1 92.06 166 ARG B N 1
ATOM 2665 C CA . ARG B 1 166 ? -16.469 18.578 14.414 1 92.06 166 ARG B CA 1
ATOM 2666 C C . ARG B 1 166 ? -14.984 18.719 14.711 1 92.06 166 ARG B C 1
ATOM 2668 O O . ARG B 1 166 ? -14.461 19.828 14.758 1 92.06 166 ARG B O 1
ATOM 2675 N N . VAL B 1 167 ? -14.359 17.625 14.93 1 95 167 VAL B N 1
ATOM 2676 C CA . VAL B 1 167 ? -12.93 17.594 15.219 1 95 167 VAL B CA 1
ATOM 2677 C C . VAL B 1 167 ? -12.164 17.109 13.984 1 95 167 VAL B C 1
ATOM 2679 O O . VAL B 1 167 ? -12.531 16.125 13.367 1 95 167 VAL B O 1
ATOM 2682 N N . HIS B 1 168 ? -11.156 17.844 13.562 1 96.06 168 HIS B N 1
ATOM 2683 C CA . HIS B 1 168 ? -10.242 17.406 12.516 1 96.06 168 HIS B CA 1
ATOM 2684 C C . HIS B 1 168 ? -8.828 17.219 13.055 1 96.06 168 HIS B C 1
ATOM 2686 O O . HIS B 1 168 ? -8.336 18.047 13.82 1 96.06 168 HIS B O 1
ATOM 2692 N N . ALA B 1 169 ? -8.234 16.172 12.68 1 96.69 169 ALA B N 1
ATOM 2693 C CA . ALA B 1 169 ? -6.844 15.93 13.055 1 96.69 169 ALA B CA 1
ATOM 2694 C C . ALA B 1 169 ? -5.898 16.812 12.242 1 96.69 169 ALA B C 1
ATOM 2696 O O . ALA B 1 169 ? -6.09 17 11.039 1 96.69 169 ALA B O 1
ATOM 2697 N N . VAL B 1 170 ? -4.992 17.344 12.891 1 97.81 170 VAL B N 1
ATOM 2698 C CA . VAL B 1 170 ? -3.852 17.984 12.242 1 97.81 170 VAL B CA 1
ATOM 2699 C C . VAL B 1 170 ? -2.611 17.109 12.391 1 97.81 170 VAL B C 1
ATOM 2701 O O . VAL B 1 170 ? -2.055 16.984 13.484 1 97.81 170 VAL B O 1
ATOM 2704 N N . HIS B 1 171 ? -2.203 16.547 11.328 1 97.69 171 HIS B N 1
ATOM 2705 C CA . HIS B 1 171 ? -1.01 15.711 11.352 1 97.69 171 HIS B CA 1
ATOM 2706 C C . HIS B 1 171 ? 0.259 16.547 11.273 1 97.69 171 HIS B C 1
ATOM 2708 O O . HIS B 1 171 ? 0.661 16.969 10.188 1 97.69 171 HIS B O 1
ATOM 2714 N N . ALA B 1 172 ? 0.808 16.734 12.43 1 97.81 172 ALA B N 1
ATOM 2715 C CA . ALA B 1 172 ? 2.061 17.453 12.641 1 97.81 172 ALA B CA 1
ATOM 2716 C C . ALA B 1 172 ? 2.848 16.844 13.805 1 97.81 172 ALA B C 1
ATOM 2718 O O . ALA B 1 172 ? 2.262 16.281 14.734 1 97.81 172 ALA B O 1
ATOM 2719 N N . PRO B 1 173 ? 4.25 16.906 13.695 1 95.81 173 PRO B N 1
ATOM 2720 C CA . PRO B 1 173 ? 5.016 16.422 14.844 1 95.81 173 PRO B CA 1
ATOM 2721 C C . PRO B 1 173 ? 4.605 17.109 16.156 1 95.81 173 PRO B C 1
ATOM 2723 O O . PRO B 1 173 ? 4.312 18.297 16.156 1 95.81 173 PRO B O 1
ATOM 2726 N N . VAL B 1 174 ? 4.582 16.344 17.188 1 95.19 174 VAL B N 1
ATOM 2727 C CA . VAL B 1 174 ? 4.258 16.906 18.5 1 95.19 174 VAL B CA 1
ATOM 2728 C C . VAL B 1 174 ? 5.523 17.469 19.141 1 95.19 174 VAL B C 1
ATOM 2730 O O . VAL B 1 174 ? 5.996 16.938 20.156 1 95.19 174 VAL B O 1
ATOM 2733 N N . THR B 1 175 ? 6.086 18.422 18.5 1 95.56 175 THR B N 1
ATOM 2734 C CA . THR B 1 175 ? 7.293 19.141 18.875 1 95.56 175 THR B CA 1
ATOM 2735 C C . THR B 1 175 ? 7.082 20.656 18.734 1 95.56 175 THR B C 1
ATOM 2737 O O . THR B 1 175 ? 6.027 21.094 18.281 1 95.56 175 THR B O 1
ATOM 2740 N N . ALA B 1 176 ? 8.016 21.438 19.172 1 97.25 176 ALA B N 1
ATOM 2741 C CA . ALA B 1 176 ? 7.949 22.891 19.016 1 97.25 176 ALA B CA 1
ATOM 2742 C C . ALA B 1 176 ? 7.84 23.281 17.547 1 97.25 176 ALA B C 1
ATOM 2744 O O . ALA B 1 176 ? 7.086 24.188 17.188 1 97.25 176 ALA B O 1
ATOM 2745 N N . GLU B 1 177 ? 8.617 22.578 16.734 1 97.75 177 GLU B N 1
ATOM 2746 C CA . GLU B 1 177 ? 8.555 22.828 15.297 1 97.75 177 GLU B CA 1
ATOM 2747 C C . GLU B 1 177 ? 7.184 22.484 14.734 1 97.75 177 GLU B C 1
ATOM 2749 O O . GLU B 1 177 ? 6.672 23.172 13.852 1 97.75 177 GLU B O 1
ATOM 2754 N N . GLY B 1 178 ? 6.621 21.391 15.227 1 97.81 178 GLY B N 1
ATOM 2755 C CA . GLY B 1 178 ? 5.273 21.031 14.828 1 97.81 178 GLY B CA 1
ATOM 2756 C C . GLY B 1 178 ? 4.227 22.047 15.242 1 97.81 178 GLY B C 1
ATOM 2757 O O . GLY B 1 178 ? 3.295 22.328 14.484 1 97.81 178 GLY B O 1
ATOM 2758 N N . ALA B 1 179 ? 4.418 22.609 16.438 1 98.19 179 ALA B N 1
ATOM 2759 C CA . ALA B 1 179 ? 3.508 23.656 16.906 1 98.19 179 ALA B CA 1
ATOM 2760 C C . ALA B 1 179 ? 3.525 24.859 15.961 1 98.19 179 ALA B C 1
ATOM 2762 O O . ALA B 1 179 ? 2.486 25.469 15.703 1 98.19 179 ALA B O 1
ATOM 2763 N N . LYS B 1 180 ? 4.676 25.172 15.5 1 98.62 180 LYS B N 1
ATOM 2764 C CA . LYS B 1 180 ? 4.809 26.266 14.531 1 98.62 180 LYS B CA 1
ATOM 2765 C C . LYS B 1 180 ? 4.023 25.969 13.258 1 98.62 180 LYS B C 1
ATOM 2767 O O . LYS B 1 180 ? 3.336 26.844 12.727 1 98.62 180 LYS B O 1
ATOM 2772 N N . GLU B 1 181 ? 4.125 24.703 12.773 1 98.62 181 GLU B N 1
ATOM 2773 C CA . GLU B 1 181 ? 3.412 24.312 11.555 1 98.62 181 GLU B CA 1
ATOM 2774 C C . GLU B 1 181 ? 1.901 24.328 11.781 1 98.62 181 GLU B C 1
ATOM 2776 O O . GLU B 1 181 ? 1.14 24.703 10.883 1 98.62 181 GLU B O 1
ATOM 2781 N N . VAL B 1 182 ? 1.5 23.922 12.961 1 98.69 182 VAL B N 1
ATOM 2782 C CA . VAL B 1 182 ? 0.08 23.969 13.297 1 98.69 182 VAL B CA 1
ATOM 2783 C C . VAL B 1 182 ? -0.41 25.406 13.273 1 98.69 182 VAL B C 1
ATOM 2785 O O . VAL B 1 182 ? -1.478 25.703 12.727 1 98.69 182 VAL B O 1
ATOM 2788 N N . ALA B 1 183 ? 0.405 26.328 13.836 1 98.81 183 ALA B N 1
ATOM 2789 C CA . ALA B 1 183 ? 0.054 27.734 13.82 1 98.81 183 ALA B CA 1
ATOM 2790 C C . ALA B 1 183 ? -0.082 28.25 12.391 1 98.81 183 ALA B C 1
ATOM 2792 O O . ALA B 1 183 ? -0.992 29.031 12.086 1 98.81 183 ALA B O 1
ATOM 2793 N N . ASP B 1 184 ? 0.819 27.812 11.531 1 98.56 184 ASP B N 1
ATOM 2794 C CA . ASP B 1 184 ? 0.758 28.188 10.117 1 98.56 184 ASP B CA 1
ATOM 2795 C C . ASP B 1 184 ? -0.538 27.703 9.477 1 98.56 184 ASP B C 1
ATOM 2797 O O . ASP B 1 184 ? -1.146 28.422 8.68 1 98.56 184 ASP B O 1
ATOM 2801 N N . ILE B 1 185 ? -0.947 26.484 9.781 1 98.38 185 ILE B N 1
ATOM 2802 C CA . ILE B 1 185 ? -2.164 25.906 9.227 1 98.38 185 ILE B CA 1
ATOM 2803 C C . ILE B 1 185 ? -3.379 26.703 9.703 1 98.38 185 ILE B C 1
ATOM 2805 O O . ILE B 1 185 ? -4.254 27.047 8.906 1 98.38 185 ILE B O 1
ATOM 2809 N N . VAL B 1 186 ? -3.42 27.078 10.992 1 98.44 186 VAL B N 1
ATOM 2810 C CA . VAL B 1 186 ? -4.516 27.859 11.555 1 98.44 186 VAL B CA 1
ATOM 2811 C C . VAL B 1 186 ? -4.57 29.219 10.867 1 98.44 186 VAL B C 1
ATOM 2813 O O . VAL B 1 186 ? -5.633 29.656 10.43 1 98.44 186 VAL B O 1
ATOM 2816 N N . HIS B 1 187 ? -3.367 29.844 10.812 1 98.38 187 HIS B N 1
ATOM 2817 C CA . HIS B 1 187 ? -3.262 31.141 10.141 1 98.38 187 HIS B CA 1
ATOM 2818 C C . HIS B 1 187 ? -3.783 31.047 8.703 1 98.38 187 HIS B C 1
ATOM 2820 O O . HIS B 1 187 ? -4.555 31.906 8.273 1 98.38 187 HIS B O 1
ATOM 2826 N N . GLY B 1 188 ? -3.438 29.984 8.016 1 97.62 188 GLY B N 1
ATOM 2827 C CA . GLY B 1 188 ? -3.855 29.797 6.637 1 97.62 188 GLY B CA 1
ATOM 2828 C C . GLY B 1 188 ? -5.355 29.609 6.488 1 97.62 188 GLY B C 1
ATOM 2829 O O . GLY B 1 188 ? -5.957 30.141 5.555 1 97.62 188 GLY B O 1
ATOM 2830 N N . ILE B 1 189 ? -5.922 28.875 7.379 1 97.31 189 ILE B N 1
ATOM 2831 C CA . ILE B 1 189 ? -7.363 28.656 7.32 1 97.31 189 ILE B CA 1
ATOM 2832 C C . ILE B 1 189 ? -8.102 29.969 7.578 1 97.31 189 ILE B C 1
ATOM 2834 O O . ILE B 1 189 ? -9.016 30.328 6.832 1 97.31 189 ILE B O 1
ATOM 2838 N N . LEU B 1 190 ? -7.688 30.703 8.586 1 97.5 190 LEU B N 1
ATOM 2839 C CA . LEU B 1 190 ? -8.359 31.938 9.008 1 97.5 190 LEU B CA 1
ATOM 2840 C C . LEU B 1 190 ? -8.273 33 7.93 1 97.5 190 LEU B C 1
ATOM 2842 O O . LEU B 1 190 ? -9.172 33.844 7.805 1 97.5 190 LEU B O 1
ATOM 2846 N N . HIS B 1 191 ? -7.266 32.969 7.098 1 96.88 191 HIS B N 1
ATOM 2847 C CA . HIS B 1 191 ? -7.078 33.969 6.059 1 96.88 191 HIS B CA 1
ATOM 2848 C C . HIS B 1 191 ? -7.531 33.438 4.699 1 96.88 191 HIS B C 1
ATOM 2850 O O . HIS B 1 191 ? -7.344 34.125 3.68 1 96.88 191 HIS B O 1
ATOM 2856 N N . GLY B 1 192 ? -7.984 32.25 4.648 1 94.69 192 GLY B N 1
ATOM 2857 C CA . GLY B 1 192 ? -8.555 31.688 3.434 1 94.69 192 GLY B CA 1
ATOM 2858 C C . GLY B 1 192 ? -7.508 31.141 2.48 1 94.69 192 GLY B C 1
ATOM 2859 O O . GLY B 1 192 ? -7.797 30.891 1.31 1 94.69 192 GLY B O 1
ATOM 2860 N N . MET B 1 193 ? -6.273 30.938 2.951 1 94.88 193 MET B N 1
ATOM 2861 C CA . MET B 1 193 ? -5.188 30.422 2.123 1 94.88 193 MET B CA 1
ATOM 2862 C C . MET B 1 193 ? -5.238 28.891 2.061 1 94.88 193 MET B C 1
ATOM 2864 O O . MET B 1 193 ? -4.664 28.297 1.153 1 94.88 193 MET B O 1
ATOM 2868 N N . ILE B 1 194 ? -5.801 28.266 3.059 1 94.38 194 ILE B N 1
ATOM 2869 C CA . ILE B 1 194 ? -6.047 26.828 3.156 1 94.38 194 ILE B CA 1
ATOM 2870 C C . ILE B 1 194 ? -7.551 26.578 3.182 1 94.38 194 ILE B C 1
ATOM 2872 O O . ILE B 1 194 ? -8.305 27.312 3.812 1 94.38 194 ILE B O 1
ATOM 2876 N N . ALA B 1 195 ? -7.961 25.547 2.486 1 92.5 195 ALA B N 1
ATOM 2877 C CA . ALA B 1 195 ? -9.383 25.203 2.432 1 92.5 195 ALA B CA 1
ATOM 2878 C C . ALA B 1 195 ? -9.945 24.984 3.83 1 92.5 195 ALA B C 1
ATOM 2880 O O . ALA B 1 195 ? -9.297 24.375 4.68 1 92.5 195 ALA B O 1
ATOM 2881 N N . ASP B 1 196 ? -11.156 25.5 4.09 1 93.44 196 ASP B N 1
ATOM 2882 C CA . ASP B 1 196 ? -11.859 25.391 5.363 1 93.44 196 ASP B CA 1
ATOM 2883 C C . ASP B 1 196 ? -12.32 23.953 5.602 1 93.44 196 ASP B C 1
ATOM 2885 O O . ASP B 1 196 ? -13.242 23.469 4.934 1 93.44 196 ASP B O 1
ATOM 2889 N N . PRO B 1 197 ? -11.75 23.281 6.562 1 93.62 197 PRO B N 1
ATOM 2890 C CA . PRO B 1 197 ? -12.156 21.891 6.789 1 93.62 197 PRO B CA 1
ATOM 2891 C C . PRO B 1 197 ? -13.539 21.781 7.418 1 93.62 197 PRO B C 1
ATOM 2893 O O . PRO B 1 197 ? -14.109 20.688 7.465 1 93.62 197 PRO B O 1
ATOM 2896 N N . PHE B 1 198 ? -14.102 22.875 7.82 1 92.88 198 PHE B N 1
ATOM 2897 C CA . PHE B 1 198 ? -15.367 22.844 8.531 1 92.88 198 PHE B CA 1
ATOM 2898 C C . PHE B 1 198 ? -16.516 23.234 7.602 1 92.88 198 PHE B C 1
ATOM 2900 O O . PHE B 1 198 ? -17.672 23.328 8.031 1 92.88 198 PHE B O 1
ATOM 2907 N N . ARG B 1 199 ? -16.094 23.469 6.344 1 81.5 199 ARG B N 1
ATOM 2908 C CA . ARG B 1 199 ? -17.141 23.812 5.383 1 81.5 199 ARG B CA 1
ATOM 2909 C C . ARG B 1 199 ? -17.828 22.562 4.859 1 81.5 199 ARG B C 1
ATOM 2911 O O . ARG B 1 199 ? -17.188 21.578 4.527 1 81.5 199 ARG B O 1
ATOM 2918 N N . ARG B 1 200 ? -19.156 22.344 5.141 1 61.34 200 ARG B N 1
ATOM 2919 C CA . ARG B 1 200 ? -19.969 21.297 4.535 1 61.34 200 ARG B CA 1
ATOM 2920 C C . ARG B 1 200 ? -20.234 21.594 3.066 1 61.34 200 ARG B C 1
ATOM 2922 O O . ARG B 1 200 ? -20.266 22.766 2.658 1 61.34 200 ARG B O 1
#

Secondary structure (DSSP, 8-state):
--------------------------HHHHHHHHHHTSSSEE-HHHHHHHHHHHHHHHHHHHHTT--TTSTHHHHHHHHHHHHHHHHTT--SSPPPHHHHHHHHHHHHHHHHHTTPPEE--SSTT-EEEPPPTTS--BTTTT-B-EEEEE-TTS-EEEEESSSS---EEEE--SSHHHHHHHHHHHHHHHTTSS--TT--/--------------------------HHHHHHHHHHTSSSEE-HHHHHHHHHHHHHHHHHHHHTT--TTSTTHHHHHHHHHHHHHHHTT--SSPPPHHHHHHHHHHHHHHHHHTTPPEE--SSTT-EEEPPPTTS--BTTTT-B-EEEEE-TTS-EEEEESSSS---EEEE--SSHHHHHHHHHHHHHHHTTSS--TT--